Protein AF-0000000081780396 (afdb_homodimer)

pLDDT: mean 77.03, std 26.28, range [21.44, 98.62]

Structure (mmCIF, N/CA/C/O backbone):
data_AF-0000000081780396-model_v1
#
loop_
_entity.id
_entity.type
_entity.pdbx_description
1 polymer 'Uncharacterized protein K02A2.6-like'
#
loop_
_atom_site.group_PDB
_atom_site.id
_atom_site.type_symbol
_atom_site.label_atom_id
_atom_site.label_alt_id
_atom_site.label_comp_id
_atom_site.label_asym_id
_atom_site.label_entity_id
_atom_site.label_seq_id
_atom_site.pdbx_PDB_ins_code
_atom_site.Cartn_x
_atom_site.Cartn_y
_atom_site.Cartn_z
_atom_site.occupancy
_atom_site.B_iso_or_equiv
_atom_site.auth_seq_id
_atom_site.auth_comp_id
_atom_site.auth_asym_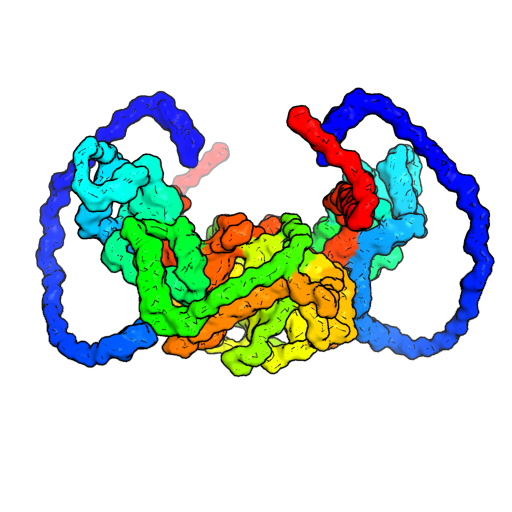id
_atom_site.auth_atom_id
_atom_site.pdbx_PDB_model_num
ATOM 1 N N . MET A 1 1 ? 5.121 1.825 30.047 1 28.95 1 MET A N 1
ATOM 2 C CA . MET A 1 1 ? 5.32 2.799 31.109 1 28.95 1 MET A CA 1
ATOM 3 C C . MET A 1 1 ? 4.785 2.27 32.438 1 28.95 1 MET A C 1
ATOM 5 O O . MET A 1 1 ? 5.32 2.59 33.5 1 28.95 1 MET A O 1
ATOM 9 N N . VAL A 1 2 ? 3.836 1.329 32.188 1 29.86 2 VAL A N 1
ATOM 10 C CA . VAL A 1 2 ? 3.057 0.922 33.344 1 29.86 2 VAL A CA 1
ATOM 11 C C . VAL A 1 2 ? 3.883 -0.021 34.219 1 29.86 2 VAL A C 1
ATOM 13 O O . VAL A 1 2 ? 3.799 0.026 35.438 1 29.86 2 VAL A O 1
ATOM 16 N N . ARG A 1 3 ? 4.734 -0.788 33.438 1 31.2 3 ARG A N 1
ATOM 17 C CA . ARG A 1 3 ? 5.414 -1.8 34.219 1 31.2 3 ARG A CA 1
ATOM 18 C C . ARG A 1 3 ? 6.426 -1.161 35.188 1 31.2 3 ARG A C 1
ATOM 20 O O . ARG A 1 3 ? 6.625 -1.636 36.312 1 31.2 3 ARG A O 1
ATOM 27 N N . TYR A 1 4 ? 7.035 -0.065 34.5 1 31.97 4 TYR A N 1
ATOM 28 C CA . TYR A 1 4 ? 8.109 0.55 35.281 1 31.97 4 TYR A CA 1
ATOM 29 C C . TYR A 1 4 ? 7.559 1.308 36.469 1 31.97 4 TYR A C 1
ATOM 31 O O . TYR A 1 4 ? 8.203 1.384 37.531 1 31.97 4 TYR A O 1
ATOM 39 N N . ALA A 1 5 ? 6.262 1.782 36.219 1 35.75 5 ALA A N 1
ATOM 40 C CA . ALA A 1 5 ? 5.652 2.533 37.312 1 35.75 5 ALA A CA 1
ATOM 41 C C . ALA A 1 5 ? 5.496 1.662 38.562 1 35.75 5 ALA A C 1
ATOM 43 O O . ALA A 1 5 ? 5.723 2.121 39.688 1 35.75 5 ALA A O 1
ATOM 44 N N . VAL A 1 6 ? 5.266 0.348 38.219 1 41.53 6 VAL A N 1
ATOM 45 C CA . VAL A 1 6 ? 5.012 -0.529 39.375 1 41.53 6 VAL A CA 1
ATOM 46 C C . VAL A 1 6 ? 6.285 -0.676 40.188 1 41.53 6 VAL A C 1
ATOM 48 O O . VAL A 1 6 ? 6.23 -0.675 41.438 1 41.53 6 VAL A O 1
ATOM 51 N N . PHE A 1 7 ? 7.367 -0.625 39.344 1 38.69 7 PHE A N 1
ATOM 52 C CA . PHE A 1 7 ? 8.609 -0.96 40 1 38.69 7 PHE A CA 1
ATOM 53 C C . PHE A 1 7 ? 9.047 0.173 40.938 1 38.69 7 PHE A C 1
ATOM 55 O O . PHE A 1 7 ? 9.406 -0.062 42.094 1 38.69 7 PHE A O 1
ATOM 62 N N . LEU A 1 8 ? 8.984 1.379 40.281 1 37.62 8 LEU A N 1
ATOM 63 C CA . LEU A 1 8 ? 9.477 2.533 41.031 1 37.62 8 LEU A CA 1
ATOM 64 C C . LEU A 1 8 ? 8.523 2.896 42.156 1 37.62 8 LEU A C 1
ATOM 66 O O . LEU A 1 8 ? 8.875 3.678 43.031 1 37.62 8 LEU A O 1
ATOM 70 N N . ALA A 1 9 ? 7.363 2.305 42.062 1 37.78 9 ALA A N 1
ATOM 71 C CA . ALA A 1 9 ? 6.371 2.572 43.094 1 37.78 9 ALA A CA 1
ATOM 72 C C . ALA A 1 9 ? 6.875 2.135 44.469 1 37.78 9 ALA A C 1
ATOM 74 O O . ALA A 1 9 ? 6.301 2.508 45.5 1 37.78 9 ALA A O 1
ATOM 75 N N . SER A 1 10 ? 7.789 1.151 44.25 1 35.81 10 SER A N 1
ATOM 76 C CA . SER A 1 10 ? 8.18 0.633 45.562 1 35.81 10 SER A CA 1
ATOM 77 C C . SER A 1 10 ? 9.125 1.593 46.281 1 35.81 10 SER A C 1
ATOM 79 O O . SER A 1 10 ? 9.461 1.383 47.438 1 35.81 10 SER A O 1
ATOM 81 N N . TYR A 1 11 ? 9.914 2.326 45.344 1 33.62 11 TYR A N 1
ATOM 82 C CA . TYR A 1 11 ? 10.961 3.059 46.031 1 33.62 11 TYR A CA 1
ATOM 83 C C . TYR A 1 11 ? 10.5 4.465 46.406 1 33.62 11 TYR A C 1
ATOM 85 O O . TYR A 1 11 ? 9.656 5.043 45.719 1 33.62 11 TYR A O 1
ATOM 93 N N . ASP A 1 12 ? 10.578 4.992 47.625 1 37.31 12 ASP A N 1
ATOM 94 C CA . ASP A 1 12 ? 10.188 6.25 48.25 1 37.31 12 ASP A CA 1
ATOM 95 C C . ASP A 1 12 ? 11.094 7.391 47.812 1 37.31 12 ASP A C 1
ATOM 97 O O . ASP A 1 12 ? 12.273 7.43 48.156 1 37.31 12 ASP A O 1
ATOM 101 N N . TYR A 1 13 ? 11.336 7.676 46.438 1 36.53 13 TYR A N 1
ATOM 102 C CA . TYR A 1 13 ? 12.391 8.641 46.156 1 36.53 13 TYR A CA 1
ATOM 103 C C . TYR A 1 13 ? 11.867 10.07 46.281 1 36.53 13 TYR A C 1
ATOM 105 O O . TYR A 1 13 ? 10.672 10.312 46.094 1 36.53 13 TYR A O 1
ATOM 113 N N . ASP A 1 14 ? 12.5 10.969 47.094 1 32.09 14 ASP A N 1
ATOM 114 C CA . ASP A 1 14 ? 12.188 12.383 47.312 1 32.09 14 ASP A CA 1
ATOM 115 C C . ASP A 1 14 ? 12.758 13.258 46.219 1 32.09 14 ASP A C 1
ATOM 117 O O . ASP A 1 14 ? 13.945 13.188 45.906 1 32.09 14 ASP A O 1
ATOM 121 N N . ILE A 1 15 ? 12.062 13.453 45.062 1 33.09 15 ILE A N 1
ATOM 122 C CA . ILE A 1 15 ? 12.594 14.258 43.969 1 33.09 15 ILE A CA 1
ATOM 123 C C . ILE A 1 15 ? 12.727 15.719 44.438 1 33.09 15 ILE A C 1
ATOM 125 O O . ILE A 1 15 ? 11.75 16.328 44.875 1 33.09 15 ILE A O 1
ATOM 129 N N . GLU A 1 16 ? 13.961 16.234 44.875 1 33 16 GLU A N 1
ATOM 130 C CA . GLU A 1 16 ? 14.203 17.609 45.312 1 33 16 GLU A CA 1
ATOM 131 C C . GLU A 1 16 ? 14.406 18.547 44.125 1 33 16 GLU A C 1
ATOM 133 O O . GLU A 1 16 ? 15.25 18.281 43.281 1 33 16 GLU A O 1
ATOM 138 N N . TYR A 1 17 ? 13.383 19.141 43.656 1 31.36 17 TYR A N 1
ATOM 139 C CA . TYR A 1 17 ? 13.375 20.094 42.562 1 31.36 17 TYR A CA 1
ATOM 140 C C . TYR A 1 17 ? 14.133 21.359 42.906 1 31.36 17 TYR A C 1
ATOM 142 O O . TYR A 1 17 ? 13.859 21.984 43.938 1 31.36 17 TYR A O 1
ATOM 150 N N . LYS A 1 18 ? 15.492 21.594 42.562 1 32.28 18 LYS A N 1
ATOM 151 C CA . LYS A 1 18 ? 16.203 22.828 42.812 1 32.28 18 LYS A CA 1
ATOM 152 C C . LYS A 1 18 ? 15.859 23.906 41.812 1 32.28 18 LYS A C 1
ATOM 154 O O . LYS A 1 18 ? 15.766 23.609 40.594 1 32.28 18 LYS A O 1
ATOM 159 N N . ASN A 1 19 ? 15.32 25.109 42.25 1 28.39 19 ASN A N 1
ATOM 160 C CA . ASN A 1 19 ? 14.758 26.312 41.625 1 28.39 19 ASN A CA 1
ATOM 161 C C . ASN A 1 19 ? 15.805 27.047 40.781 1 28.39 19 ASN A C 1
ATOM 163 O O . ASN A 1 19 ? 16.891 27.344 41.281 1 28.39 19 ASN A O 1
ATOM 167 N N . THR A 1 20 ? 15.875 26.844 39.469 1 29.19 20 THR A N 1
ATOM 168 C CA . THR A 1 20 ? 16.797 27.453 38.5 1 29.19 20 THR A CA 1
ATOM 169 C C . THR A 1 20 ? 16.656 28.969 38.5 1 29.19 20 THR A C 1
ATOM 171 O O . THR A 1 20 ? 17.281 29.672 37.719 1 29.19 20 THR A O 1
ATOM 174 N N . THR A 1 21 ? 15.914 29.703 39.375 1 30.88 21 THR A N 1
ATOM 175 C CA . THR A 1 21 ? 15.766 31.141 39.25 1 30.88 21 THR A CA 1
ATOM 176 C C . THR A 1 21 ? 17.125 31.812 39.094 1 30.88 21 THR A C 1
ATOM 178 O O . THR A 1 21 ? 17.203 33 38.812 1 30.88 21 THR A O 1
ATOM 181 N N . LYS A 1 22 ? 18.203 31.328 39.625 1 30.75 22 LYS A N 1
ATOM 182 C CA . LYS A 1 22 ? 19.281 32.281 39.906 1 30.75 22 LYS A CA 1
ATOM 183 C C . LYS A 1 22 ? 20.047 32.656 38.656 1 30.75 22 LYS A C 1
ATOM 185 O O . LYS A 1 22 ? 21.016 33.375 38.688 1 30.75 22 LYS A O 1
ATOM 190 N N . HIS A 1 23 ? 20.016 31.922 37.531 1 27 23 HIS A N 1
ATOM 191 C CA . HIS A 1 23 ? 21.094 32.344 36.656 1 27 23 HIS A CA 1
ATOM 192 C C . HIS A 1 23 ? 20.641 33.438 35.688 1 27 23 HIS A C 1
ATOM 194 O O . HIS A 1 23 ? 20.016 33.156 34.656 1 27 23 HIS A O 1
ATOM 200 N N . CYS A 1 24 ? 20.125 34.688 36.031 1 24.06 24 CYS A N 1
ATOM 201 C CA . CYS A 1 24 ? 19.5 35.812 35.406 1 24.06 24 CYS A CA 1
ATOM 202 C C . CYS A 1 24 ? 20.406 36.438 34.375 1 24.06 24 CYS A C 1
ATOM 204 O O . CYS A 1 24 ? 19.969 37.25 33.531 1 24.06 24 CYS A O 1
ATOM 206 N N . ILE A 1 25 ? 21.734 36.594 34.406 1 24.12 25 ILE A N 1
ATOM 207 C CA . ILE A 1 25 ? 22.375 37.844 34.125 1 24.12 25 ILE A CA 1
ATOM 208 C C . ILE A 1 25 ? 22.422 38.062 32.625 1 24.12 25 ILE A C 1
ATOM 210 O O . ILE A 1 25 ? 22.141 39.188 32.125 1 24.12 25 ILE A O 1
ATOM 214 N N . ALA A 1 26 ? 23.047 37.312 31.688 1 23.05 26 ALA A N 1
ATOM 215 C CA . ALA A 1 26 ? 24.094 37.906 30.859 1 23.05 26 ALA A CA 1
ATOM 216 C C . ALA A 1 26 ? 23.5 38.531 29.594 1 23.05 26 ALA A C 1
ATOM 218 O O . ALA A 1 26 ? 23.938 39.625 29.156 1 23.05 26 ALA A O 1
ATOM 219 N N . ASP A 1 27 ? 22.703 37.906 28.688 1 22.47 27 ASP A N 1
ATOM 220 C CA . ASP A 1 27 ? 22.953 38.156 27.266 1 22.47 27 ASP A CA 1
ATOM 221 C C . ASP A 1 27 ? 22.141 39.344 26.766 1 22.47 27 ASP A C 1
ATOM 223 O O . ASP A 1 27 ? 21.203 39.156 25.969 1 22.47 27 ASP A O 1
ATOM 227 N N . ARG A 1 28 ? 21.969 40.5 27.391 1 21.55 28 ARG A N 1
ATOM 228 C CA . ARG A 1 28 ? 21.109 41.625 27.031 1 21.55 28 ARG A CA 1
ATOM 229 C C . ARG A 1 28 ? 21.5 42.219 25.672 1 21.55 28 ARG A C 1
ATOM 231 O O . ARG A 1 28 ? 20.641 42.75 24.953 1 21.55 28 ARG A O 1
ATOM 238 N N . LEU A 1 29 ? 22.781 42.438 25.328 1 23.11 29 LEU A N 1
ATOM 239 C CA . LEU A 1 29 ? 23.203 43.656 24.688 1 23.11 29 LEU A CA 1
ATOM 240 C C . LEU A 1 29 ? 22.734 43.719 23.234 1 23.11 29 LEU A C 1
ATOM 242 O O . LEU A 1 29 ? 22.266 44.75 22.75 1 23.11 29 LEU A O 1
ATOM 246 N N . SER A 1 30 ? 23.375 42.969 22.266 1 22.08 30 SER A N 1
ATOM 247 C CA . SER A 1 30 ? 23.875 43.562 21.031 1 22.08 30 SER A CA 1
ATOM 248 C C . SER A 1 30 ? 22.781 43.688 19.969 1 22.08 30 SER A C 1
ATOM 250 O O . SER A 1 30 ? 22.969 44.375 18.953 1 22.08 30 SER A O 1
ATOM 252 N N . ARG A 1 31 ? 21.812 42.812 19.688 1 23.34 31 ARG A N 1
ATOM 253 C CA . ARG A 1 31 ? 21.344 42.656 18.312 1 23.34 31 ARG A CA 1
ATOM 254 C C . ARG A 1 31 ? 20.203 43.625 18 1 23.34 31 ARG A C 1
ATOM 256 O O . ARG A 1 31 ? 19.031 43.281 18.188 1 23.34 31 ARG A O 1
ATOM 263 N N . MET A 1 32 ? 20.422 44.906 18.156 1 22.14 32 MET A N 1
ATOM 264 C CA . MET A 1 32 ? 19.328 45.875 17.969 1 22.14 32 MET A CA 1
ATOM 265 C C . MET A 1 32 ? 18.969 46 16.484 1 22.14 32 MET A C 1
ATOM 267 O O . MET A 1 32 ? 18.172 46.844 16.109 1 22.14 32 MET A O 1
ATOM 271 N N . PRO A 1 33 ? 18.812 44.969 15.625 1 26.34 33 PRO A N 1
ATOM 272 C CA . PRO A 1 33 ? 18.703 45.469 14.25 1 26.34 33 PRO A CA 1
ATOM 273 C C . PRO A 1 33 ? 17.5 46.406 14.047 1 26.34 33 PRO A C 1
ATOM 275 O O . PRO A 1 33 ? 16.516 46.281 14.781 1 26.34 33 PRO A O 1
ATOM 278 N N . LEU A 1 34 ? 17.641 47.531 13.273 1 23.88 34 LEU A N 1
ATOM 279 C CA . LEU A 1 34 ? 16.859 48.688 12.883 1 23.88 34 LEU A CA 1
ATOM 280 C C . LEU A 1 34 ? 15.664 48.281 12.039 1 23.88 34 LEU A C 1
ATOM 282 O O . LEU A 1 34 ? 15.75 47.344 11.242 1 23.88 34 LEU A O 1
ATOM 286 N N . PRO A 1 35 ? 14.477 48.844 12.312 1 24.59 35 PRO A N 1
ATOM 287 C CA . PRO A 1 35 ? 13.109 48.562 11.859 1 24.59 35 PRO A CA 1
ATOM 288 C C . PRO A 1 35 ? 12.891 48.938 10.398 1 24.59 35 PRO A C 1
ATOM 290 O O . PRO A 1 35 ? 11.766 48.875 9.898 1 24.59 35 PRO A O 1
ATOM 293 N N . GLU A 1 36 ? 13.766 48.812 9.375 1 25.19 36 GLU A N 1
ATOM 294 C CA . GLU A 1 36 ? 13.352 49.594 8.219 1 25.19 36 GLU A CA 1
ATOM 295 C C . GLU A 1 36 ? 11.977 49.156 7.715 1 25.19 36 GLU A C 1
ATOM 297 O O . GLU A 1 36 ? 11.742 47.969 7.508 1 25.19 36 GLU A O 1
ATOM 302 N N . VAL A 1 37 ? 10.938 50.031 7.789 1 26.47 37 VAL A N 1
ATOM 303 C CA . VAL A 1 37 ? 9.5 50 7.535 1 26.47 37 VAL A CA 1
ATOM 304 C C . VAL A 1 37 ? 9.242 49.875 6.035 1 26.47 37 VAL A C 1
ATOM 306 O O . VAL A 1 37 ? 8.766 50.844 5.41 1 26.47 37 VAL A O 1
ATOM 309 N N . ARG A 1 38 ? 10.07 49.406 5.137 1 28.3 38 ARG A N 1
ATOM 310 C CA . ARG A 1 38 ? 9.602 49.688 3.783 1 28.3 38 ARG A CA 1
ATOM 311 C C . ARG A 1 38 ? 8.211 49.094 3.559 1 28.3 38 ARG A C 1
ATOM 313 O O . ARG A 1 38 ? 7.938 47.969 3.928 1 28.3 38 ARG A O 1
ATOM 320 N N . GLY A 1 39 ? 7.223 49.938 3.307 1 26.5 39 GLY A N 1
ATOM 321 C CA . GLY A 1 39 ? 5.789 49.906 3.061 1 26.5 39 GLY A CA 1
ATOM 322 C C . GLY A 1 39 ? 5.418 49.031 1.883 1 26.5 39 GLY A C 1
ATOM 323 O O . GLY A 1 39 ? 4.418 49.281 1.206 1 26.5 39 GLY A O 1
ATOM 324 N N . GLU A 1 40 ? 6.195 48.094 1.446 1 29.09 40 GLU A N 1
ATOM 325 C CA . GLU A 1 40 ? 5.711 47.531 0.183 1 29.09 40 GLU A CA 1
ATOM 326 C C . GLU A 1 40 ? 4.32 46.938 0.341 1 29.09 40 GLU A C 1
ATOM 328 O O . GLU A 1 40 ? 4.09 46.125 1.236 1 29.09 40 GLU A O 1
ATOM 333 N N . HIS A 1 41 ? 3.359 47.688 -0.087 1 27.72 41 HIS A N 1
ATOM 334 C CA . HIS A 1 41 ? 1.943 47.344 -0.229 1 27.72 41 HIS A CA 1
ATOM 335 C C . HIS A 1 41 ? 1.751 46.031 -0.938 1 27.72 41 HIS A C 1
ATOM 337 O O . HIS A 1 41 ? 1.766 45.969 -2.17 1 27.72 41 HIS A O 1
ATOM 343 N N . THR A 1 42 ? 2.402 44.969 -0.637 1 30.34 42 THR A N 1
ATOM 344 C CA . THR A 1 42 ? 2.031 43.75 -1.382 1 30.34 42 THR A CA 1
ATOM 345 C C . THR A 1 42 ? 0.558 43.438 -1.169 1 30.34 42 THR A C 1
ATOM 347 O O . THR A 1 42 ? 0.071 43.438 -0.036 1 30.34 42 THR A O 1
ATOM 350 N N . ASP A 1 43 ? -0.204 43.656 -2.195 1 29.75 43 ASP A N 1
ATOM 351 C CA . ASP A 1 43 ? -1.634 43.375 -2.24 1 29.75 43 ASP A CA 1
ATOM 352 C C . ASP A 1 43 ? -1.957 42.094 -1.5 1 29.75 43 ASP A C 1
ATOM 354 O O . ASP A 1 43 ? -1.249 41.094 -1.648 1 29.75 43 ASP A O 1
ATOM 358 N N . PRO A 1 44 ? -2.76 42.219 -0.427 1 32.25 44 PRO A N 1
ATOM 359 C CA . PRO A 1 44 ? -3.135 41.125 0.479 1 32.25 44 PRO A CA 1
ATOM 360 C C . PRO A 1 44 ? -3.648 39.875 -0.262 1 32.25 44 PRO A C 1
ATOM 362 O O . PRO A 1 44 ? -3.541 38.781 0.246 1 32.25 44 PRO A O 1
ATOM 365 N N . ASP A 1 45 ? -4.473 40.188 -1.282 1 33.25 45 ASP A N 1
ATOM 366 C CA . ASP A 1 45 ? -5.145 39.094 -1.976 1 33.25 45 ASP A CA 1
ATOM 367 C C . ASP A 1 45 ? -4.133 38.156 -2.617 1 33.25 45 ASP A C 1
ATOM 369 O O . ASP A 1 45 ? -4.395 36.969 -2.752 1 33.25 45 ASP A O 1
ATOM 373 N N . ASP A 1 46 ? -3.135 38.719 -3.396 1 33.41 46 ASP A N 1
ATOM 374 C CA . ASP A 1 46 ? -2.033 38 -4.027 1 33.41 46 ASP A CA 1
ATOM 375 C C . ASP A 1 46 ? -1.243 37.219 -2.998 1 33.41 46 ASP A C 1
ATOM 377 O O . ASP A 1 46 ? -0.519 36.281 -3.354 1 33.41 46 ASP A O 1
ATOM 381 N N . LEU A 1 47 ? -1.158 37.719 -1.797 1 32.19 47 LEU A N 1
ATOM 382 C CA . LEU A 1 47 ? -0.445 37.062 -0.696 1 32.19 47 LEU A CA 1
ATOM 383 C C . LEU A 1 47 ? -1.084 35.719 -0.337 1 32.19 47 LEU A C 1
ATOM 385 O O . LEU A 1 47 ? -0.383 34.781 0.002 1 32.19 47 LEU A O 1
ATOM 389 N N . LEU A 1 48 ? -2.496 35.719 -0.312 1 33.75 48 LEU A N 1
ATOM 390 C CA . LEU A 1 48 ? -3.174 34.5 0.141 1 33.75 48 LEU A CA 1
ATOM 391 C C . LEU A 1 48 ? -2.947 33.344 -0.837 1 33.75 48 LEU A C 1
ATOM 393 O O . LEU A 1 48 ? -2.787 32.188 -0.424 1 33.75 48 LEU A O 1
ATOM 397 N N . HIS A 1 49 ? -3.195 33.562 -2.217 1 35.44 49 HIS A N 1
ATOM 398 C CA . HIS A 1 49 ? -3.043 32.562 -3.264 1 35.44 49 HIS A CA 1
ATOM 399 C C . HIS A 1 49 ? -1.616 32 -3.307 1 35.44 49 HIS A C 1
ATOM 401 O O . HIS A 1 49 ? -1.398 30.844 -3.65 1 35.44 49 HIS A O 1
ATOM 407 N N . LEU A 1 50 ? -0.649 32.938 -3.516 1 34.41 50 LEU A N 1
ATOM 408 C CA . LEU A 1 50 ? 0.761 32.562 -3.639 1 34.41 50 LEU A CA 1
ATOM 409 C C . LEU A 1 50 ? 1.21 31.719 -2.459 1 34.41 50 LEU A C 1
ATOM 411 O O . LEU A 1 50 ? 2.277 31.094 -2.506 1 34.41 50 LEU A O 1
ATOM 415 N N . SER A 1 51 ? 0.669 31.984 -1.227 1 35.03 51 SER A N 1
ATOM 416 C CA . SER A 1 51 ? 1.259 31.312 -0.067 1 35.03 51 SER A CA 1
ATOM 417 C C . SER A 1 51 ? 1.065 29.812 -0.135 1 35.03 51 SER A C 1
ATOM 419 O O . SER A 1 51 ? 0.129 29.266 0.458 1 35.03 51 SER A O 1
ATOM 421 N N . GLN A 1 52 ? 0.503 29.328 -1.157 1 41.22 52 GLN A N 1
ATOM 422 C CA . GLN A 1 52 ? 0.786 27.906 -1.141 1 41.22 52 GLN A CA 1
ATOM 423 C C . GLN A 1 52 ? 2.049 27.594 -0.338 1 41.22 52 GLN A C 1
ATOM 425 O O . GLN A 1 52 ? 3.162 27.797 -0.825 1 41.22 52 GLN A O 1
ATOM 430 N N . PHE A 1 53 ? 2.068 28.109 0.793 1 40.81 53 PHE A N 1
ATOM 431 C CA . PHE A 1 53 ? 2.984 28.219 1.921 1 40.81 53 PHE A CA 1
ATOM 432 C C . PHE A 1 53 ? 3.848 26.969 2.057 1 40.81 53 PHE A C 1
ATOM 434 O O . PHE A 1 53 ? 3.344 25.906 2.383 1 40.81 53 PHE A O 1
ATOM 441 N N . ASP A 1 54 ? 4.664 26.844 1.088 1 54.34 54 ASP A N 1
ATOM 442 C CA . ASP A 1 54 ? 5.945 26.156 1.153 1 54.34 54 ASP A CA 1
ATOM 443 C C . ASP A 1 54 ? 6.527 26.203 2.562 1 54.34 54 ASP A C 1
ATOM 445 O O . ASP A 1 54 ? 7.684 26.594 2.748 1 54.34 54 ASP A O 1
ATOM 449 N N . THR A 1 55 ? 5.617 26.281 3.479 1 72 55 THR A N 1
ATOM 450 C CA . THR A 1 55 ? 6.156 26.438 4.824 1 72 55 THR A CA 1
ATOM 451 C C . THR A 1 55 ? 6.633 25.094 5.371 1 72 55 THR A C 1
ATOM 453 O O . THR A 1 55 ? 6.164 24.031 4.938 1 72 55 THR A O 1
ATOM 456 N N . LEU A 1 56 ? 7.625 25.25 5.957 1 84.81 56 LEU A N 1
ATOM 457 C CA . LEU A 1 56 ? 8.141 24.125 6.727 1 84.81 56 LEU A CA 1
ATOM 458 C C . LEU A 1 56 ? 7.105 23.625 7.723 1 84.81 56 LEU A C 1
ATOM 460 O O . LEU A 1 56 ? 6.289 24.406 8.219 1 84.81 56 LEU A O 1
ATOM 464 N N . PRO A 1 57 ? 6.992 22.406 7.828 1 90.38 57 PRO A N 1
ATOM 465 C CA . PRO A 1 57 ? 6.039 21.875 8.805 1 90.38 57 PRO A CA 1
ATOM 466 C C . PRO A 1 57 ? 6.312 22.359 10.227 1 90.38 57 PRO A C 1
ATOM 468 O O . PRO A 1 57 ? 7.441 22.75 10.539 1 90.38 57 PRO A O 1
ATOM 471 N N . VAL A 1 58 ? 5.262 22.406 10.992 1 94.06 58 VAL A N 1
ATOM 472 C CA . VAL A 1 58 ? 5.441 22.688 12.414 1 94.06 58 VAL A CA 1
ATOM 473 C C . VAL A 1 58 ? 6.094 21.484 13.094 1 94.06 58 VAL A C 1
ATOM 475 O O . VAL A 1 58 ? 5.605 20.359 12.984 1 94.06 58 VAL A O 1
ATOM 478 N N . THR A 1 59 ? 7.184 21.719 13.734 1 94.19 59 THR A N 1
ATOM 479 C CA . THR A 1 59 ? 7.918 20.641 14.383 1 94.19 59 THR A CA 1
ATOM 480 C C . THR A 1 59 ? 7.605 20.594 15.875 1 94.19 59 THR A C 1
ATOM 482 O O . THR A 1 59 ? 7.109 21.578 16.438 1 94.19 59 THR A O 1
ATOM 485 N N . SER A 1 60 ? 7.934 19.516 16.484 1 95.12 60 SER A N 1
ATOM 486 C CA . SER A 1 60 ? 7.77 19.375 17.922 1 95.12 60 SER A CA 1
ATOM 487 C C . SER A 1 60 ? 8.633 20.375 18.688 1 95.12 60 SER A C 1
ATOM 489 O O . SER A 1 60 ? 8.242 20.859 19.75 1 95.12 60 SER A O 1
ATOM 491 N N . ASP A 1 61 ? 9.742 20.672 18.094 1 94.5 61 ASP A N 1
ATOM 492 C CA . ASP A 1 61 ? 10.625 21.656 18.703 1 94.5 61 ASP A CA 1
ATOM 493 C C . ASP A 1 61 ? 9.984 23.047 18.703 1 94.5 61 ASP A C 1
ATOM 495 O O . ASP A 1 61 ? 10.086 23.781 19.688 1 94.5 61 ASP A O 1
ATOM 499 N N . GLN A 1 62 ? 9.383 23.328 17.641 1 95.44 62 GLN A N 1
ATOM 500 C CA . GLN A 1 62 ? 8.672 24.594 17.562 1 95.44 62 GLN A CA 1
ATOM 501 C C . GLN A 1 62 ? 7.512 24.641 18.562 1 95.44 62 GLN A C 1
ATOM 503 O O . GLN A 1 62 ? 7.27 25.656 19.188 1 95.44 62 GLN A O 1
ATOM 508 N N . THR A 1 63 ? 6.832 23.547 18.672 1 96.25 63 THR A N 1
ATOM 509 C CA . THR A 1 63 ? 5.723 23.453 19.609 1 96.25 63 THR A CA 1
ATOM 510 C C . THR A 1 63 ? 6.207 23.641 21.047 1 96.25 63 THR A C 1
ATOM 512 O O . THR A 1 63 ? 5.598 24.391 21.812 1 96.25 63 THR A O 1
ATOM 515 N N . ARG A 1 64 ? 7.281 23 21.328 1 96.06 64 ARG A N 1
ATOM 516 C CA . ARG A 1 64 ? 7.883 23.125 22.656 1 96.06 64 ARG A CA 1
ATOM 517 C C . ARG A 1 64 ? 8.242 24.578 22.969 1 96.06 64 ARG A C 1
ATOM 519 O O . ARG A 1 64 ? 7.887 25.094 24.016 1 96.06 64 ARG A O 1
ATOM 526 N N . LYS A 1 65 ? 8.93 25.219 22.047 1 97 65 LYS A N 1
ATOM 527 C CA . LYS A 1 65 ? 9.391 26.594 22.234 1 97 65 LYS A CA 1
ATOM 528 C C . LYS A 1 65 ? 8.219 27.562 22.406 1 97 65 LYS A C 1
ATOM 530 O O . LYS A 1 65 ? 8.211 28.391 23.312 1 97 65 LYS A O 1
ATOM 535 N N . GLU A 1 66 ? 7.25 27.359 21.578 1 97.19 66 GLU A N 1
ATOM 536 C CA . GLU A 1 66 ? 6.113 28.266 21.609 1 97.19 66 GLU A CA 1
ATOM 537 C C . GLU A 1 66 ? 5.203 27.984 22.797 1 97.19 66 GLU A C 1
ATOM 539 O O . GLU A 1 66 ? 4.512 28.891 23.281 1 97.19 66 GLU A O 1
ATOM 544 N N . THR A 1 67 ? 5.176 26.781 23.281 1 96.69 67 THR A N 1
ATOM 545 C CA . THR A 1 67 ? 4.453 26.453 24.5 1 96.69 67 THR A CA 1
ATOM 546 C C . THR A 1 67 ? 5.039 27.203 25.688 1 96.69 67 THR A C 1
ATOM 548 O O . THR A 1 67 ? 4.301 27.766 26.5 1 96.69 67 THR A O 1
ATOM 551 N N . ALA A 1 68 ? 6.34 27.281 25.766 1 96.12 68 ALA A N 1
ATOM 552 C CA . ALA A 1 68 ? 7.027 27.969 26.859 1 96.12 68 ALA A CA 1
ATOM 553 C C . ALA A 1 68 ? 6.758 29.469 26.812 1 96.12 68 ALA A C 1
ATOM 555 O O . ALA A 1 68 ? 6.742 30.125 27.844 1 96.12 68 ALA A O 1
ATOM 556 N N . ARG A 1 69 ? 6.484 29.938 25.656 1 97 69 ARG A N 1
ATOM 557 C CA . ARG A 1 69 ? 6.297 31.375 25.469 1 97 69 ARG A CA 1
ATOM 558 C C . ARG A 1 69 ? 4.824 31.75 25.578 1 97 69 ARG A C 1
ATOM 560 O O . ARG A 1 69 ? 4.492 32.938 25.719 1 97 69 ARG A O 1
ATOM 567 N N . ASP A 1 70 ? 3.938 30.734 25.5 1 97.25 70 ASP A N 1
ATOM 568 C CA . ASP A 1 70 ? 2.498 30.953 25.641 1 97.25 70 ASP A CA 1
ATOM 569 C C . ASP A 1 70 ? 2.094 31.094 27.094 1 97.25 70 ASP A C 1
ATOM 571 O O . ASP A 1 70 ? 2.26 30.156 27.891 1 97.25 70 ASP A O 1
ATOM 575 N N . VAL A 1 71 ? 1.517 32.219 27.406 1 95.88 71 VAL A N 1
ATOM 576 C CA . VAL A 1 71 ? 1.228 32.562 28.781 1 95.88 71 VAL A CA 1
ATOM 577 C C . VAL A 1 71 ? 0.291 31.516 29.391 1 95.88 71 VAL A C 1
ATOM 579 O O . VAL A 1 71 ? 0.5 31.062 30.516 1 95.88 71 VAL A O 1
ATOM 582 N N . THR A 1 72 ? -0.67 31.172 28.703 1 97 72 THR A N 1
ATOM 583 C CA . THR A 1 72 ? -1.66 30.219 29.188 1 97 72 THR A CA 1
ATOM 584 C C . THR A 1 72 ? -1.062 28.812 29.266 1 97 72 THR A C 1
ATOM 586 O O . THR A 1 72 ? -1.18 28.141 30.297 1 97 72 THR A O 1
ATOM 589 N N . LEU A 1 73 ? -0.385 28.375 28.234 1 97.75 73 LEU A N 1
ATOM 590 C CA . LEU A 1 73 ? 0.111 27.016 28.172 1 97.75 73 LEU A CA 1
ATOM 591 C C . LEU A 1 73 ? 1.303 26.828 29.109 1 97.75 73 LEU A C 1
ATOM 593 O O . LEU A 1 73 ? 1.544 25.719 29.594 1 97.75 73 LEU A O 1
ATOM 597 N N . ALA A 1 74 ? 2.021 27.906 29.344 1 97.06 74 ALA A N 1
ATOM 598 C CA . ALA A 1 74 ? 3.092 27.828 30.328 1 97.06 74 ALA A CA 1
ATOM 599 C C . ALA A 1 74 ? 2.541 27.453 31.703 1 97.06 74 ALA A C 1
ATOM 601 O O . ALA A 1 74 ? 3.145 26.656 32.438 1 97.06 74 ALA A O 1
ATOM 602 N N . LYS A 1 75 ? 1.397 28.031 32.031 1 96.69 75 LYS A N 1
ATOM 603 C CA . LYS A 1 75 ? 0.739 27.688 33.281 1 96.69 75 LYS A CA 1
ATOM 604 C C . LYS A 1 75 ? 0.249 26.25 33.25 1 96.69 75 LYS A C 1
ATOM 606 O O . LYS A 1 75 ? 0.423 25.516 34.25 1 96.69 75 LYS A O 1
ATOM 611 N N . VAL A 1 76 ? -0.356 25.875 32.156 1 97.62 76 VAL A N 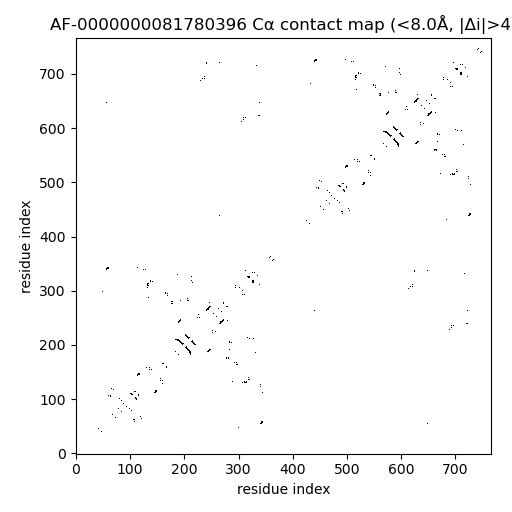1
ATOM 612 C CA . VAL A 1 76 ? -0.86 24.5 32.031 1 97.62 76 VAL A CA 1
ATOM 613 C C . VAL A 1 76 ? 0.289 23.516 32.188 1 97.62 76 VAL A C 1
ATOM 615 O O . VAL A 1 76 ? 0.138 22.484 32.844 1 97.62 76 VAL A O 1
ATOM 618 N N . TYR A 1 77 ? 1.379 23.859 31.516 1 97.19 77 TYR A N 1
ATOM 619 C CA . TYR A 1 77 ? 2.586 23.047 31.625 1 97.19 77 TYR A CA 1
ATOM 620 C C . TYR A 1 77 ? 3 22.875 33.094 1 97.19 77 TYR A C 1
ATOM 622 O O . TYR A 1 77 ? 3.217 21.75 33.531 1 97.19 77 TYR A O 1
ATOM 630 N N . GLU A 1 78 ? 3.062 23.922 33.812 1 96.25 78 GLU A N 1
ATOM 631 C CA . GLU A 1 78 ? 3.48 23.906 35.219 1 96.25 78 GLU A CA 1
ATOM 632 C C . GLU A 1 78 ? 2.508 23.109 36.062 1 96.25 78 GLU A C 1
ATOM 634 O O . GLU A 1 78 ? 2.926 22.281 36.875 1 96.25 78 GLU A O 1
ATOM 639 N N . TYR A 1 79 ? 1.237 23.344 35.844 1 96.56 79 TYR A N 1
ATOM 640 C CA . TYR A 1 79 ? 0.218 22.688 36.656 1 96.56 79 TYR A CA 1
ATOM 641 C C . TYR A 1 79 ? 0.168 21.188 36.344 1 96.56 79 TYR A C 1
ATOM 643 O O . TYR A 1 79 ? -0.118 20.391 37.25 1 96.56 79 TYR A O 1
ATOM 651 N N . THR A 1 80 ? 0.444 20.844 35.125 1 96.25 80 THR A N 1
ATOM 652 C CA . THR A 1 80 ? 0.47 19.438 34.75 1 96.25 80 THR A CA 1
ATOM 653 C C . THR A 1 80 ? 1.646 18.734 35.438 1 96.25 80 THR A C 1
ATOM 655 O O . THR A 1 80 ? 1.532 17.578 35.812 1 96.25 80 THR A O 1
ATOM 658 N N . MET A 1 81 ? 2.701 19.453 35.594 1 95.19 81 MET A N 1
ATOM 659 C CA . MET A 1 81 ? 3.924 18.875 36.125 1 95.19 81 MET A CA 1
ATOM 660 C C . MET A 1 81 ? 3.885 18.891 37.656 1 95.19 81 MET A C 1
ATOM 662 O O . MET A 1 81 ? 4.363 17.953 38.312 1 95.19 81 MET A O 1
ATOM 666 N N . LYS A 1 82 ? 3.236 19.891 38.281 1 94.31 82 LYS A N 1
ATOM 667 C CA . LYS A 1 82 ? 3.361 20.109 39.75 1 94.31 82 LYS A CA 1
ATOM 668 C C . LYS A 1 82 ? 2.021 19.906 40.438 1 94.31 82 LYS A C 1
ATOM 670 O O . LYS A 1 82 ? 1.962 19.859 41.656 1 94.31 82 LYS A O 1
ATOM 675 N N . GLY A 1 83 ? 0.95 19.781 39.656 1 94.38 83 GLY A N 1
ATOM 676 C CA . GLY A 1 83 ? -0.379 19.656 40.25 1 94.38 83 GLY A CA 1
ATOM 677 C C . GLY A 1 83 ? -1.247 20.875 40 1 94.38 83 GLY A C 1
ATOM 678 O O . GLY A 1 83 ? -0.756 22 40.031 1 94.38 83 GLY A O 1
ATOM 679 N N . TRP A 1 84 ? -2.473 20.703 39.844 1 94.56 84 TRP A N 1
ATOM 680 C CA . TRP A 1 84 ? -3.412 21.781 39.562 1 94.56 84 TRP A CA 1
ATOM 681 C C . TRP A 1 84 ? -3.926 22.422 40.844 1 94.56 84 TRP A C 1
ATOM 683 O O . TRP A 1 84 ? -4.266 21.734 41.781 1 94.56 84 TRP A O 1
ATOM 693 N N . PRO A 1 85 ? -3.971 23.703 40.906 1 92.06 85 PRO A N 1
ATOM 694 C CA . PRO A 1 85 ? -4.512 24.406 42.062 1 92.06 85 PRO A CA 1
ATOM 695 C C . PRO A 1 85 ? -6.031 24.312 42.156 1 92.06 85 PRO A C 1
ATOM 697 O O . PRO A 1 85 ? -6.695 23.969 41.188 1 92.06 85 PRO A O 1
ATOM 700 N N . HIS A 1 86 ? -6.488 24.625 43.312 1 89.25 86 HIS A N 1
ATOM 701 C CA . HIS A 1 86 ? -7.93 24.594 43.531 1 89.25 86 HIS A CA 1
ATOM 702 C C . HIS A 1 86 ? -8.633 25.719 42.781 1 89.25 86 HIS A C 1
ATOM 704 O O . HIS A 1 86 ? -9.734 25.531 42.281 1 89.25 86 HIS A O 1
ATOM 710 N N . SER A 1 87 ? -7.988 26.938 42.781 1 89.75 87 SER A N 1
ATOM 711 C CA . SER A 1 87 ? -8.531 28.078 42.062 1 89.75 87 SER A CA 1
ATOM 712 C C . SER A 1 87 ? -7.609 28.469 40.906 1 89.75 87 SER A C 1
ATOM 714 O O . SER A 1 87 ? -6.387 28.422 41.031 1 89.75 87 SER A O 1
ATOM 716 N N . HIS A 1 88 ? -8.203 28.688 39.75 1 88.69 88 HIS A N 1
ATOM 717 C CA . HIS A 1 88 ? -7.434 29.078 38.562 1 88.69 88 HIS A CA 1
ATOM 718 C C . HIS A 1 88 ? -8.227 30.031 37.688 1 88.69 88 HIS A C 1
ATOM 720 O O . HIS A 1 88 ? -9.43 30.203 37.875 1 88.69 88 HIS A O 1
ATOM 726 N N . ASP A 1 89 ? -7.547 30.75 36.781 1 91.62 89 ASP A N 1
ATOM 727 C CA . ASP A 1 89 ? -8.164 31.672 35.812 1 91.62 89 ASP A CA 1
ATOM 728 C C . ASP A 1 89 ? -9.125 30.938 34.906 1 91.62 89 ASP A C 1
ATOM 730 O O . ASP A 1 89 ? -8.906 29.766 34.562 1 91.62 89 ASP A O 1
ATOM 734 N N . SER A 1 90 ? -10.117 31.609 34.438 1 93.06 90 SER A N 1
ATOM 735 C CA . SER A 1 90 ? -11.164 31.031 33.625 1 93.06 90 SER A CA 1
ATOM 736 C C . SER A 1 90 ? -10.609 30.516 32.281 1 93.06 90 SER A C 1
ATOM 738 O O . SER A 1 90 ? -11.141 29.562 31.719 1 93.06 90 SER A O 1
ATOM 740 N N . GLU A 1 91 ? -9.539 31.094 31.891 1 93.56 91 GLU A N 1
ATOM 741 C CA . GLU A 1 91 ? -8.93 30.703 30.625 1 93.56 91 GLU A CA 1
ATOM 742 C C . GLU A 1 91 ? -8.359 29.297 30.688 1 93.56 91 GLU A C 1
ATOM 744 O O . GLU A 1 91 ? -8.148 28.656 29.656 1 93.56 91 GLU A O 1
ATOM 749 N N . LEU A 1 92 ? -8.148 28.828 31.875 1 96.75 92 LEU A N 1
ATOM 750 C CA . LEU A 1 92 ? -7.543 27.5 32.062 1 96.75 92 LEU A CA 1
ATOM 751 C C . LEU A 1 92 ? -8.617 26.438 32.219 1 96.75 92 LEU A C 1
ATOM 753 O O . LEU A 1 92 ? -8.305 25.234 32.281 1 96.75 92 LEU A O 1
ATOM 757 N N . ASN A 1 93 ? -9.875 26.828 32.188 1 96.12 93 ASN A N 1
ATOM 758 C CA . ASN A 1 93 ? -10.992 25.906 32.406 1 96.12 93 ASN A CA 1
ATOM 759 C C . ASN A 1 93 ? -10.961 24.719 31.453 1 96.12 93 ASN A C 1
ATOM 761 O O . ASN A 1 93 ? -11.102 23.578 31.875 1 96.12 93 ASN A O 1
ATOM 765 N N . PRO A 1 94 ? -10.742 25.031 30.156 1 96.94 94 PRO A N 1
ATOM 766 C CA . PRO A 1 94 ? -10.758 23.906 29.219 1 96.94 94 PRO A CA 1
ATOM 767 C C . PRO A 1 94 ? -9.656 22.891 29.5 1 96.94 94 PRO A C 1
ATOM 769 O O . PRO A 1 94 ? -9.828 21.703 29.234 1 96.94 94 PRO A O 1
ATOM 772 N N . PHE A 1 95 ? -8.578 23.281 30 1 97.56 95 PHE A N 1
ATOM 773 C CA . PHE A 1 95 ? -7.449 22.406 30.312 1 97.56 95 PHE A CA 1
ATOM 774 C C . PHE A 1 95 ? -7.676 21.703 31.641 1 97.56 95 PHE A C 1
ATOM 776 O O . PHE A 1 95 ? -7.375 20.516 31.781 1 97.56 95 PHE A O 1
ATOM 783 N N . HIS A 1 96 ? -8.242 22.438 32.562 1 96.38 96 HIS A N 1
ATOM 784 C CA . HIS A 1 96 ? -8.539 21.844 33.875 1 96.38 96 HIS A CA 1
ATOM 785 C C . HIS A 1 96 ? -9.516 20.688 33.75 1 96.38 96 HIS A C 1
ATOM 787 O O . HIS A 1 96 ? -9.383 19.688 34.438 1 96.38 96 HIS A O 1
ATOM 793 N N . ALA A 1 97 ? -10.453 20.891 32.875 1 95.62 97 ALA A N 1
ATOM 794 C CA . ALA A 1 97 ? -11.461 19.859 32.656 1 95.62 97 ALA A CA 1
ATOM 795 C C . ALA A 1 97 ? -10.82 18.578 32.156 1 95.62 97 ALA A C 1
ATOM 797 O O . ALA A 1 97 ? -11.391 17.484 32.312 1 95.62 97 ALA A O 1
ATOM 798 N N . ARG A 1 98 ? -9.617 18.688 31.547 1 95.94 98 ARG A N 1
ATOM 799 C CA . ARG A 1 98 ? -8.914 17.547 30.953 1 95.94 98 ARG A CA 1
ATOM 800 C C . ARG A 1 98 ? -7.629 17.234 31.719 1 95.94 98 ARG A C 1
ATOM 802 O O . ARG A 1 98 ? -6.758 16.516 31.219 1 95.94 98 ARG A O 1
ATOM 809 N N . ARG A 1 99 ? -7.508 17.703 32.844 1 94.94 99 ARG A N 1
ATOM 810 C CA . ARG A 1 99 ? -6.25 17.75 33.594 1 94.94 99 ARG A CA 1
ATOM 811 C C . ARG A 1 99 ? -5.723 16.344 33.875 1 94.94 99 ARG A C 1
ATOM 813 O O . ARG A 1 99 ? -4.508 16.125 33.875 1 94.94 99 ARG A O 1
ATOM 820 N N . HIS A 1 100 ? -6.578 15.344 33.969 1 94.5 100 HIS A N 1
ATOM 821 C CA . HIS A 1 100 ? -6.133 14 34.312 1 94.5 100 HIS A CA 1
ATOM 822 C C . HIS A 1 100 ? -5.602 13.266 33.094 1 94.5 100 HIS A C 1
ATOM 824 O O . HIS A 1 100 ? -4.93 12.242 33.219 1 94.5 100 HIS A O 1
ATOM 830 N N . ALA A 1 101 ? -5.922 13.836 31.906 1 96.38 101 ALA A N 1
ATOM 831 C CA . ALA A 1 101 ? -5.484 13.203 30.672 1 96.38 101 ALA A CA 1
ATOM 832 C C . ALA A 1 101 ? -4.348 13.992 30.016 1 96.38 101 ALA A C 1
ATOM 834 O O . ALA A 1 101 ? -3.891 13.648 28.938 1 96.38 101 ALA A O 1
ATOM 835 N N . LEU A 1 102 ? -3.906 15.047 30.719 1 96.88 102 LEU A N 1
ATOM 836 C CA . LEU A 1 102 ? -2.805 15.852 30.188 1 96.88 102 LEU A CA 1
ATOM 837 C C . LEU A 1 102 ? -1.461 15.289 30.656 1 96.88 102 LEU A C 1
ATOM 839 O O . LEU A 1 102 ? -1.334 14.812 31.781 1 96.88 102 LEU A O 1
ATOM 843 N N . SER A 1 103 ? -0.512 15.281 29.766 1 95.88 103 SER A N 1
ATOM 844 C CA . SER A 1 103 ? 0.858 14.883 30.062 1 95.88 103 SER A CA 1
ATOM 845 C C . SER A 1 103 ? 1.865 15.75 29.328 1 95.88 103 SER A C 1
ATOM 847 O O . SER A 1 103 ? 1.486 16.562 28.469 1 95.88 103 SER A O 1
ATOM 849 N N . VAL A 1 104 ? 3.078 15.688 29.797 1 95.25 104 VAL A N 1
ATOM 850 C CA . VAL A 1 104 ? 4.141 16.453 29.156 1 95.25 104 VAL A CA 1
ATOM 851 C C . VAL A 1 104 ? 5.215 15.523 28.625 1 95.25 104 VAL A C 1
ATOM 853 O O . VAL A 1 104 ? 5.684 14.633 29.344 1 95.25 104 VAL A O 1
ATOM 856 N N . HIS A 1 105 ? 5.527 15.711 27.312 1 93.75 105 HIS A N 1
ATOM 857 C CA . HIS A 1 105 ? 6.59 14.945 26.672 1 93.75 105 HIS A CA 1
ATOM 858 C C . HIS A 1 105 ? 7.551 15.859 25.922 1 93.75 105 HIS A C 1
ATOM 860 O O . HIS A 1 105 ? 7.16 16.516 24.953 1 93.75 105 HIS A O 1
ATOM 866 N N . ASN A 1 106 ? 8.797 15.891 26.266 1 92.62 106 ASN A N 1
ATOM 867 C CA . ASN A 1 106 ? 9.82 16.703 25.641 1 92.62 106 ASN A CA 1
ATOM 868 C C . ASN A 1 106 ? 9.383 18.156 25.5 1 92.62 106 ASN A C 1
ATOM 870 O O . ASN A 1 106 ? 9.484 18.75 24.438 1 92.62 106 ASN A O 1
ATOM 874 N N . GLY A 1 107 ? 8.734 18.594 26.531 1 93.69 107 GLY A N 1
ATOM 875 C CA . GLY A 1 107 ? 8.375 20 26.609 1 93.69 107 GLY A CA 1
ATOM 876 C C . GLY A 1 107 ? 7.059 20.312 25.906 1 93.69 107 GLY A C 1
ATOM 877 O O . GLY A 1 107 ? 6.594 21.453 25.938 1 93.69 107 GLY A O 1
ATOM 878 N N . CYS A 1 108 ? 6.422 19.297 25.359 1 96.69 108 CYS A N 1
ATOM 879 C CA . CYS A 1 108 ? 5.125 19.469 24.719 1 96.69 108 CYS A CA 1
ATOM 880 C C . CYS A 1 108 ? 4 18.938 25.594 1 96.69 108 CYS A C 1
ATOM 882 O O . CYS A 1 108 ? 4.137 17.891 26.234 1 96.69 108 CYS A O 1
ATOM 884 N N . ILE A 1 109 ? 2.934 19.672 25.656 1 97.5 109 ILE A N 1
ATOM 885 C CA . ILE A 1 109 ? 1.757 19.234 26.406 1 97.5 109 ILE A CA 1
ATOM 886 C C . ILE A 1 109 ? 0.914 18.312 25.516 1 97.5 109 ILE A C 1
ATOM 888 O O . ILE A 1 109 ? 0.63 18.641 24.359 1 97.5 109 ILE A O 1
ATOM 892 N N . MET A 1 110 ? 0.563 17.172 26.062 1 96.94 110 MET A N 1
ATOM 893 C CA . MET A 1 110 ? -0.224 16.203 25.312 1 96.94 110 MET A CA 1
ATOM 894 C C . MET A 1 110 ? -1.584 15.984 25.969 1 96.94 110 MET A C 1
ATOM 896 O O . MET A 1 110 ? -1.687 15.938 27.203 1 96.94 110 MET A O 1
ATOM 900 N N . TRP A 1 111 ? -2.557 15.906 25.219 1 96.94 111 TRP A N 1
ATOM 901 C CA . TRP A 1 111 ? -3.836 15.328 25.625 1 96.94 111 TRP A CA 1
ATOM 902 C C . TRP A 1 111 ? -4.035 13.953 25 1 96.94 111 TRP A C 1
ATOM 904 O O . TRP A 1 111 ? -4.461 13.844 23.844 1 96.94 111 TRP A O 1
ATOM 914 N N . GLY A 1 112 ? -3.719 12.945 25.75 1 92.5 112 GLY A N 1
ATOM 915 C CA . GLY A 1 112 ? -3.6 11.648 25.094 1 92.5 112 GLY A CA 1
ATOM 916 C C . GLY A 1 112 ? -2.492 11.594 24.062 1 92.5 112 GLY A C 1
ATOM 917 O O . GLY A 1 112 ? -1.328 11.852 24.375 1 92.5 112 GLY A O 1
ATOM 918 N N . LEU A 1 113 ? -2.932 11.398 22.812 1 89.56 113 LEU A N 1
ATOM 919 C CA . LEU A 1 113 ? -1.947 11.328 21.734 1 89.56 113 LEU A CA 1
ATOM 920 C C . LEU A 1 113 ? -1.92 12.633 20.938 1 89.56 113 LEU A C 1
ATOM 922 O O . LEU A 1 113 ? -1.118 12.781 20.016 1 89.56 113 LEU A O 1
ATOM 926 N N . ARG A 1 114 ? -2.678 13.578 21.391 1 95.38 114 ARG A N 1
ATOM 927 C CA . ARG A 1 114 ? -2.779 14.859 20.703 1 95.38 114 ARG A CA 1
ATOM 928 C C . ARG A 1 114 ? -1.814 15.883 21.297 1 95.38 114 ARG A C 1
ATOM 930 O O . ARG A 1 114 ? -1.676 15.977 22.516 1 95.38 114 ARG A O 1
ATOM 937 N N . VAL A 1 115 ? -1.234 16.594 20.453 1 97.12 115 VAL A N 1
ATOM 938 C CA . VAL A 1 115 ? -0.38 17.672 20.906 1 97.12 115 VAL A CA 1
ATOM 939 C C . VAL A 1 115 ? -1.224 18.922 21.156 1 97.12 115 VAL A C 1
ATOM 941 O O . VAL A 1 115 ? -2.057 19.297 20.328 1 97.12 115 VAL A O 1
ATOM 944 N N . VAL A 1 116 ? -1.05 19.453 22.328 1 98.31 116 VAL A N 1
ATOM 945 C CA . VAL A 1 116 ? -1.693 20.734 22.594 1 98.31 116 VAL A CA 1
ATOM 946 C C . VAL A 1 116 ? -0.897 21.859 21.938 1 98.31 116 VAL A C 1
ATOM 948 O O . VAL A 1 116 ? 0.24 22.141 22.328 1 98.31 116 VAL A O 1
ATOM 951 N N . VAL A 1 117 ? -1.533 22.547 21.016 1 98.25 117 VAL A N 1
ATOM 952 C CA . VAL A 1 117 ? -0.821 23.469 20.141 1 98.25 117 VAL A CA 1
ATOM 953 C C . VAL A 1 117 ? -0.944 24.891 20.672 1 98.25 117 VAL A C 1
ATOM 955 O O . VAL A 1 117 ? -2.047 25.359 20.984 1 98.25 117 VAL A O 1
ATOM 958 N N . PRO A 1 118 ? 0.194 25.562 20.859 1 98.06 118 PRO A N 1
ATOM 959 C CA . PRO A 1 118 ? 0.14 26.969 21.312 1 98.06 118 PRO A CA 1
ATOM 960 C C . PRO A 1 118 ? -0.503 27.891 20.281 1 98.06 118 PRO A C 1
ATOM 962 O O . PRO A 1 118 ? -0.449 27.609 19.078 1 98.06 118 PRO A O 1
ATOM 965 N N . ALA A 1 119 ? -1.023 28.953 20.734 1 97.62 119 ALA A N 1
ATOM 966 C CA . ALA A 1 119 ? -1.84 29.875 19.938 1 97.62 119 ALA A CA 1
ATOM 967 C C . ALA A 1 119 ? -1.071 30.359 18.703 1 97.62 119 ALA A C 1
ATOM 969 O O . ALA A 1 119 ? -1.629 30.453 17.609 1 97.62 119 ALA A O 1
ATOM 970 N N . LYS A 1 120 ? 0.198 30.609 18.859 1 97.31 120 LYS A N 1
ATOM 971 C CA . LYS A 1 120 ? 1.022 31.172 17.797 1 97.31 120 LYS A CA 1
ATOM 972 C C . LYS A 1 120 ? 1.092 30.219 16.594 1 97.31 120 LYS A C 1
ATOM 974 O O . LYS A 1 120 ? 1.359 30.641 15.469 1 97.31 120 LYS A O 1
ATOM 979 N N . LEU A 1 121 ? 0.835 28.906 16.828 1 97.38 121 LEU A N 1
ATOM 980 C CA . LEU A 1 121 ? 1.01 27.906 15.781 1 97.38 121 LEU A CA 1
ATOM 981 C C . LEU A 1 121 ? -0.339 27.453 15.234 1 97.38 121 LEU A C 1
ATOM 983 O O . LEU A 1 121 ? -0.396 26.625 14.32 1 97.38 121 LEU A O 1
ATOM 987 N N . HIS A 1 122 ? -1.461 27.969 15.727 1 97.56 122 HIS A N 1
ATOM 988 C CA . HIS A 1 122 ? -2.795 27.516 15.344 1 97.56 122 HIS A CA 1
ATOM 989 C C . HIS A 1 122 ? -3.012 27.656 13.844 1 97.56 122 HIS A C 1
ATOM 991 O O . HIS A 1 122 ? -3.432 26.703 13.188 1 97.56 122 HIS A O 1
ATOM 997 N N . ASP A 1 123 ? -2.656 28.766 13.328 1 95.12 123 ASP A N 1
ATOM 998 C CA . ASP A 1 123 ? -2.912 29.031 11.914 1 95.12 123 ASP A CA 1
ATOM 999 C C . ASP A 1 123 ? -2.137 28.062 11.023 1 95.12 123 ASP A C 1
ATOM 1001 O O . ASP A 1 123 ? -2.674 27.562 10.039 1 95.12 123 ASP A O 1
ATOM 1005 N N . LYS A 1 124 ? -0.909 27.844 11.344 1 94.94 124 LYS A N 1
ATOM 1006 C CA . LYS A 1 124 ? -0.077 26.938 10.562 1 94.94 124 LYS A CA 1
ATOM 1007 C C . LYS A 1 124 ? -0.632 25.516 10.586 1 94.94 124 LYS A C 1
ATOM 1009 O O . LYS A 1 124 ? -0.689 24.844 9.555 1 94.94 124 LYS A O 1
ATOM 1014 N N . VAL A 1 125 ? -1.039 25.062 11.719 1 96.5 125 VAL A N 1
ATOM 1015 C CA . VAL A 1 125 ? -1.564 23.719 11.867 1 96.5 125 VAL A CA 1
ATOM 1016 C C . VAL A 1 125 ? -2.889 23.578 11.117 1 96.5 125 VAL A C 1
ATOM 1018 O O . VAL A 1 125 ? -3.146 22.562 10.477 1 96.5 125 VAL A O 1
ATOM 1021 N N . LEU A 1 126 ? -3.707 24.625 11.188 1 95.38 126 LEU A N 1
ATOM 1022 C CA . LEU A 1 126 ? -4.984 24.609 10.477 1 95.38 126 LEU A CA 1
ATOM 1023 C C . LEU A 1 126 ? -4.773 24.5 8.977 1 95.38 126 LEU A C 1
ATOM 1025 O O . LEU A 1 126 ? -5.504 23.766 8.297 1 95.38 126 LEU A O 1
ATOM 1029 N N . HIS A 1 127 ? -3.814 25.141 8.531 1 91.12 127 HIS A N 1
ATOM 1030 C CA . HIS A 1 127 ? -3.514 25.078 7.102 1 91.12 127 HIS A CA 1
ATOM 1031 C C . HIS A 1 127 ? -3.043 23.688 6.707 1 91.12 127 HIS A C 1
ATOM 1033 O O . HIS A 1 127 ? -3.406 23.188 5.641 1 91.12 127 HIS A O 1
ATOM 1039 N N . GLU A 1 128 ? -2.258 23.094 7.559 1 93 128 GLU A N 1
ATOM 1040 C CA . GLU A 1 128 ? -1.823 21.719 7.305 1 93 128 GLU A CA 1
ATOM 1041 C C . GLU A 1 128 ? -3.012 20.766 7.25 1 93 128 GLU A C 1
ATOM 1043 O O . GLU A 1 128 ? -3.076 19.891 6.379 1 93 128 GLU A O 1
ATOM 1048 N N . LEU A 1 129 ? -3.896 20.969 8.102 1 93.81 129 LEU A N 1
ATOM 1049 C CA . LEU A 1 129 ? -5.09 20.141 8.164 1 93.81 129 LEU A CA 1
ATOM 1050 C C . LEU A 1 129 ? -5.949 20.312 6.918 1 93.81 129 LEU A C 1
ATOM 1052 O O . LEU A 1 129 ? -6.629 19.375 6.492 1 93.81 129 LEU A O 1
ATOM 1056 N N . HIS A 1 130 ? -5.883 21.422 6.316 1 91.69 130 HIS A N 1
ATOM 1057 C CA . HIS A 1 130 ? -6.75 21.781 5.199 1 91.69 130 HIS A CA 1
ATOM 1058 C C . HIS A 1 130 ? -6.145 21.344 3.871 1 91.69 130 HIS A C 1
ATOM 1060 O O . HIS A 1 130 ? -6.812 21.391 2.836 1 91.69 130 HIS A O 1
ATOM 1066 N N . GLU A 1 131 ? -4.953 20.891 3.84 1 88.81 131 GLU A N 1
ATOM 1067 C CA . GLU A 1 131 ? -4.203 20.609 2.621 1 88.81 131 GLU A CA 1
ATOM 1068 C C . GLU A 1 131 ? -4.926 19.578 1.759 1 88.81 131 GLU A C 1
ATOM 1070 O O . GLU A 1 131 ? -4.867 19.625 0.528 1 88.81 131 GLU A O 1
ATOM 1075 N N . GLY A 1 132 ? -5.645 18.688 2.287 1 89.75 132 GLY A N 1
ATOM 1076 C CA . GLY A 1 132 ? -6.344 17.656 1.529 1 89.75 132 GLY A CA 1
ATOM 1077 C C . GLY A 1 132 ? -7.758 18.062 1.154 1 89.75 132 GLY A C 1
ATOM 1078 O O . GLY A 1 132 ? -8.43 17.344 0.399 1 89.75 132 GLY A O 1
ATOM 1079 N N . HIS A 1 133 ? -8.203 19.156 1.687 1 90.19 133 HIS A N 1
ATOM 1080 C CA . HIS A 1 133 ? -9.531 19.688 1.404 1 90.19 133 HIS A CA 1
ATOM 1081 C C . HIS A 1 133 ? -10.602 18.609 1.574 1 90.19 133 HIS A C 1
ATOM 1083 O O . HIS A 1 133 ? -11.445 18.422 0.7 1 90.19 133 HIS A O 1
ATOM 1089 N N . LEU A 1 134 ? -10.547 17.953 2.654 1 90.44 134 LEU A N 1
ATOM 1090 C CA . LEU A 1 134 ? -11.383 16.781 2.924 1 90.44 134 LEU A CA 1
ATOM 1091 C C . LEU A 1 134 ? -12.805 17.203 3.287 1 90.44 134 LEU A C 1
ATOM 1093 O O . LEU A 1 134 ? -13.719 16.375 3.281 1 90.44 134 LEU A O 1
ATOM 1097 N N . GLY A 1 135 ? -13.094 18.453 3.621 1 87.38 135 GLY A N 1
ATOM 1098 C CA . GLY A 1 135 ? -14.336 18.922 4.223 1 87.38 135 GLY A CA 1
ATOM 1099 C C . GLY A 1 135 ? -14.25 19.047 5.734 1 87.38 135 GLY A C 1
ATOM 1100 O O . GLY A 1 135 ? -13.344 18.484 6.359 1 87.38 135 GLY A O 1
ATOM 1101 N N . VAL A 1 136 ? -15.148 19.719 6.289 1 89.88 136 VAL A N 1
ATOM 1102 C CA . VAL A 1 136 ? -15.109 20.125 7.688 1 89.88 136 VAL A CA 1
ATOM 1103 C C . VAL A 1 136 ? -15.109 18.906 8.594 1 89.88 136 VAL A C 1
ATOM 1105 O O . VAL A 1 136 ? -14.289 18.797 9.508 1 89.88 136 VAL A O 1
ATOM 1108 N N . VAL A 1 137 ? -15.953 18 8.352 1 89.81 137 VAL A N 1
ATOM 1109 C CA . VAL A 1 137 ? -16.141 16.844 9.227 1 89.81 137 VAL A CA 1
ATOM 1110 C C . VAL A 1 137 ? -14.867 16 9.258 1 89.81 137 VAL A C 1
ATOM 1112 O O . VAL A 1 137 ? -14.344 15.695 10.336 1 89.81 137 VAL A O 1
ATOM 1115 N N . LYS A 1 138 ? -14.312 15.695 8.141 1 91.19 138 LYS A N 1
ATOM 1116 C CA . LYS A 1 138 ? -13.117 14.852 8.07 1 91.19 138 LYS A CA 1
ATOM 1117 C C . LYS A 1 138 ? -11.891 15.609 8.57 1 91.19 138 LYS A C 1
ATOM 1119 O O . LYS A 1 138 ? -10.984 15.008 9.156 1 91.19 138 LYS A O 1
ATOM 1124 N N . MET A 1 139 ? -11.859 16.891 8.336 1 93.06 139 MET A N 1
ATOM 1125 C CA . MET A 1 139 ? -10.758 17.688 8.875 1 93.06 139 MET A CA 1
ATOM 1126 C C . MET A 1 139 ? -10.742 17.641 10.398 1 93.06 139 MET A C 1
ATOM 1128 O O . MET A 1 139 ? -9.68 17.531 11.008 1 93.06 139 MET A O 1
ATOM 1132 N N . LYS A 1 140 ? -11.945 17.703 10.969 1 94.81 140 LYS A N 1
ATOM 1133 C CA . LYS A 1 140 ? -12.047 17.609 12.422 1 94.81 140 LYS A CA 1
ATOM 1134 C C . LYS A 1 140 ? -11.547 16.266 12.922 1 94.81 140 LYS A C 1
ATOM 1136 O O . LYS A 1 140 ? -10.766 16.188 13.875 1 94.81 140 LYS A O 1
ATOM 1141 N N . THR A 1 141 ? -11.992 15.25 12.219 1 93.69 141 THR A N 1
ATOM 1142 C CA . THR A 1 141 ? -11.586 13.914 12.633 1 93.69 141 THR A CA 1
ATOM 1143 C C . THR A 1 141 ? -10.078 13.734 12.477 1 93.69 141 THR A C 1
ATOM 1145 O O . THR A 1 141 ? -9.438 13.086 13.305 1 93.69 141 THR A O 1
ATOM 1148 N N . LEU A 1 142 ? -9.57 14.234 11.453 1 94.75 142 LEU A N 1
ATOM 1149 C CA . LEU A 1 142 ? -8.133 14.188 11.242 1 94.75 142 LEU A CA 1
ATOM 1150 C C . LEU A 1 142 ? -7.398 14.93 12.359 1 94.75 142 LEU A C 1
ATOM 1152 O O . LEU A 1 142 ? -6.441 14.414 12.938 1 94.75 142 LEU A O 1
ATOM 1156 N N . ALA A 1 143 ? -7.844 16.078 12.711 1 96.19 143 ALA A N 1
ATOM 1157 C CA . ALA A 1 143 ? -7.234 16.891 13.75 1 96.19 143 ALA A CA 1
ATOM 1158 C C . ALA A 1 143 ? -7.219 16.156 15.086 1 96.19 143 ALA A C 1
ATOM 1160 O O . ALA A 1 143 ? -6.234 16.219 15.828 1 96.19 143 ALA A O 1
ATOM 1161 N N . HIS A 1 144 ? -8.273 15.43 15.328 1 94.5 144 HIS A N 1
ATOM 1162 C CA . HIS A 1 144 ? -8.438 14.734 16.594 1 94.5 144 HIS A CA 1
ATOM 1163 C C . HIS A 1 144 ? -7.418 13.609 16.75 1 94.5 144 HIS A C 1
ATOM 1165 O O . HIS A 1 144 ? -7.176 13.133 17.859 1 94.5 144 HIS A O 1
ATOM 1171 N N . GLY A 1 145 ? -6.785 13.32 15.703 1 92.62 145 GLY A N 1
ATOM 1172 C CA . GLY A 1 145 ? -5.75 12.297 15.789 1 92.62 145 GLY A CA 1
ATOM 1173 C C . GLY A 1 145 ? -4.367 12.867 16.031 1 92.62 145 GLY A C 1
ATOM 1174 O O . GLY A 1 145 ? -3.436 12.133 16.359 1 92.62 145 GLY A O 1
ATOM 1175 N N . TYR A 1 146 ? -4.281 14.234 15.992 1 95.19 146 TYR A N 1
ATOM 1176 C CA . TYR A 1 146 ? -2.926 14.773 15.984 1 95.19 146 TYR A CA 1
ATOM 1177 C C . TYR A 1 146 ? -2.791 15.922 16.984 1 95.19 146 TYR A C 1
ATOM 1179 O O . TYR A 1 146 ? -1.764 16.062 17.656 1 95.19 146 TYR A O 1
ATOM 1187 N N . THR A 1 147 ? -3.832 16.75 17.109 1 97.31 147 THR A N 1
ATOM 1188 C CA . THR A 1 147 ? -3.637 18.016 17.812 1 97.31 147 THR A CA 1
ATOM 1189 C C . THR A 1 147 ? -4.906 18.422 18.562 1 97.31 147 THR A C 1
ATOM 1191 O O . THR A 1 147 ? -5.98 17.859 18.312 1 97.31 147 THR A O 1
ATOM 1194 N N . TRP A 1 148 ? -4.691 19.359 19.453 1 97.88 148 TRP A N 1
ATOM 1195 C CA . TRP A 1 148 ? -5.848 19.922 20.156 1 97.88 148 TRP A CA 1
ATOM 1196 C C . TRP A 1 148 ? -5.543 21.312 20.688 1 97.88 148 TRP A C 1
ATOM 1198 O O . TRP A 1 148 ? -4.402 21.609 21.062 1 97.88 148 TRP A O 1
ATOM 1208 N N . TRP A 1 149 ? -6.484 22.156 20.734 1 98.25 149 TRP A N 1
ATOM 1209 C CA . TRP A 1 149 ? -6.59 23.391 21.516 1 98.25 149 TRP A CA 1
ATOM 1210 C C . TRP A 1 149 ? -8.055 23.797 21.703 1 98.25 149 TRP A C 1
ATOM 1212 O O . TRP A 1 149 ? -8.93 23.328 20.969 1 98.25 149 TRP A O 1
ATOM 1222 N N . PRO A 1 150 ? -8.281 24.531 22.797 1 97.38 150 PRO A N 1
ATOM 1223 C CA . PRO A 1 150 ? -9.664 24.953 22.984 1 97.38 150 PRO A CA 1
ATOM 1224 C C . PRO A 1 150 ? -10.227 25.703 21.766 1 97.38 150 PRO A C 1
ATOM 1226 O O . PRO A 1 150 ? -9.648 26.703 21.328 1 97.38 150 PRO A O 1
ATOM 1229 N N . GLY A 1 151 ? -11.312 25.156 21.203 1 97.06 151 GLY A N 1
ATOM 1230 C CA . GLY A 1 151 ? -11.977 25.844 20.109 1 97.06 151 GLY A CA 1
ATOM 1231 C C . GLY A 1 151 ? -11.508 25.375 18.734 1 97.06 151 GLY A C 1
ATOM 1232 O O . GLY A 1 151 ? -11.805 26 17.719 1 97.06 151 GLY A O 1
ATOM 1233 N N . ILE A 1 152 ? -10.758 24.266 18.641 1 97.62 152 ILE A N 1
ATOM 1234 C CA . ILE A 1 152 ? -10.18 23.828 17.375 1 97.62 152 ILE A CA 1
ATOM 1235 C C . ILE A 1 152 ? -11.297 23.5 16.391 1 97.62 152 ILE A C 1
ATOM 1237 O O . ILE A 1 152 ? -11.172 23.781 15.188 1 97.62 152 ILE A O 1
ATOM 1241 N N . ASP A 1 153 ? -12.375 22.922 16.812 1 96.44 153 ASP A N 1
ATOM 1242 C CA . ASP A 1 153 ? -13.469 22.562 15.914 1 96.44 153 ASP A CA 1
ATOM 1243 C C . ASP A 1 153 ? -14.062 23.812 15.258 1 96.44 153 ASP A C 1
ATOM 1245 O O . ASP A 1 153 ? -14.289 23.828 14.047 1 96.44 153 ASP A O 1
ATOM 1249 N N . SER A 1 154 ? -14.297 24.812 16.062 1 96.25 154 SER A N 1
ATOM 1250 C CA . SER A 1 154 ? -14.82 26.078 15.547 1 96.25 154 SER A CA 1
ATOM 1251 C C . SER A 1 154 ? -13.828 26.719 14.578 1 96.25 154 SER A C 1
ATOM 1253 O O . SER A 1 154 ? -14.234 27.312 13.578 1 96.25 154 SER A O 1
ATOM 1255 N N . ASN A 1 155 ? -12.578 26.688 14.906 1 96.56 155 ASN A N 1
ATOM 1256 C CA . ASN A 1 155 ? -11.555 27.234 14.023 1 96.56 155 ASN A CA 1
ATOM 1257 C C . ASN A 1 155 ? -11.539 26.531 12.672 1 96.56 155 ASN A C 1
ATOM 1259 O O . ASN A 1 155 ? -11.391 27.172 11.633 1 96.56 155 ASN A O 1
ATOM 1263 N N . ILE A 1 156 ? -11.695 25.188 12.672 1 95.12 156 ILE A N 1
ATOM 1264 C CA . ILE A 1 156 ? -11.734 24.406 11.445 1 95.12 156 ILE A CA 1
ATOM 1265 C C . ILE A 1 156 ? -12.945 24.812 10.609 1 95.12 156 ILE A C 1
ATOM 1267 O O . ILE A 1 156 ? -12.836 24.984 9.391 1 95.12 156 ILE A O 1
ATOM 1271 N N . GLU A 1 157 ? -14.062 24.969 11.219 1 93.06 157 GLU A N 1
ATOM 1272 C CA . GLU A 1 157 ? -15.281 25.391 10.531 1 93.06 157 GLU A CA 1
ATOM 1273 C C . GLU A 1 157 ? -15.102 26.75 9.867 1 93.06 157 GLU A C 1
ATOM 1275 O O . GLU A 1 157 ? -15.484 26.953 8.711 1 93.06 157 GLU A O 1
ATOM 1280 N N . ARG A 1 158 ? -14.523 27.656 10.594 1 91.44 158 ARG A N 1
ATOM 1281 C CA . ARG A 1 158 ? -14.305 29 10.086 1 91.44 158 ARG A CA 1
ATOM 1282 C C . ARG A 1 158 ? -13.352 28.984 8.891 1 91.44 158 ARG A C 1
ATOM 1284 O O . ARG A 1 158 ? -13.594 29.656 7.891 1 91.44 158 ARG A O 1
ATOM 1291 N N . LEU A 1 159 ? -12.328 28.188 9.023 1 89.5 159 LEU A N 1
ATOM 1292 C CA . LEU A 1 159 ? -11.359 28.094 7.938 1 89.5 159 LEU A CA 1
ATOM 1293 C C . LEU A 1 159 ? -12.008 27.516 6.684 1 89.5 159 LEU A C 1
ATOM 1295 O O . LEU A 1 159 ? -11.859 28.062 5.59 1 89.5 159 LEU A O 1
ATOM 1299 N N . ALA A 1 160 ? -12.703 26.438 6.84 1 83.62 160 ALA A N 1
ATOM 1300 C CA . ALA A 1 160 ? -13.305 25.734 5.703 1 83.62 160 ALA A CA 1
ATOM 1301 C C . ALA A 1 160 ? -14.375 26.594 5.043 1 83.62 160 ALA A C 1
ATOM 1303 O O . ALA A 1 160 ? -14.523 26.594 3.818 1 83.62 160 ALA A O 1
ATOM 1304 N N . ASN A 1 161 ? -15.102 27.375 5.816 1 80.38 161 ASN A N 1
ATOM 1305 C CA . ASN A 1 161 ? -16.156 28.234 5.305 1 80.38 161 ASN A CA 1
ATOM 1306 C C . ASN A 1 161 ? -15.578 29.484 4.633 1 80.38 161 ASN A C 1
ATOM 1308 O O . ASN A 1 161 ? -16.234 30.109 3.797 1 80.38 161 ASN A O 1
ATOM 1312 N N . GLY A 1 162 ? -14.438 29.812 5 1 76.06 162 GLY A N 1
ATOM 1313 C CA . GLY A 1 162 ? -13.812 31 4.449 1 76.06 162 GLY A CA 1
ATOM 1314 C C . GLY A 1 162 ? -13.094 30.75 3.137 1 76.06 162 GLY A C 1
ATOM 1315 O O . GLY A 1 162 ? -12.742 31.688 2.422 1 76.06 162 GLY A O 1
ATOM 1316 N N . TYR A 1 163 ? -12.789 29.594 2.959 1 68.38 163 TYR A N 1
ATOM 1317 C CA . TYR A 1 163 ? -12.039 29.281 1.747 1 68.38 163 TYR A CA 1
ATOM 1318 C C . TYR A 1 163 ? -12.969 29.188 0.545 1 68.38 163 TYR A C 1
ATOM 1320 O O . TYR A 1 163 ? -13.953 28.438 0.58 1 68.38 163 TYR A O 1
ATOM 1328 N N . SER A 1 164 ? -12.828 30 -0.395 1 59.62 164 SER A N 1
ATOM 1329 C CA . SER A 1 164 ? -13.664 30.156 -1.577 1 59.62 164 SER A CA 1
ATOM 1330 C C . SER A 1 164 ? -13.812 28.828 -2.332 1 59.62 164 SER A C 1
ATOM 1332 O O . SER A 1 164 ? -14.898 28.484 -2.791 1 59.62 164 SER A O 1
ATOM 1334 N N . GLY A 1 165 ? -12.711 28.094 -2.488 1 60.22 165 GLY A N 1
ATOM 1335 C CA . GLY A 1 165 ? -12.789 26.859 -3.24 1 60.22 165 GLY A CA 1
ATOM 1336 C C . GLY A 1 165 ? -13.688 25.812 -2.592 1 60.22 165 GLY A C 1
ATOM 1337 O O . GLY A 1 165 ? -14.445 25.125 -3.277 1 60.22 165 GLY A O 1
ATOM 1338 N N . CYS A 1 166 ? -13.656 25.781 -1.34 1 60.75 166 CYS A N 1
ATOM 1339 C CA . CYS A 1 166 ? -14.445 24.797 -0.614 1 60.75 166 CYS A CA 1
ATOM 1340 C C . CYS A 1 166 ? -15.898 25.234 -0.5 1 60.75 166 CYS A C 1
ATOM 1342 O O . CYS A 1 166 ? -16.812 24.406 -0.457 1 60.75 166 CYS A O 1
ATOM 1344 N N . GLN A 1 167 ? -16.125 26.516 -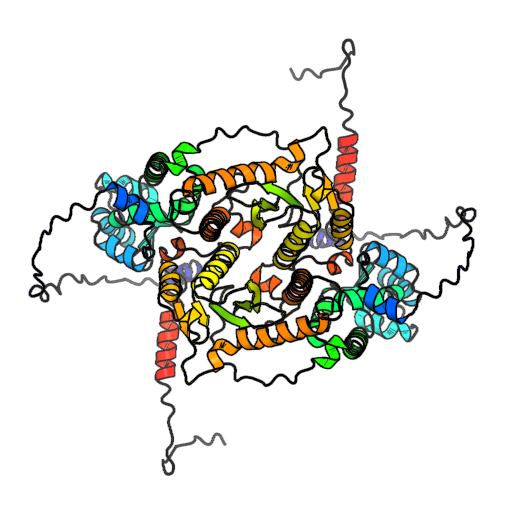0.367 1 57.28 167 GLN A N 1
ATOM 1345 C CA . GLN A 1 167 ? -17.469 27.062 -0.259 1 57.28 167 GLN A CA 1
ATOM 1346 C C . GLN A 1 167 ? -18.281 26.781 -1.521 1 57.28 167 GLN A C 1
ATOM 1348 O O . GLN A 1 167 ? -19.484 26.547 -1.449 1 57.28 167 GLN A O 1
ATOM 1353 N N . LEU A 1 168 ? -17.562 26.75 -2.506 1 52.88 168 LEU A N 1
ATOM 1354 C CA . LEU A 1 168 ? -18.234 26.641 -3.791 1 52.88 168 LEU A CA 1
ATOM 1355 C C . LEU A 1 168 ? -18.75 25.219 -4.012 1 52.88 168 LEU A C 1
ATOM 1357 O O . LEU A 1 168 ? -19.672 25 -4.805 1 52.88 168 LEU A O 1
ATOM 1361 N N . VAL A 1 169 ? -18.188 24.281 -3.254 1 55.16 169 VAL A N 1
ATOM 1362 C CA . VAL A 1 169 ? -18.484 22.906 -3.619 1 55.16 169 VAL A CA 1
ATOM 1363 C C . VAL A 1 169 ? -19.359 22.266 -2.535 1 55.16 169 VAL A C 1
ATOM 1365 O O . VAL A 1 169 ? -19.688 21.078 -2.619 1 55.16 169 VAL A O 1
ATOM 1368 N N . GLN A 1 170 ? -19.844 22.859 -1.625 1 49.31 170 GLN A N 1
ATOM 1369 C CA . GLN A 1 170 ? -20.578 22.25 -0.525 1 49.31 170 GLN A CA 1
ATOM 1370 C C . GLN A 1 170 ? -21.875 21.625 -1.02 1 49.31 170 GLN A C 1
ATOM 1372 O O . GLN A 1 170 ? -22.719 22.312 -1.618 1 49.31 170 GLN A O 1
ATOM 1377 N N . HIS A 1 171 ? -21.781 20.328 -1.513 1 51.22 171 HIS A N 1
ATOM 1378 C CA . HIS A 1 171 ? -23 19.641 -1.934 1 51.22 171 HIS A CA 1
ATOM 1379 C C . HIS A 1 171 ? -23.688 18.953 -0.753 1 51.22 171 HIS A C 1
ATOM 1381 O O . HIS A 1 171 ? -23.016 18.516 0.189 1 51.22 171 HIS A O 1
ATOM 1387 N N . ASN A 1 172 ? -25.062 18.938 -0.724 1 42.62 172 ASN A N 1
ATOM 1388 C CA . ASN A 1 172 ? -25.969 18.203 0.141 1 42.62 172 ASN A CA 1
ATOM 1389 C C . ASN A 1 172 ? -25.922 16.703 -0.165 1 42.62 172 ASN A C 1
ATOM 1391 O O . ASN A 1 172 ? -26.312 16.281 -1.257 1 42.62 172 ASN A O 1
ATOM 1395 N N . PRO A 1 173 ? -25.25 15.906 0.533 1 42.84 173 PRO A N 1
ATOM 1396 C CA . PRO A 1 173 ? -25.094 14.484 0.224 1 42.84 173 PRO A CA 1
ATOM 1397 C C . PRO A 1 173 ? -26.422 13.742 0.128 1 42.84 173 PRO A C 1
ATOM 1399 O O . PRO A 1 173 ? -27.297 13.922 0.982 1 42.84 173 PRO A O 1
ATOM 1402 N N . LYS A 1 174 ? -26.969 13.539 -1.013 1 42.81 174 LYS A N 1
ATOM 1403 C CA . LYS A 1 174 ? -28.125 12.648 -1.084 1 42.81 174 LYS A CA 1
ATOM 1404 C C . LYS A 1 174 ? -27.797 11.266 -0.522 1 42.81 174 LYS A C 1
ATOM 1406 O O . LYS A 1 174 ? -26.734 10.711 -0.821 1 42.81 174 LYS A O 1
ATOM 1411 N N . SER A 1 175 ? -28.5 10.75 0.457 1 41.59 175 SER A N 1
ATOM 1412 C CA . SER A 1 175 ? -28.344 9.453 1.104 1 41.59 175 SER A CA 1
ATOM 1413 C C . SER A 1 175 ? -28.625 8.312 0.132 1 41.59 175 SER A C 1
ATOM 1415 O O . SER A 1 175 ? -29.688 8.273 -0.498 1 41.59 175 SER A O 1
ATOM 1417 N N . ALA A 1 176 ? -27.781 7.891 -0.686 1 43.53 176 ALA A N 1
ATOM 1418 C CA . ALA A 1 176 ? -28.109 6.707 -1.475 1 43.53 176 ALA A CA 1
ATOM 1419 C C . ALA A 1 176 ? -28.422 5.52 -0.573 1 43.53 176 ALA A C 1
ATOM 1421 O O . ALA A 1 176 ? -27.844 5.379 0.506 1 43.53 176 ALA A O 1
ATOM 1422 N N . PRO A 1 177 ? -29.5 4.812 -1.022 1 42.97 177 PRO A N 1
ATOM 1423 C CA . PRO A 1 177 ? -29.844 3.623 -0.241 1 42.97 177 PRO A CA 1
ATOM 1424 C C . PRO A 1 177 ? -28.703 2.611 -0.172 1 42.97 177 PRO A C 1
ATOM 1426 O O . PRO A 1 177 ? -27.984 2.408 -1.16 1 42.97 177 PRO A O 1
ATOM 1429 N N . LEU A 1 178 ? -28.094 2.369 0.924 1 45.75 178 LEU A N 1
ATOM 1430 C CA . LEU A 1 178 ? -27 1.438 1.181 1 45.75 178 LEU A CA 1
ATOM 1431 C C . LEU A 1 178 ? -27.438 0 0.92 1 45.75 178 LEU A C 1
ATOM 1433 O O . LEU A 1 178 ? -28.438 -0.463 1.49 1 45.75 178 LEU A O 1
ATOM 1437 N N . HIS A 1 179 ? -27.344 -0.467 -0.254 1 50.47 179 HIS A N 1
ATOM 1438 C CA . HIS A 1 179 ? -27.453 -1.919 -0.343 1 50.47 179 HIS A CA 1
ATOM 1439 C C . HIS A 1 179 ? -26.641 -2.6 0.756 1 50.47 179 HIS A C 1
ATOM 1441 O O . HIS A 1 179 ? -25.609 -2.084 1.178 1 50.47 179 HIS A O 1
ATOM 1447 N N . THR A 1 180 ? -27.328 -3.48 1.495 1 54.28 180 THR A N 1
ATOM 1448 C CA . THR A 1 180 ? -26.75 -4.152 2.652 1 54.28 180 THR A CA 1
ATOM 1449 C C . THR A 1 180 ? -25.656 -5.125 2.223 1 54.28 180 THR A C 1
ATOM 1451 O O . THR A 1 180 ? -25.938 -6.238 1.78 1 54.28 180 THR A O 1
ATOM 1454 N N . TRP A 1 181 ? -24.625 -4.652 1.633 1 61.97 181 TRP A N 1
ATOM 1455 C CA . TRP A 1 181 ? -23.484 -5.539 1.484 1 61.97 181 TRP A CA 1
ATOM 1456 C C . TRP A 1 181 ? -23.031 -6.078 2.838 1 61.97 181 TRP A C 1
ATOM 1458 O O . TRP A 1 181 ? -23.109 -5.379 3.85 1 61.97 181 TRP A O 1
ATOM 1468 N N . GLU A 1 182 ? -22.922 -7.406 2.844 1 67 182 GLU A N 1
ATOM 1469 C CA . GLU A 1 182 ? -22.188 -7.875 4.02 1 67 182 GLU A CA 1
ATOM 1470 C C . GLU A 1 182 ? -20.797 -7.254 4.09 1 67 182 GLU A C 1
ATOM 1472 O O . GLU A 1 182 ? -20.109 -7.133 3.074 1 67 182 GLU A O 1
ATOM 1477 N N . TRP A 1 183 ? -20.531 -6.633 5.109 1 71 183 TRP A N 1
ATOM 1478 C CA . TRP A 1 183 ? -19.203 -6.07 5.336 1 71 183 TRP A CA 1
ATOM 1479 C C . TRP A 1 183 ? -18.125 -7.137 5.168 1 71 183 TRP A C 1
ATOM 1481 O O . TRP A 1 183 ? -18.188 -8.18 5.816 1 71 183 TRP A O 1
ATOM 1491 N N . PRO A 1 184 ? -17.234 -6.836 4.211 1 76.88 184 PRO A N 1
ATOM 1492 C CA . PRO A 1 184 ? -16.188 -7.844 4.012 1 76.88 184 PRO A CA 1
ATOM 1493 C C . PRO A 1 184 ? -15.273 -7.98 5.223 1 76.88 184 PRO A C 1
ATOM 1495 O O . PRO A 1 184 ? -14.945 -6.984 5.871 1 76.88 184 PRO A O 1
ATOM 1498 N N . MET A 1 185 ? -14.859 -9.109 5.422 1 78.38 185 MET A N 1
ATOM 1499 C CA . MET A 1 185 ? -14.133 -9.461 6.641 1 78.38 185 MET A CA 1
ATOM 1500 C C . MET A 1 185 ? -12.68 -9.023 6.559 1 78.38 185 MET A C 1
ATOM 1502 O O . MET A 1 185 ? -12.039 -8.781 7.586 1 78.38 185 MET A O 1
ATOM 1506 N N . SER A 1 186 ? -12.156 -8.898 5.363 1 91.19 186 SER A N 1
ATOM 1507 C CA . SER A 1 186 ? -10.734 -8.594 5.289 1 91.19 186 SER A CA 1
ATOM 1508 C C . SER A 1 186 ? -10.453 -7.5 4.262 1 91.19 186 SER A C 1
ATOM 1510 O O . SER A 1 186 ? -11.242 -7.301 3.332 1 91.19 186 SER A O 1
ATOM 1512 N N . PRO A 1 187 ? -9.383 -6.797 4.48 1 95.06 187 PRO A N 1
ATOM 1513 C CA . PRO A 1 187 ? -9.023 -5.75 3.52 1 95.06 187 PRO A CA 1
ATOM 1514 C C . PRO A 1 187 ? -8.844 -6.293 2.104 1 95.06 187 PRO A C 1
ATOM 1516 O O . PRO A 1 187 ? -8.281 -7.379 1.921 1 95.06 187 PRO A O 1
ATOM 1519 N N . TRP A 1 188 ? -9.422 -5.586 1.182 1 96.94 188 TRP A N 1
ATOM 1520 C CA . TRP A 1 188 ? -9.211 -5.789 -0.248 1 96.94 188 TRP A CA 1
ATOM 1521 C C . TRP A 1 188 ? -9.867 -7.086 -0.715 1 96.94 188 TRP A C 1
ATOM 1523 O O . TRP A 1 188 ? -9.453 -7.664 -1.727 1 96.94 188 TRP A O 1
ATOM 1533 N N . HIS A 1 189 ? -10.828 -7.633 0.031 1 95.88 189 HIS A N 1
ATOM 1534 C CA . HIS A 1 189 ? -11.633 -8.781 -0.368 1 95.88 189 HIS A CA 1
ATOM 1535 C C . HIS A 1 189 ? -12.594 -8.414 -1.489 1 95.88 189 HIS A C 1
ATOM 1537 O O . HIS A 1 189 ? -12.688 -9.125 -2.492 1 95.88 189 HIS A O 1
ATOM 1543 N N . ARG A 1 190 ? -13.234 -7.34 -1.287 1 95.75 190 ARG A N 1
ATOM 1544 C CA . ARG A 1 190 ? -14.148 -6.785 -2.273 1 95.75 190 ARG A CA 1
ATOM 1545 C C . ARG A 1 190 ? -13.82 -5.324 -2.57 1 95.75 190 ARG A C 1
ATOM 1547 O O . ARG A 1 190 ? -13.68 -4.516 -1.652 1 95.75 190 ARG A O 1
ATOM 1554 N N . ILE A 1 191 ? -13.695 -5.066 -3.852 1 97.44 191 ILE A N 1
ATOM 1555 C CA . ILE A 1 191 ? -13.398 -3.693 -4.238 1 97.44 191 ILE A CA 1
ATOM 1556 C C . ILE A 1 191 ? -14.484 -3.174 -5.176 1 97.44 191 ILE A C 1
ATOM 1558 O O . ILE A 1 191 ? -15.125 -3.953 -5.887 1 97.44 191 ILE A O 1
ATOM 1562 N N . HIS A 1 192 ? -14.727 -1.886 -5.105 1 96.75 192 HIS A N 1
ATOM 1563 C CA . HIS A 1 192 ? -15.641 -1.174 -5.992 1 96.75 192 HIS A CA 1
ATOM 1564 C C . HIS A 1 192 ? -14.891 -0.234 -6.922 1 96.75 192 HIS A C 1
ATOM 1566 O O . HIS A 1 192 ? -13.969 0.471 -6.492 1 96.75 192 HIS A O 1
ATOM 1572 N N . THR A 1 193 ? -15.242 -0.271 -8.219 1 97.5 193 THR A N 1
ATOM 1573 C CA . THR A 1 193 ? -14.508 0.557 -9.172 1 97.5 193 THR A CA 1
ATOM 1574 C C . THR A 1 193 ? -15.477 1.358 -10.039 1 97.5 193 THR A C 1
ATOM 1576 O O . THR A 1 193 ? -16.609 0.946 -10.25 1 97.5 193 THR A O 1
ATOM 1579 N N . ASP A 1 194 ? -15.039 2.531 -10.406 1 95.5 194 ASP A N 1
ATOM 1580 C CA . ASP A 1 194 ? -15.766 3.445 -11.281 1 95.5 194 ASP A CA 1
ATOM 1581 C C . ASP A 1 194 ? -14.82 4.453 -11.93 1 95.5 194 ASP A C 1
ATOM 1583 O O . ASP A 1 194 ? -13.695 4.652 -11.453 1 95.5 194 ASP A O 1
ATOM 1587 N N . TYR A 1 195 ? -15.242 4.984 -13.055 1 96.62 195 TYR A N 1
ATOM 1588 C CA . TYR A 1 195 ? -14.477 6.066 -13.672 1 96.62 195 TYR A CA 1
ATOM 1589 C C . TYR A 1 195 ? -15.055 7.426 -13.297 1 96.62 195 TYR A C 1
ATOM 1591 O O . TYR A 1 195 ? -16.281 7.594 -13.25 1 96.62 195 TYR A O 1
ATOM 1599 N N . ALA A 1 196 ? -14.195 8.328 -13.008 1 95.44 196 ALA A N 1
ATOM 1600 C CA . ALA A 1 196 ? -14.539 9.742 -12.875 1 95.44 196 ALA A CA 1
ATOM 1601 C C . ALA A 1 196 ? -13.992 10.555 -14.047 1 95.44 196 ALA A C 1
ATOM 1603 O O . ALA A 1 196 ? -12.773 10.688 -14.211 1 95.44 196 ALA A O 1
ATOM 1604 N N . GLY A 1 197 ? -14.891 11.164 -14.812 1 88.12 197 GLY A N 1
ATOM 1605 C CA . GLY A 1 197 ? -14.406 12.023 -15.883 1 88.12 197 GLY A CA 1
ATOM 1606 C C . GLY A 1 197 ? -15.273 11.977 -17.125 1 88.12 197 GLY A C 1
ATOM 1607 O O . GLY A 1 197 ? -16.234 11.203 -17.188 1 88.12 197 GLY A O 1
ATOM 1608 N N . PRO A 1 198 ? -14.898 12.828 -17.984 1 92.5 198 PRO A N 1
ATOM 1609 C CA . PRO A 1 198 ? -13.688 13.656 -18.016 1 92.5 198 PRO A CA 1
ATOM 1610 C C . PRO A 1 198 ? -13.695 14.75 -16.953 1 92.5 198 PRO A C 1
ATOM 1612 O O . PRO A 1 198 ? -14.734 15.367 -16.703 1 92.5 198 PRO A O 1
ATOM 1615 N N . PHE A 1 199 ? -12.578 14.867 -16.344 1 91.06 199 PHE A N 1
ATOM 1616 C CA . PHE A 1 199 ? -12.375 15.797 -15.234 1 91.06 199 PHE A CA 1
ATOM 1617 C C . PHE A 1 199 ? -10.922 16.25 -15.164 1 91.06 199 PHE A C 1
ATOM 1619 O O . PHE A 1 199 ? -10.008 15.414 -15.188 1 91.06 199 PHE A O 1
ATOM 1626 N N . LEU A 1 200 ? -10.711 17.625 -15.273 1 92.62 200 LEU A N 1
ATOM 1627 C CA . LEU A 1 200 ? -9.375 18.203 -15.242 1 92.62 200 LEU A CA 1
ATOM 1628 C C . LEU A 1 200 ? -8.531 17.688 -16.406 1 92.62 200 LEU A C 1
ATOM 1630 O O . LEU A 1 200 ? -7.359 17.344 -16.219 1 92.62 200 LEU A O 1
ATOM 1634 N N . GLY A 1 201 ? -9.164 17.438 -17.484 1 91.31 201 GLY A N 1
ATOM 1635 C CA . GLY A 1 201 ? -8.484 17.109 -18.734 1 91.31 201 GLY A CA 1
ATOM 1636 C C . GLY A 1 201 ? -8.133 15.641 -18.875 1 91.31 201 GLY A C 1
ATOM 1637 O O . GLY A 1 201 ? -7.395 15.258 -19.781 1 91.31 201 GLY A O 1
ATOM 1638 N N . GLN A 1 202 ? -8.609 14.82 -17.953 1 94.81 202 GLN A N 1
ATOM 1639 C CA . GLN A 1 202 ? -8.305 13.398 -18.047 1 94.81 202 GLN A CA 1
ATOM 1640 C C . GLN A 1 202 ? -9.383 12.555 -17.359 1 94.81 202 GLN A C 1
ATOM 1642 O O . GLN A 1 202 ? -10.344 13.102 -16.812 1 94.81 202 GLN A O 1
ATOM 1647 N N . MET A 1 203 ? -9.32 11.227 -17.578 1 96.31 203 MET A N 1
ATOM 1648 C CA . MET A 1 203 ? -10.141 10.273 -16.844 1 96.31 203 MET A CA 1
ATOM 1649 C C . MET A 1 203 ? -9.43 9.789 -15.586 1 96.31 203 MET A C 1
ATOM 1651 O O . MET A 1 203 ? -8.195 9.781 -15.531 1 96.31 203 MET A O 1
ATOM 1655 N N . PHE A 1 204 ? -10.219 9.508 -14.578 1 97.94 204 PHE A N 1
ATOM 1656 C CA . PHE A 1 204 ? -9.664 8.914 -13.367 1 97.94 204 PHE A CA 1
ATOM 1657 C C . PHE A 1 204 ? -10.336 7.586 -13.062 1 97.94 204 PHE A C 1
ATOM 1659 O O . PHE A 1 204 ? -11.562 7.516 -12.945 1 97.94 204 PHE A O 1
ATOM 1666 N N . LEU A 1 205 ? -9.555 6.512 -12.992 1 98.06 205 LEU A N 1
ATOM 1667 C CA . LEU A 1 205 ? -10.086 5.262 -12.461 1 98.06 205 LEU A CA 1
ATOM 1668 C C . LEU A 1 205 ? -10.055 5.262 -10.938 1 98.06 205 LEU A C 1
ATOM 1670 O O . LEU A 1 205 ? -9 5.484 -10.336 1 98.06 205 LEU A O 1
ATOM 1674 N N . ILE A 1 206 ? -11.203 4.992 -10.359 1 98.31 206 ILE A N 1
ATOM 1675 C CA . ILE A 1 206 ? -11.359 4.965 -8.906 1 98.31 206 ILE A CA 1
ATOM 1676 C C . ILE A 1 206 ? -11.602 3.531 -8.438 1 98.31 206 ILE A C 1
ATOM 1678 O O . ILE A 1 206 ? -12.438 2.824 -9.008 1 98.31 206 ILE A O 1
ATOM 1682 N N . VAL A 1 207 ? -10.82 3.074 -7.473 1 98.44 207 VAL A N 1
ATOM 1683 C CA . VAL A 1 207 ? -11.016 1.784 -6.82 1 98.44 207 VAL A CA 1
ATOM 1684 C C . VAL A 1 207 ? -11.062 1.974 -5.305 1 98.44 207 VAL A C 1
ATOM 1686 O O . VAL A 1 207 ? -10.172 2.596 -4.723 1 98.44 207 VAL A O 1
ATOM 1689 N N . VAL A 1 208 ? -12.133 1.442 -4.676 1 98 208 VAL A N 1
ATOM 1690 C CA . VAL A 1 208 ? -12.281 1.624 -3.238 1 98 208 VAL A CA 1
ATOM 1691 C C . VAL A 1 208 ? -12.477 0.268 -2.562 1 98 208 VAL A C 1
ATOM 1693 O O . VAL A 1 208 ? -13.305 -0.537 -2.992 1 98 208 VAL A O 1
ATOM 1696 N N . ASP A 1 209 ? -11.688 -0.004 -1.569 1 97.75 209 ASP A N 1
ATOM 1697 C CA . ASP A 1 209 ? -11.828 -1.211 -0.761 1 97.75 209 ASP A CA 1
ATOM 1698 C C . ASP A 1 209 ? -13.07 -1.138 0.123 1 97.75 209 ASP A C 1
ATOM 1700 O O . ASP A 1 209 ? -13.258 -0.169 0.863 1 97.75 209 ASP A O 1
ATOM 1704 N N . ALA A 1 210 ? -13.836 -2.139 0.125 1 94.69 210 ALA A N 1
ATOM 1705 C CA . ALA A 1 210 ? -15.102 -2.135 0.853 1 94.69 210 ALA A CA 1
ATOM 1706 C C . ALA A 1 210 ? -14.867 -2.24 2.357 1 94.69 210 ALA A C 1
ATOM 1708 O O . ALA A 1 210 ? -15.664 -1.726 3.15 1 94.69 210 ALA A O 1
ATOM 1709 N N . HIS A 1 211 ? -13.797 -2.855 2.738 1 94.94 211 HIS A N 1
ATOM 1710 C CA . HIS A 1 211 ? -13.531 -3.094 4.152 1 94.94 211 HIS A CA 1
ATOM 1711 C C . HIS A 1 211 ? -12.93 -1.856 4.812 1 94.94 211 HIS A C 1
ATOM 1713 O O . HIS A 1 211 ? -13.5 -1.315 5.762 1 94.94 211 HIS A O 1
ATOM 1719 N N . SER A 1 212 ? -11.922 -1.381 4.273 1 96.62 212 SER A N 1
ATOM 1720 C CA . SER A 1 212 ? -11.133 -0.33 4.91 1 96.62 212 SER A CA 1
ATOM 1721 C C . SER A 1 212 ? -11.5 1.045 4.363 1 96.62 212 SER A C 1
ATOM 1723 O O . SER A 1 212 ? -11.117 2.068 4.934 1 96.62 212 SER A O 1
ATOM 1725 N N . LYS A 1 213 ? -12.148 1.105 3.225 1 96.69 213 LYS A N 1
ATOM 1726 C CA . LYS A 1 213 ? -12.477 2.34 2.518 1 96.69 213 LYS A CA 1
ATOM 1727 C C . LYS A 1 213 ? -11.227 2.971 1.905 1 96.69 213 LYS A C 1
ATOM 1729 O O . LYS A 1 213 ? -11.234 4.148 1.545 1 96.69 213 LYS A O 1
ATOM 1734 N N . TRP A 1 214 ? -10.164 2.178 1.791 1 98.19 214 TRP A N 1
ATOM 1735 C CA . TRP A 1 214 ? -8.938 2.596 1.115 1 98.19 214 TRP A CA 1
ATOM 1736 C C . TRP A 1 214 ? -9.211 2.91 -0.353 1 98.19 214 TRP A C 1
ATOM 1738 O O . TRP A 1 214 ? -9.75 2.078 -1.082 1 98.19 214 TRP A O 1
ATOM 1748 N N . PRO A 1 215 ? -8.781 4.094 -0.783 1 98.5 215 PRO A N 1
ATOM 1749 C CA . PRO A 1 215 ? -9.016 4.453 -2.184 1 98.5 215 PRO A CA 1
ATOM 1750 C C . PRO A 1 215 ? -7.746 4.363 -3.033 1 98.5 215 PRO A C 1
ATOM 1752 O O . PRO A 1 215 ? -6.652 4.648 -2.545 1 98.5 215 PRO A O 1
ATOM 1755 N N . GLU A 1 216 ? -7.875 3.916 -4.262 1 98.62 216 GLU A N 1
ATOM 1756 C CA . GLU A 1 216 ? -6.914 4.094 -5.348 1 98.62 216 GLU A CA 1
ATOM 1757 C C . GLU A 1 216 ? -7.484 4.984 -6.449 1 98.62 216 GLU A C 1
ATOM 1759 O O . GLU A 1 216 ? -8.609 4.773 -6.902 1 98.62 216 GLU A O 1
ATOM 1764 N N . VAL A 1 217 ? -6.75 6.008 -6.793 1 98.44 217 VAL A N 1
ATOM 1765 C CA . VAL A 1 217 ? -7.141 6.91 -7.871 1 98.44 217 VAL A CA 1
ATOM 1766 C C . VAL A 1 217 ? -5.996 7.035 -8.875 1 98.44 217 VAL A C 1
ATOM 1768 O O . VAL A 1 217 ? -4.887 7.43 -8.516 1 98.44 217 VAL A O 1
ATOM 1771 N N . VAL A 1 218 ? -6.281 6.695 -10.102 1 97.62 218 VAL A N 1
ATOM 1772 C CA . VAL A 1 218 ? -5.246 6.742 -11.133 1 97.62 218 VAL A CA 1
ATOM 1773 C C . VAL A 1 218 ? -5.75 7.527 -12.336 1 97.62 218 VAL A C 1
ATOM 1775 O O . VAL A 1 218 ? -6.805 7.211 -12.898 1 97.62 218 VAL A O 1
ATOM 1778 N N . GLY A 1 219 ? -5.012 8.578 -12.75 1 96.12 219 GLY A N 1
ATOM 1779 C CA . GLY A 1 219 ? -5.328 9.32 -13.953 1 96.12 219 GLY A CA 1
ATOM 1780 C C . GLY A 1 219 ? -4.945 8.594 -15.227 1 96.12 219 GLY A C 1
ATOM 1781 O O . GLY A 1 219 ? -3.92 7.906 -15.266 1 96.12 219 GLY A O 1
ATOM 1782 N N . THR A 1 220 ? -5.777 8.68 -16.25 1 95 220 THR A N 1
ATOM 1783 C CA . THR A 1 220 ? -5.496 8.039 -17.531 1 95 220 THR A CA 1
ATOM 1784 C C . THR A 1 220 ? -6.125 8.82 -18.672 1 95 220 THR A C 1
ATOM 1786 O O . THR A 1 220 ? -7.117 9.531 -18.484 1 95 220 THR A O 1
ATOM 1789 N N . LYS A 1 221 ? -5.547 8.641 -19.828 1 91.94 221 LYS A N 1
ATOM 1790 C CA . LYS A 1 221 ? -6.051 9.336 -21 1 91.94 221 LYS A CA 1
ATOM 1791 C C . LYS A 1 221 ? -7.184 8.555 -21.672 1 91.94 221 LYS A C 1
ATOM 1793 O O . LYS A 1 221 ? -7.957 9.109 -22.438 1 91.94 221 LYS A O 1
ATOM 1798 N N . SER A 1 222 ? -7.238 7.262 -21.359 1 91.69 222 SER A N 1
ATOM 1799 C CA . SER A 1 222 ? -8.25 6.414 -21.984 1 91.69 222 SER A CA 1
ATOM 1800 C C . SER A 1 222 ? -8.945 5.535 -20.953 1 91.69 222 SER A C 1
ATOM 1802 O O . SER A 1 222 ? -8.336 5.137 -19.953 1 91.69 222 SER A O 1
ATOM 1804 N N . SER A 1 223 ? -10.172 5.25 -21.219 1 91.38 223 SER A N 1
ATOM 1805 C CA . SER A 1 223 ? -10.953 4.41 -20.297 1 91.38 223 SER A CA 1
ATOM 1806 C C . SER A 1 223 ? -11.289 3.068 -20.938 1 91.38 223 SER A C 1
ATOM 1808 O O . SER A 1 223 ? -12.195 2.369 -20.484 1 91.38 223 SER A O 1
ATOM 1810 N N . ASP A 1 224 ? -10.594 2.773 -21.969 1 94.75 224 ASP A N 1
ATOM 1811 C CA . ASP A 1 224 ? -10.914 1.503 -22.609 1 94.75 224 ASP A CA 1
ATOM 1812 C C . ASP A 1 224 ? -10.461 0.323 -21.75 1 94.75 224 ASP A C 1
ATOM 1814 O O . ASP A 1 224 ? -9.789 0.508 -20.734 1 94.75 224 ASP A O 1
ATOM 1818 N N . SER A 1 225 ? -10.852 -0.819 -22.125 1 96 225 SER A N 1
ATOM 1819 C CA . SER A 1 225 ? -10.641 -2.025 -21.344 1 96 225 SER A CA 1
ATOM 1820 C C . SER A 1 225 ? -9.156 -2.307 -21.141 1 96 225 SER A C 1
ATOM 1822 O O . SER A 1 225 ? -8.719 -2.648 -20.047 1 96 225 SER A O 1
ATOM 1824 N N . SER A 1 226 ? -8.375 -2.195 -22.188 1 94.94 226 SER A N 1
ATOM 1825 C CA . SER A 1 226 ? -6.957 -2.518 -22.125 1 94.94 226 SER A CA 1
ATOM 1826 C C . SER A 1 226 ? -6.23 -1.627 -21.125 1 94.94 226 SER A C 1
ATOM 1828 O O . SER A 1 226 ? -5.445 -2.115 -20.297 1 94.94 226 SER A O 1
ATOM 1830 N N . HIS A 1 227 ? -6.492 -0.322 -21.219 1 95.19 227 HIS A N 1
ATOM 1831 C CA . HIS A 1 227 ? -5.891 0.614 -20.266 1 95.19 227 HIS A CA 1
ATOM 1832 C C . HIS A 1 227 ? -6.375 0.355 -18.844 1 95.19 227 HIS A C 1
ATOM 1834 O O . HIS A 1 227 ? -5.594 0.412 -17.891 1 95.19 227 HIS A O 1
ATOM 1840 N N . THR A 1 228 ? -7.645 0.08 -18.75 1 97.44 228 THR A N 1
ATOM 1841 C CA . THR A 1 228 ? -8.227 -0.228 -17.438 1 97.44 228 THR A CA 1
ATOM 1842 C C . THR A 1 228 ? -7.535 -1.437 -16.812 1 97.44 228 THR A C 1
ATOM 1844 O O . THR A 1 228 ? -7.172 -1.408 -15.633 1 97.44 228 THR A O 1
ATOM 1847 N N . ILE A 1 229 ? -7.312 -2.434 -17.562 1 97.31 229 ILE A N 1
ATOM 1848 C CA . ILE A 1 229 ? -6.676 -3.664 -17.109 1 97.31 229 ILE A CA 1
ATOM 1849 C C . ILE A 1 229 ? -5.246 -3.373 -16.672 1 97.31 229 ILE A C 1
ATOM 1851 O O . ILE A 1 229 ? -4.805 -3.85 -15.617 1 97.31 229 ILE A O 1
ATOM 1855 N N . ASP A 1 230 ? -4.566 -2.59 -17.422 1 96.06 230 ASP A N 1
ATOM 1856 C CA . ASP A 1 230 ? -3.191 -2.246 -17.078 1 96.06 230 ASP A CA 1
ATOM 1857 C C . ASP A 1 230 ? -3.127 -1.529 -15.727 1 96.06 230 ASP A C 1
ATOM 1859 O O . ASP A 1 230 ? -2.25 -1.812 -14.906 1 96.06 230 ASP A O 1
ATOM 1863 N N . ILE A 1 231 ? -4.031 -0.636 -15.531 1 97.44 231 ILE A N 1
ATOM 1864 C CA . ILE A 1 231 ? -4.086 0.099 -14.273 1 97.44 231 ILE A CA 1
ATOM 1865 C C . ILE A 1 231 ? -4.402 -0.861 -13.133 1 97.44 231 ILE A C 1
ATOM 1867 O O . ILE A 1 231 ? -3.754 -0.821 -12.078 1 97.44 231 ILE A O 1
ATOM 1871 N N . LEU A 1 232 ? -5.32 -1.714 -13.344 1 98.31 232 LEU A N 1
ATOM 1872 C CA . LEU A 1 232 ? -5.719 -2.654 -12.297 1 98.31 232 LEU A CA 1
ATOM 1873 C C . LEU A 1 232 ? -4.586 -3.625 -11.984 1 98.31 232 LEU A C 1
ATOM 1875 O O . LEU A 1 232 ? -4.383 -3.996 -10.82 1 98.31 232 LEU A O 1
ATOM 1879 N N . ARG A 1 233 ? -3.861 -4.059 -12.977 1 97.38 233 ARG A N 1
ATOM 1880 C CA . ARG A 1 233 ? -2.715 -4.93 -12.742 1 97.38 233 ARG A CA 1
ATOM 1881 C C . ARG A 1 233 ? -1.71 -4.277 -11.805 1 97.38 233 ARG A C 1
ATOM 1883 O O . ARG A 1 233 ? -1.201 -4.922 -10.883 1 97.38 233 ARG A O 1
ATOM 1890 N N . ALA A 1 234 ? -1.459 -3.049 -12.039 1 97.56 234 ALA A N 1
ATOM 1891 C CA . ALA A 1 234 ? -0.523 -2.314 -11.195 1 97.56 234 ALA A CA 1
ATOM 1892 C C . ALA A 1 234 ? -1.048 -2.201 -9.766 1 97.56 234 ALA A C 1
ATOM 1894 O O . ALA A 1 234 ? -0.29 -2.359 -8.805 1 97.56 234 ALA A O 1
ATOM 1895 N N . ILE A 1 235 ? -2.328 -1.938 -9.656 1 98.5 235 ILE A N 1
ATOM 1896 C CA . ILE A 1 235 ? -2.953 -1.825 -8.344 1 98.5 235 ILE A CA 1
ATOM 1897 C C . ILE A 1 235 ? -2.906 -3.176 -7.633 1 98.5 235 ILE A C 1
ATOM 1899 O O . ILE A 1 235 ? -2.605 -3.248 -6.438 1 98.5 235 ILE A O 1
ATOM 1903 N N . PHE A 1 236 ? -3.176 -4.289 -8.375 1 98.38 236 PHE A N 1
ATOM 1904 C CA . PHE A 1 236 ? -3.162 -5.629 -7.801 1 98.38 236 PHE A CA 1
ATOM 1905 C C . PHE A 1 236 ? -1.755 -6.012 -7.359 1 98.38 236 PHE A C 1
ATOM 1907 O O . PHE A 1 236 ? -1.585 -6.734 -6.375 1 98.38 236 PHE A O 1
ATOM 1914 N N . ALA A 1 237 ? -0.77 -5.531 -8.023 1 97.94 237 ALA A N 1
ATOM 1915 C CA . ALA A 1 237 ? 0.614 -5.812 -7.645 1 97.94 237 ALA A CA 1
ATOM 1916 C C . ALA A 1 237 ? 0.958 -5.16 -6.309 1 97.94 237 ALA A C 1
ATOM 1918 O O . ALA A 1 237 ? 1.909 -5.57 -5.637 1 97.94 237 ALA A O 1
ATOM 1919 N N . ARG A 1 238 ? 0.188 -4.152 -5.898 1 97.38 238 ARG A N 1
ATOM 1920 C CA . ARG A 1 238 ? 0.449 -3.434 -4.656 1 97.38 238 ARG A CA 1
ATOM 1921 C C . ARG A 1 238 ? -0.435 -3.951 -3.527 1 97.38 238 ARG A C 1
ATOM 1923 O O . ARG A 1 238 ? -0.01 -3.994 -2.371 1 97.38 238 ARG A O 1
ATOM 1930 N N . ASN A 1 239 ? -1.648 -4.289 -3.906 1 98.12 239 ASN A N 1
ATOM 1931 C CA . ASN A 1 239 ? -2.635 -4.535 -2.859 1 98.12 239 ASN A CA 1
ATOM 1932 C C . ASN A 1 239 ? -3.076 -5.996 -2.84 1 98.12 239 ASN A C 1
ATOM 1934 O O . ASN A 1 239 ? -3.768 -6.43 -1.916 1 98.12 239 ASN A O 1
ATOM 1938 N N . GLY A 1 240 ? -2.635 -6.793 -3.865 1 97.88 240 GLY A N 1
ATOM 1939 C CA . GLY A 1 240 ? -3.137 -8.148 -4.055 1 97.88 240 GLY A CA 1
ATOM 1940 C C . GLY A 1 240 ? -4.324 -8.211 -4.996 1 97.88 240 GLY A C 1
ATOM 1941 O O . GLY A 1 240 ? -4.938 -7.191 -5.309 1 97.88 240 GLY A O 1
ATOM 1942 N N . VAL A 1 241 ? -4.559 -9.391 -5.441 1 97.81 241 VAL A N 1
ATOM 1943 C CA . VAL A 1 241 ? -5.742 -9.633 -6.262 1 97.81 241 VAL A CA 1
ATOM 1944 C C . VAL A 1 241 ? -6.969 -9.773 -5.367 1 97.81 241 VAL A C 1
ATOM 1946 O O . VAL A 1 241 ? -6.969 -10.57 -4.426 1 97.81 241 VAL A O 1
ATOM 1949 N N . PRO A 1 242 ? -7.996 -8.992 -5.625 1 97.62 242 PRO A N 1
ATOM 1950 C CA . PRO A 1 242 ? -9.203 -9.141 -4.801 1 97.62 242 PRO A CA 1
ATOM 1951 C C . PRO A 1 242 ? -9.984 -10.414 -5.129 1 97.62 242 PRO A C 1
ATOM 1953 O O . PRO A 1 242 ? -9.75 -11.039 -6.168 1 97.62 242 PRO A O 1
ATOM 1956 N N . GLU A 1 243 ? -10.922 -10.719 -4.242 1 95.06 243 GLU A N 1
ATOM 1957 C CA . GLU A 1 243 ? -11.812 -11.836 -4.516 1 95.06 243 GLU A CA 1
ATOM 1958 C C . GLU A 1 243 ? -13.016 -11.398 -5.348 1 95.06 243 GLU A C 1
ATOM 1960 O O . GLU A 1 243 ? -13.5 -12.156 -6.188 1 95.06 243 GLU A O 1
ATOM 1965 N N . GLN A 1 244 ? -13.406 -10.148 -5.07 1 95.31 244 GLN A N 1
ATOM 1966 C CA . GLN A 1 244 ? -14.586 -9.625 -5.75 1 95.31 244 GLN A CA 1
ATOM 1967 C C . GLN A 1 244 ? -14.352 -8.203 -6.25 1 95.31 244 GLN A C 1
ATOM 1969 O O . GLN A 1 244 ? -13.742 -7.391 -5.559 1 95.31 244 GLN A O 1
ATOM 1974 N N . LEU A 1 245 ? -14.844 -7.926 -7.422 1 97 245 LEU A N 1
ATOM 1975 C CA . LEU A 1 245 ? -14.82 -6.59 -8.008 1 97 245 LEU A CA 1
ATOM 1976 C C . LEU A 1 245 ? -16.219 -6.164 -8.422 1 97 245 LEU A C 1
ATOM 1978 O O . LEU A 1 245 ? -16.906 -6.887 -9.156 1 97 245 LEU A O 1
ATOM 1982 N N . VAL A 1 246 ? -16.688 -5.047 -7.902 1 94.81 246 VAL A N 1
ATOM 1983 C CA . VAL A 1 246 ? -18 -4.5 -8.203 1 94.81 246 VAL A CA 1
ATOM 1984 C C . VAL A 1 246 ? -17.859 -3.279 -9.109 1 94.81 246 VAL A C 1
ATOM 1986 O O . VAL A 1 246 ? -17.062 -2.385 -8.836 1 94.81 246 VAL A O 1
ATOM 1989 N N . SER A 1 247 ? -18.531 -3.236 -10.188 1 94.56 247 SER A N 1
ATOM 1990 C CA . SER A 1 247 ? -18.547 -2.092 -11.094 1 94.56 247 SER A CA 1
ATOM 1991 C C . SER A 1 247 ? -19.922 -1.87 -11.688 1 94.56 247 SER A C 1
ATOM 1993 O O . SER A 1 247 ? -20.828 -2.68 -11.477 1 94.56 247 SER A O 1
ATOM 1995 N N . ASP A 1 248 ? -20.141 -0.776 -12.305 1 89.88 248 ASP A N 1
ATOM 1996 C CA . ASP A 1 248 ? -21.344 -0.604 -13.109 1 89.88 248 ASP A CA 1
ATOM 1997 C C . ASP A 1 248 ? -21.266 -1.405 -14.406 1 89.88 248 ASP A C 1
ATOM 1999 O O . ASP A 1 248 ? -20.359 -2.234 -14.57 1 89.88 248 ASP A O 1
ATOM 2003 N N . ASN A 1 249 ? -22.188 -1.239 -15.312 1 90.06 249 ASN A N 1
ATOM 2004 C CA . ASN A 1 249 ? -22.25 -2.025 -16.547 1 90.06 249 ASN A CA 1
ATOM 2005 C C . ASN A 1 249 ? -21.656 -1.273 -17.719 1 90.06 249 ASN A C 1
ATOM 2007 O O . ASN A 1 249 ? -22.062 -1.473 -18.875 1 90.06 249 ASN A O 1
ATOM 2011 N N . ALA A 1 250 ? -20.719 -0.396 -17.422 1 91 250 ALA A N 1
ATOM 2012 C CA . ALA A 1 250 ? -20.062 0.316 -18.516 1 91 250 ALA A CA 1
ATOM 2013 C C . ALA A 1 250 ? -19.281 -0.647 -19.422 1 91 250 ALA A C 1
ATOM 2015 O O . ALA A 1 250 ? -18.75 -1.652 -18.953 1 91 250 ALA A O 1
ATOM 2016 N N . PRO A 1 251 ? -19.156 -0.377 -20.656 1 92.31 251 PRO A N 1
ATOM 2017 C CA . PRO A 1 251 ? -18.578 -1.295 -21.641 1 92.31 251 PRO A CA 1
ATOM 2018 C C . PRO A 1 251 ? -17.141 -1.705 -21.297 1 92.31 251 PRO A C 1
ATOM 2020 O O . PRO A 1 251 ? -16.734 -2.828 -21.594 1 92.31 251 PRO A O 1
ATOM 2023 N N . GLN A 1 252 ? -16.391 -0.776 -20.734 1 93.31 252 GLN A N 1
ATOM 2024 C CA . GLN A 1 252 ? -15.008 -1.11 -20.422 1 93.31 252 GLN A CA 1
ATOM 2025 C C . GLN A 1 252 ? -14.938 -2.205 -19.359 1 93.31 252 GLN A C 1
ATOM 2027 O O . GLN A 1 252 ? -13.953 -2.936 -19.281 1 93.31 252 GLN A O 1
ATOM 2032 N N . PHE A 1 253 ? -15.969 -2.4 -18.547 1 95 253 PHE A N 1
ATOM 2033 C CA . PHE A 1 253 ? -15.977 -3.389 -17.469 1 95 253 PHE A CA 1
ATOM 2034 C C . PHE A 1 253 ? -16.703 -4.656 -17.906 1 95 253 PHE A C 1
ATOM 2036 O O . PHE A 1 253 ? -16.641 -5.684 -17.234 1 95 253 PHE A O 1
ATOM 2043 N N . THR A 1 254 ? -17.391 -4.621 -19 1 92.81 254 THR A N 1
ATOM 2044 C CA . THR A 1 254 ? -18.188 -5.781 -19.406 1 92.81 254 THR A CA 1
ATOM 2045 C C . THR A 1 254 ? -17.609 -6.402 -20.672 1 92.81 254 THR A C 1
ATOM 2047 O O . THR A 1 254 ? -18.125 -7.406 -21.172 1 92.81 254 THR A O 1
ATOM 2050 N N . SER A 1 255 ? -16.594 -5.793 -21.234 1 95.75 255 SER A N 1
ATOM 2051 C CA . SER A 1 255 ? -15.938 -6.344 -22.406 1 95.75 255 SER A CA 1
ATOM 2052 C C . SER A 1 255 ? -15.422 -7.754 -22.156 1 95.75 255 SER A C 1
ATOM 2054 O O . SER A 1 255 ? -15.18 -8.133 -21.016 1 95.75 255 SER A O 1
ATOM 2056 N N . ASP A 1 256 ? -15.258 -8.508 -23.172 1 95.81 256 ASP A N 1
ATOM 2057 C CA . ASP A 1 256 ? -14.727 -9.867 -23.078 1 95.81 256 ASP A CA 1
ATOM 2058 C C . ASP A 1 256 ? -13.312 -9.859 -22.516 1 95.81 256 ASP A C 1
ATOM 2060 O O . ASP A 1 256 ? -12.945 -10.719 -21.703 1 95.81 256 ASP A O 1
ATOM 2064 N N . GLU A 1 257 ? -12.594 -8.922 -22.984 1 95.56 257 GLU A N 1
ATOM 2065 C CA . GLU A 1 257 ? -11.211 -8.805 -22.531 1 95.56 257 GLU A CA 1
ATOM 2066 C C . GLU A 1 257 ? -11.141 -8.586 -21.016 1 95.56 257 GLU A C 1
ATOM 2068 O O . GLU A 1 257 ? -10.328 -9.211 -20.344 1 95.56 257 GLU A O 1
ATOM 2073 N N . PHE A 1 258 ? -11.969 -7.77 -20.547 1 96.81 258 PHE A N 1
ATOM 2074 C CA . PHE A 1 258 ? -12 -7.473 -19.125 1 96.81 258 PHE A CA 1
ATOM 2075 C C . PHE A 1 258 ? -12.5 -8.68 -18.328 1 96.81 258 PHE A C 1
ATOM 2077 O O . PHE A 1 258 ? -11.93 -9.016 -17.297 1 96.81 258 PHE A O 1
ATOM 2084 N N . GLN A 1 259 ? -13.469 -9.305 -18.797 1 95.88 259 GLN A N 1
ATOM 2085 C CA . GLN A 1 259 ? -14 -10.492 -18.141 1 95.88 259 GLN A CA 1
ATOM 2086 C C . GLN A 1 259 ? -12.953 -11.602 -18.078 1 95.88 259 GLN A C 1
ATOM 2088 O O . GLN A 1 259 ? -12.828 -12.289 -17.062 1 95.88 259 GLN A O 1
ATOM 2093 N N . MET A 1 260 ? -12.297 -11.812 -19.094 1 95.94 260 MET A N 1
ATOM 2094 C CA . MET A 1 260 ? -11.242 -12.82 -19.125 1 95.94 260 MET A CA 1
ATOM 2095 C C . MET A 1 260 ? -10.133 -12.484 -18.141 1 95.94 260 MET A C 1
ATOM 2097 O O . MET A 1 260 ? -9.602 -13.367 -17.469 1 95.94 260 MET A O 1
ATOM 2101 N N . PHE A 1 261 ? -9.797 -11.188 -18.109 1 96.44 261 PHE A N 1
ATOM 2102 C CA . PHE A 1 261 ? -8.797 -10.719 -17.156 1 96.44 261 PHE A CA 1
ATOM 2103 C C . PHE A 1 261 ? -9.188 -11.086 -15.734 1 96.44 261 PHE A C 1
ATOM 2105 O O . PHE A 1 261 ? -8.367 -11.594 -14.969 1 96.44 261 PHE A O 1
ATOM 2112 N N . LEU A 1 262 ? -10.406 -10.82 -15.367 1 97.25 262 LEU A N 1
ATOM 2113 C CA . LEU A 1 262 ? -10.883 -11.141 -14.023 1 97.25 262 LEU A CA 1
ATOM 2114 C C . LEU A 1 262 ? -10.883 -12.648 -13.797 1 97.25 262 LEU A C 1
ATOM 2116 O O . LEU A 1 262 ? -10.43 -13.125 -12.75 1 97.25 262 LEU A O 1
ATOM 2120 N N . LYS A 1 263 ? -11.367 -13.375 -14.773 1 94.94 263 LYS A N 1
ATOM 2121 C CA . LYS A 1 263 ? -11.414 -14.828 -14.672 1 94.94 263 LYS A CA 1
ATOM 2122 C C . LYS A 1 263 ? -10.023 -15.422 -14.508 1 94.94 263 LYS A C 1
ATOM 2124 O O . LYS A 1 263 ? -9.812 -16.312 -13.672 1 94.94 263 LYS A O 1
ATOM 2129 N N . ARG A 1 264 ? -9.094 -14.922 -15.188 1 94.5 264 ARG A N 1
ATOM 2130 C CA . ARG A 1 264 ? -7.715 -15.398 -15.156 1 94.5 264 ARG A CA 1
ATOM 2131 C C . ARG A 1 264 ? -7.074 -15.133 -13.797 1 94.5 264 ARG A C 1
ATOM 2133 O O . ARG A 1 264 ? -6.082 -15.766 -13.438 1 94.5 264 ARG A O 1
ATOM 2140 N N . ASN A 1 265 ? -7.59 -14.211 -13.109 1 96.06 265 ASN A N 1
ATOM 2141 C CA . ASN A 1 265 ? -7.043 -13.875 -11.805 1 96.06 265 ASN A CA 1
ATOM 2142 C C . ASN A 1 265 ? -7.938 -14.375 -10.672 1 96.06 265 ASN A C 1
ATOM 2144 O O . ASN A 1 265 ? -7.703 -14.062 -9.508 1 96.06 265 ASN A O 1
ATOM 2148 N N . GLY A 1 266 ? -8.969 -15.125 -11.023 1 94.25 266 GLY A N 1
ATOM 2149 C CA . GLY A 1 266 ? -9.859 -15.695 -10.023 1 94.25 266 GLY A CA 1
ATOM 2150 C C . GLY A 1 266 ? -10.688 -14.648 -9.305 1 94.25 266 GLY A C 1
ATOM 2151 O O . GLY A 1 266 ? -10.953 -14.773 -8.102 1 94.25 266 GLY A O 1
ATOM 2152 N N . VAL A 1 267 ? -11.039 -13.594 -9.945 1 96.69 267 VAL A N 1
ATOM 2153 C CA . VAL A 1 267 ? -11.828 -12.516 -9.367 1 96.69 267 VAL A CA 1
ATOM 2154 C C . VAL A 1 267 ? -13.289 -12.656 -9.789 1 96.69 267 VAL A C 1
ATOM 2156 O O . VAL A 1 267 ? -13.586 -12.773 -10.977 1 96.69 267 VAL A O 1
ATOM 2159 N N . LYS A 1 268 ? -14.188 -12.672 -8.883 1 94.75 268 LYS A N 1
ATOM 2160 C CA . LYS A 1 268 ? -15.609 -12.664 -9.188 1 94.75 268 LYS A CA 1
ATOM 2161 C C . LYS A 1 268 ? -16.094 -11.258 -9.516 1 94.75 268 LYS A C 1
ATOM 2163 O O . LYS A 1 268 ? -15.961 -10.344 -8.703 1 94.75 268 LYS A O 1
ATOM 2168 N N . HIS A 1 269 ? -16.656 -11.094 -10.641 1 95.25 269 HIS A N 1
ATOM 2169 C CA . HIS A 1 269 ? -17.172 -9.797 -11.07 1 95.25 269 HIS A CA 1
ATOM 2170 C C . HIS A 1 269 ? -18.641 -9.641 -10.719 1 95.25 269 HIS A C 1
ATOM 2172 O O . HIS A 1 269 ? -19.469 -10.492 -11.062 1 95.25 269 HIS A O 1
ATOM 2178 N N . ILE A 1 270 ? -18.969 -8.625 -10.008 1 91.56 270 ILE A N 1
ATOM 2179 C CA . ILE A 1 270 ? -20.344 -8.312 -9.656 1 91.56 270 ILE A CA 1
ATOM 2180 C C . ILE A 1 270 ? -20.766 -6.992 -10.312 1 91.56 270 ILE A C 1
ATOM 2182 O O . ILE A 1 270 ? -20.141 -5.957 -10.086 1 91.56 270 ILE A O 1
ATOM 2186 N N . THR A 1 271 ? -21.734 -7.066 -11.125 1 87.44 271 THR A N 1
ATOM 2187 C CA . THR A 1 271 ? -22.188 -5.855 -11.805 1 87.44 271 THR A CA 1
ATOM 2188 C C . THR A 1 271 ? -23.547 -5.418 -11.266 1 87.44 271 THR A C 1
ATOM 2190 O O . THR A 1 271 ? -24.25 -6.203 -10.625 1 87.44 271 THR A O 1
ATOM 2193 N N . SER A 1 272 ? -23.797 -4.121 -11.266 1 71.31 272 SER A N 1
ATOM 2194 C CA . SER A 1 272 ? -25.062 -3.564 -10.789 1 71.31 272 SER A CA 1
ATOM 2195 C C . SER A 1 272 ? -26.234 -4.008 -11.672 1 71.31 272 SER A C 1
ATOM 2197 O O . SER A 1 272 ? -26.109 -4.031 -12.898 1 71.31 272 SER A O 1
ATOM 2199 N N . ALA A 1 273 ? -27.062 -4.918 -11.125 1 58.22 273 ALA A N 1
ATOM 2200 C CA . ALA A 1 273 ? -28.25 -5.293 -11.883 1 58.22 273 ALA A CA 1
ATOM 2201 C C . ALA A 1 273 ? -29.031 -4.059 -12.312 1 58.22 273 ALA A C 1
ATOM 2203 O O . ALA A 1 273 ? -29.047 -3.045 -11.609 1 58.22 273 ALA A O 1
ATOM 2204 N N . SER A 1 274 ? -29.438 -3.92 -13.625 1 53.22 274 SER A N 1
ATOM 2205 C CA . SER A 1 274 ? -30.203 -2.836 -14.227 1 53.22 274 SER A CA 1
ATOM 2206 C C . SER A 1 274 ? -31.203 -2.248 -13.234 1 53.22 274 SER A C 1
ATOM 2208 O O . SER A 1 274 ? -31.484 -1.051 -13.266 1 53.22 274 SER A O 1
ATOM 2210 N N . TYR A 1 275 ? -31.625 -3.111 -12.266 1 48.31 275 TYR A N 1
ATOM 2211 C CA . TYR A 1 275 ? -32.719 -2.633 -11.422 1 48.31 275 TYR A CA 1
ATOM 2212 C C . TYR A 1 275 ? -32.219 -2.281 -10.023 1 48.31 275 TYR A C 1
ATOM 2214 O O . TYR A 1 275 ? -33 -1.842 -9.18 1 48.31 275 TYR A O 1
ATOM 2222 N N . HIS A 1 276 ? -30.906 -2.453 -9.734 1 54.75 276 HIS A N 1
ATOM 2223 C CA . HIS A 1 276 ? -30.438 -2.129 -8.398 1 54.75 276 HIS A CA 1
ATOM 2224 C C . HIS A 1 276 ? -29.156 -1.299 -8.453 1 54.75 276 HIS A C 1
ATOM 2226 O O . HIS A 1 276 ? -28.062 -1.812 -8.195 1 54.75 276 HIS A O 1
ATOM 2232 N N . PRO A 1 277 ? -29.359 -0.076 -8.914 1 53.34 277 PRO A N 1
ATOM 2233 C CA . PRO A 1 277 ? -28.281 0.898 -9.086 1 53.34 277 PRO A CA 1
ATOM 2234 C C . PRO A 1 277 ? -27.438 1.065 -7.832 1 53.34 277 PRO A C 1
ATOM 2236 O O . PRO A 1 277 ? -26.281 1.508 -7.914 1 53.34 277 PRO A O 1
ATOM 2239 N N . ALA A 1 278 ? -27.984 0.623 -6.668 1 58.19 278 ALA A N 1
ATOM 2240 C CA . ALA A 1 278 ? -27.359 0.912 -5.379 1 58.19 278 ALA A CA 1
ATOM 2241 C C . ALA A 1 278 ? -26.156 0.013 -5.137 1 58.19 278 ALA A C 1
ATOM 2243 O O . ALA A 1 278 ? -25.391 0.222 -4.188 1 58.19 278 ALA A O 1
ATOM 2244 N N . THR A 1 279 ? -25.766 -0.736 -6.148 1 67.81 279 THR A N 1
ATOM 2245 C CA . THR A 1 279 ? -24.766 -1.77 -5.875 1 67.81 279 THR A CA 1
ATOM 2246 C C . THR A 1 279 ? -23.359 -1.183 -5.883 1 67.81 279 THR A C 1
ATOM 2248 O O . THR A 1 279 ? -22.5 -1.634 -5.137 1 67.81 279 THR A O 1
ATOM 2251 N N . ASN A 1 280 ? -23.172 -0.015 -6.551 1 87.19 280 ASN A N 1
ATOM 2252 C CA . ASN A 1 280 ? -21.828 0.542 -6.625 1 87.19 280 ASN A CA 1
ATOM 2253 C C . ASN A 1 280 ? -21.734 1.889 -5.914 1 87.19 280 ASN A C 1
ATOM 2255 O O . ASN A 1 280 ? -20.953 2.756 -6.309 1 87.19 280 ASN A O 1
ATOM 2259 N N . GLY A 1 281 ? -22.578 2.082 -4.871 1 87.25 281 GLY A N 1
ATOM 2260 C CA . GLY A 1 281 ? -22.703 3.32 -4.121 1 87.25 281 GLY A CA 1
ATOM 2261 C C . GLY A 1 281 ? -21.406 3.764 -3.479 1 87.25 281 GLY A C 1
ATOM 2262 O O . GLY A 1 281 ? -21.141 4.961 -3.381 1 87.25 281 GLY A O 1
ATOM 2263 N N . LEU A 1 282 ? -20.578 2.785 -3.135 1 91.56 282 LEU A N 1
ATOM 2264 C CA . LEU A 1 282 ? -19.312 3.104 -2.477 1 91.56 282 LEU A CA 1
ATOM 2265 C C . LEU A 1 282 ? -18.391 3.887 -3.408 1 91.56 282 LEU A C 1
ATOM 2267 O O . LEU A 1 282 ? -17.875 4.945 -3.033 1 91.56 282 LEU A O 1
ATOM 2271 N N . ALA A 1 283 ? -18.172 3.398 -4.648 1 94.31 283 ALA A N 1
ATOM 2272 C CA . ALA A 1 283 ? -17.328 4.078 -5.621 1 94.31 283 ALA A CA 1
ATOM 2273 C C . ALA A 1 283 ? -17.938 5.414 -6.043 1 94.31 283 ALA A C 1
ATOM 2275 O O . ALA A 1 283 ? -17.219 6.41 -6.188 1 94.31 283 ALA A O 1
ATOM 2276 N N . GLU A 1 284 ? -19.25 5.469 -6.188 1 90.75 284 GLU A N 1
ATOM 2277 C CA . GLU A 1 284 ? -19.938 6.684 -6.609 1 90.75 284 GLU A CA 1
ATOM 2278 C C . GLU A 1 284 ? -19.797 7.793 -5.57 1 90.75 284 GLU A C 1
ATOM 2280 O O . GLU A 1 284 ? -19.516 8.945 -5.922 1 90.75 284 GLU A O 1
ATOM 2285 N N . ARG A 1 285 ? -20 7.488 -4.359 1 90.94 285 ARG A N 1
ATOM 2286 C CA . ARG A 1 285 ? -19.844 8.461 -3.279 1 90.94 285 ARG A CA 1
ATOM 2287 C C . ARG A 1 285 ? -18.406 8.977 -3.209 1 90.94 285 ARG A C 1
ATOM 2289 O O . ARG A 1 285 ? -18.188 10.172 -3.012 1 90.94 285 ARG A O 1
ATOM 2296 N N . PHE A 1 286 ? -17.453 8.094 -3.371 1 95.88 286 PHE A N 1
ATOM 2297 C CA . PHE A 1 286 ? -16.062 8.531 -3.334 1 95.88 286 PHE A CA 1
ATOM 2298 C C . PHE A 1 286 ? -15.75 9.445 -4.508 1 95.88 286 PHE A C 1
ATOM 2300 O O . PHE A 1 286 ? -14.992 10.406 -4.367 1 95.88 286 PHE A O 1
ATOM 2307 N N . VAL A 1 287 ? -16.344 9.148 -5.66 1 95.25 287 VAL A N 1
ATOM 2308 C CA . VAL A 1 287 ? -16.141 10 -6.828 1 95.25 287 VAL A CA 1
ATOM 2309 C C . VAL A 1 287 ? -16.578 11.43 -6.512 1 95.25 287 VAL A C 1
ATOM 2311 O O . VAL A 1 287 ? -15.891 12.391 -6.859 1 95.25 287 VAL A O 1
ATOM 2314 N N . GLN A 1 288 ? -17.641 11.531 -5.879 1 92.75 288 GLN A N 1
ATOM 2315 C CA . GLN A 1 288 ? -18.141 12.852 -5.496 1 92.75 288 GLN A CA 1
ATOM 2316 C C . GLN A 1 288 ? -17.172 13.555 -4.551 1 92.75 288 GLN A C 1
ATOM 2318 O O . GLN A 1 288 ? -16.844 14.727 -4.746 1 92.75 288 GLN A O 1
ATOM 2323 N N . THR A 1 289 ? -16.75 12.852 -3.535 1 93.25 289 THR A N 1
ATOM 2324 C CA . THR A 1 289 ? -15.805 13.383 -2.564 1 93.25 289 THR A CA 1
ATOM 2325 C C . THR A 1 289 ? -14.508 13.812 -3.252 1 93.25 289 THR A C 1
ATOM 2327 O O . THR A 1 289 ? -14 14.906 -2.996 1 93.25 289 THR A O 1
ATOM 2330 N N . PHE A 1 290 ? -14.055 12.977 -4.152 1 96.19 290 PHE A N 1
ATOM 2331 C CA . PHE A 1 290 ? -12.836 13.227 -4.918 1 96.19 290 PHE A CA 1
ATOM 2332 C C . PHE A 1 290 ? -12.977 14.484 -5.762 1 96.19 290 PHE A C 1
ATOM 2334 O O . PHE A 1 290 ? -12.125 15.375 -5.707 1 96.19 290 PHE A O 1
ATOM 2341 N N . LYS A 1 291 ? -14 14.555 -6.492 1 94.5 291 LYS A N 1
ATOM 2342 C CA . LYS A 1 291 ? -14.203 15.695 -7.391 1 94.5 291 LYS A CA 1
ATOM 2343 C C . LYS A 1 291 ? -14.32 17 -6.605 1 94.5 291 LYS A C 1
ATOM 2345 O O . LYS A 1 291 ? -13.773 18.031 -7.016 1 94.5 291 LYS A O 1
ATOM 2350 N N . GLN A 1 292 ? -15.055 16.938 -5.527 1 91.25 292 GLN A N 1
ATOM 2351 C CA . GLN A 1 292 ? -15.219 18.141 -4.703 1 91.25 292 GLN A CA 1
ATOM 2352 C C . GLN A 1 292 ? -13.875 18.625 -4.16 1 91.25 292 GLN A C 1
ATOM 2354 O O . GLN A 1 292 ? -13.578 19.812 -4.203 1 91.25 292 GLN A O 1
ATOM 2359 N N . ALA A 1 293 ? -13.078 17.719 -3.68 1 92.75 293 ALA A N 1
ATOM 2360 C CA . ALA A 1 293 ? -11.766 18.078 -3.141 1 92.75 293 ALA A CA 1
ATOM 2361 C C . ALA A 1 293 ? -10.867 18.672 -4.223 1 92.75 293 ALA A C 1
ATOM 2363 O O . ALA A 1 293 ? -10.242 19.703 -4.02 1 92.75 293 ALA A O 1
ATOM 2364 N N . MET A 1 294 ? -10.875 18.047 -5.383 1 93.81 294 MET A N 1
ATOM 2365 C CA . MET A 1 294 ? -10.016 18.5 -6.477 1 93.81 294 MET A CA 1
ATOM 2366 C C . MET A 1 294 ? -10.461 19.859 -6.984 1 93.81 294 MET A C 1
ATOM 2368 O O . MET A 1 294 ? -9.625 20.719 -7.297 1 93.81 294 MET A O 1
ATOM 2372 N N . LYS A 1 295 ? -11.719 20.078 -7.027 1 90.25 295 LYS A N 1
ATOM 2373 C CA . LYS A 1 295 ? -12.258 21.359 -7.465 1 90.25 295 LYS A CA 1
ATOM 2374 C C . LYS A 1 295 ? -11.867 22.469 -6.5 1 90.25 295 LYS A C 1
ATOM 2376 O O . LYS A 1 295 ? -11.578 23.594 -6.926 1 90.25 295 LYS A O 1
ATOM 2381 N N . SER A 1 296 ? -11.898 22.156 -5.277 1 87.88 296 SER A N 1
ATOM 2382 C CA . SER A 1 296 ? -11.57 23.156 -4.254 1 87.88 296 SER A CA 1
ATOM 2383 C C . SER A 1 296 ? -10.117 23.594 -4.359 1 87.88 296 SER A C 1
ATOM 2385 O O . SER A 1 296 ? -9.742 24.656 -3.852 1 87.88 296 SER A O 1
ATOM 2387 N N . MET A 1 297 ? -9.312 22.781 -5.078 1 87.69 297 MET A N 1
ATOM 2388 C CA . MET A 1 297 ? -7.883 23.078 -5.188 1 87.69 297 MET A CA 1
ATOM 2389 C C . MET A 1 297 ? -7.562 23.734 -6.523 1 87.69 297 MET A C 1
ATOM 2391 O O . MET A 1 297 ? -6.402 24.016 -6.816 1 87.69 297 MET A O 1
ATOM 2395 N N . THR A 1 298 ? -8.445 23.953 -7.453 1 83.81 298 THR A N 1
ATOM 2396 C CA . THR A 1 298 ? -8.227 24.484 -8.797 1 83.81 298 THR A CA 1
ATOM 2397 C C . THR A 1 298 ? -7.496 25.812 -8.75 1 83.81 298 THR A C 1
ATOM 2399 O O . THR A 1 298 ? -6.68 26.125 -9.617 1 83.81 298 THR A O 1
ATOM 2402 N N . GLY A 1 299 ? -7.59 26.641 -7.727 1 79.06 299 GLY A N 1
ATOM 2403 C CA . GLY A 1 299 ? -6.926 27.922 -7.625 1 79.06 299 GLY A CA 1
ATOM 2404 C C . GLY A 1 299 ? -5.504 27.828 -7.109 1 79.06 299 GLY A C 1
ATOM 2405 O O . GLY A 1 299 ? -4.742 28.797 -7.176 1 79.06 299 GLY A O 1
ATOM 2406 N N . GLU A 1 300 ? -5.141 26.609 -6.785 1 82.69 300 GLU A N 1
ATOM 2407 C CA . GLU A 1 300 ? -3.809 26.391 -6.23 1 82.69 300 GLU A CA 1
ATOM 2408 C C . GLU A 1 300 ? -2.801 26.078 -7.332 1 82.69 300 GLU A C 1
ATOM 2410 O O . GLU A 1 300 ? -3.164 25.531 -8.383 1 82.69 300 GLU A O 1
ATOM 2415 N N . LYS A 1 301 ? -1.529 26.344 -7.168 1 83.38 301 LYS A N 1
ATOM 2416 C CA . LYS A 1 301 ? -0.486 26.312 -8.188 1 83.38 301 LYS A CA 1
ATOM 2417 C C . LYS A 1 301 ? 0.051 24.891 -8.375 1 83.38 301 LYS A C 1
ATOM 2419 O O . LYS A 1 301 ? 0.693 24.594 -9.383 1 83.38 301 LYS A O 1
ATOM 2424 N N . GLU A 1 302 ? -0.222 24.047 -7.555 1 88 302 GLU A N 1
ATOM 2425 C CA . GLU A 1 302 ? 0.334 22.703 -7.617 1 88 302 GLU A CA 1
ATOM 2426 C C . GLU A 1 302 ? -0.23 21.922 -8.805 1 88 302 GLU A C 1
ATOM 2428 O O . GLU A 1 302 ? -1.298 22.266 -9.32 1 88 302 GLU A O 1
ATOM 2433 N N . SER A 1 303 ? 0.546 20.969 -9.266 1 91 303 SER A N 1
ATOM 2434 C CA . SER A 1 303 ? 0.095 20.094 -10.344 1 91 303 SER A CA 1
ATOM 2435 C C . SER A 1 303 ? -1.084 19.234 -9.898 1 91 303 SER A C 1
ATOM 2437 O O . SER A 1 303 ? -1.315 19.062 -8.703 1 91 303 SER A O 1
ATOM 2439 N N . THR A 1 304 ? -1.839 18.719 -10.852 1 93.31 304 THR A N 1
ATOM 2440 C CA . THR A 1 304 ? -2.963 17.844 -10.562 1 93.31 304 THR A CA 1
ATOM 2441 C C . THR A 1 304 ? -2.5 16.609 -9.773 1 93.31 304 THR A C 1
ATOM 2443 O O . THR A 1 304 ? -3.174 16.172 -8.844 1 93.31 304 THR A O 1
ATOM 2446 N N . SER A 1 305 ? -1.35 16.094 -10.141 1 93.31 305 SER A N 1
ATOM 2447 C CA . SER A 1 305 ? -0.804 14.93 -9.453 1 93.31 305 SER A CA 1
ATOM 2448 C C . SER A 1 305 ? -0.466 15.258 -8 1 93.31 305 SER A C 1
ATOM 2450 O O . SER A 1 305 ? -0.686 14.43 -7.105 1 93.31 305 SER A O 1
ATOM 2452 N N . ALA A 1 306 ? 0.085 16.406 -7.797 1 93.81 306 ALA A N 1
ATOM 2453 C CA . ALA A 1 306 ? 0.421 16.828 -6.438 1 93.81 306 ALA A CA 1
ATOM 2454 C C . ALA A 1 306 ? -0.837 17.016 -5.594 1 93.81 306 ALA A C 1
ATOM 2456 O O . ALA A 1 306 ? -0.894 16.578 -4.445 1 93.81 306 ALA A O 1
ATOM 2457 N N . LYS A 1 307 ? -1.819 17.688 -6.164 1 94.62 307 LYS A N 1
ATOM 2458 C CA . LYS A 1 307 ? -3.094 17.891 -5.484 1 94.62 307 LYS A CA 1
ATOM 2459 C C . LYS A 1 307 ? -3.746 16.562 -5.121 1 94.62 307 LYS A C 1
ATOM 2461 O O . LYS A 1 307 ? -4.238 16.391 -4.008 1 94.62 307 LYS A O 1
ATOM 2466 N N . LEU A 1 308 ? -3.697 15.664 -6.051 1 97.06 308 LEU A N 1
ATOM 2467 C CA . LEU A 1 308 ? -4.266 14.336 -5.824 1 97.06 308 LEU A CA 1
ATOM 2468 C C . LEU A 1 308 ? -3.543 13.625 -4.688 1 97.06 308 LEU A C 1
ATOM 2470 O O . LEU A 1 308 ? -4.184 13.023 -3.818 1 97.06 308 LEU A O 1
ATOM 2474 N N . ALA A 1 309 ? -2.248 13.688 -4.699 1 97.19 309 ALA A N 1
ATOM 2475 C CA . ALA A 1 309 ? -1.451 13.047 -3.654 1 97.19 309 ALA A CA 1
ATOM 2476 C C . ALA A 1 309 ? -1.793 13.609 -2.277 1 97.19 309 ALA A C 1
ATOM 2478 O O . ALA A 1 309 ? -1.944 12.859 -1.312 1 97.19 309 ALA A O 1
ATOM 2479 N N . ASN A 1 310 ? -1.908 14.898 -2.193 1 94.88 310 ASN A N 1
ATOM 2480 C CA . ASN A 1 310 ? -2.264 15.539 -0.934 1 94.88 310 ASN A CA 1
ATOM 2481 C C . ASN A 1 310 ? -3.635 15.094 -0.441 1 94.88 310 ASN A C 1
ATOM 2483 O O . ASN A 1 310 ? -3.803 14.781 0.739 1 94.88 310 ASN A O 1
ATOM 2487 N N . PHE A 1 311 ? -4.562 15.117 -1.34 1 96.88 311 PHE A N 1
ATOM 2488 C CA . PHE A 1 311 ? -5.914 14.68 -1.011 1 96.88 311 PHE A CA 1
ATOM 2489 C C . PHE A 1 311 ? -5.91 13.25 -0.491 1 96.88 311 PHE A C 1
ATOM 2491 O O . PHE A 1 311 ? -6.48 12.961 0.563 1 96.88 311 PHE A O 1
ATOM 2498 N N . LEU A 1 312 ? -5.234 12.359 -1.195 1 98.38 312 LEU A N 1
ATOM 2499 C CA . LEU A 1 312 ? -5.258 10.945 -0.855 1 98.38 312 LEU A CA 1
ATOM 2500 C C . LEU A 1 312 ? -4.559 10.695 0.476 1 98.38 312 LEU A C 1
ATOM 2502 O O . LEU A 1 312 ? -5.02 9.883 1.282 1 98.38 312 LEU A O 1
ATOM 2506 N N . LEU A 1 313 ? -3.406 11.297 0.705 1 97.69 313 LEU A N 1
ATOM 2507 C CA . LEU A 1 313 ? -2.697 11.125 1.968 1 97.69 313 LEU A CA 1
ATOM 2508 C C . LEU A 1 313 ? -3.578 11.523 3.145 1 97.69 313 LEU A C 1
ATOM 2510 O O . LEU A 1 313 ? -3.664 10.797 4.137 1 97.69 313 LEU A O 1
ATOM 2514 N N . ALA A 1 314 ? -4.234 12.664 3.004 1 96.38 314 ALA A N 1
ATOM 2515 C CA . ALA A 1 314 ? -5.117 13.148 4.062 1 96.38 314 ALA A CA 1
ATOM 2516 C C . ALA A 1 314 ? -6.312 12.219 4.25 1 96.38 314 ALA A C 1
ATOM 2518 O O . ALA A 1 314 ? -6.66 11.859 5.379 1 96.38 314 ALA A O 1
ATOM 2519 N N . TYR A 1 315 ? -6.922 11.852 3.18 1 97.12 315 TYR A N 1
ATOM 2520 C CA . TYR A 1 315 ? -8.102 10.984 3.23 1 97.12 315 TYR A CA 1
ATOM 2521 C C . TYR A 1 315 ? -7.77 9.656 3.893 1 97.12 315 TYR A C 1
ATOM 2523 O O . TYR A 1 315 ? -8.531 9.164 4.73 1 97.12 315 TYR A O 1
ATOM 2531 N N . ARG A 1 316 ? -6.668 9.047 3.525 1 97.88 316 ARG A N 1
ATOM 2532 C CA . ARG A 1 316 ? -6.266 7.734 4.012 1 97.88 316 ARG A CA 1
ATOM 2533 C C . ARG A 1 316 ? -5.965 7.773 5.508 1 97.88 316 ARG A C 1
ATOM 2535 O O . ARG A 1 316 ? -6.055 6.75 6.191 1 97.88 316 ARG A O 1
ATOM 2542 N N . ASN A 1 317 ? -5.656 8.977 6.031 1 97.06 317 ASN A N 1
ATOM 2543 C CA . ASN A 1 317 ? -5.293 9.109 7.438 1 97.06 317 ASN A CA 1
ATOM 2544 C C . ASN A 1 317 ? -6.469 9.602 8.273 1 97.06 317 ASN A C 1
ATOM 2546 O O . ASN A 1 317 ? -6.402 9.594 9.508 1 97.06 317 ASN A O 1
ATOM 2550 N N . ALA A 1 318 ? -7.543 10.055 7.621 1 96.12 318 ALA A N 1
ATOM 2551 C CA . ALA A 1 318 ? -8.703 10.555 8.352 1 96.12 318 ALA A CA 1
ATOM 2552 C C . ALA A 1 318 ? -9.648 9.414 8.727 1 96.12 318 ALA A C 1
ATOM 2554 O O . ALA A 1 318 ? -10.07 8.641 7.863 1 96.12 318 ALA A O 1
ATOM 2555 N N . PRO A 1 319 ? -9.969 9.328 9.953 1 94 319 PRO A N 1
ATOM 2556 C CA . PRO A 1 319 ? -10.945 8.305 10.328 1 94 319 PRO A CA 1
ATOM 2557 C C . PRO A 1 319 ? -12.25 8.406 9.547 1 94 319 PRO A C 1
ATOM 2559 O O . PRO A 1 319 ? -12.727 9.516 9.281 1 94 319 PRO A O 1
ATOM 2562 N N . HIS A 1 320 ? -12.68 7.309 9.156 1 91.31 320 HIS A N 1
ATOM 2563 C CA . HIS A 1 320 ? -13.906 7.23 8.375 1 91.31 320 HIS A CA 1
ATOM 2564 C C . HIS A 1 320 ? -15.125 7.117 9.281 1 91.31 320 HIS A C 1
ATOM 2566 O O . HIS A 1 320 ? -15.094 6.41 10.297 1 91.31 320 HIS A O 1
ATOM 2572 N N . SER A 1 321 ? -16.203 7.762 8.875 1 86.44 321 SER A N 1
ATOM 2573 C CA . SER A 1 321 ? -17.406 7.832 9.711 1 86.44 321 SER A CA 1
ATOM 2574 C C . SER A 1 321 ? -18.031 6.453 9.898 1 86.44 321 SER A C 1
ATOM 2576 O O . SER A 1 321 ? -18.547 6.137 10.977 1 86.44 321 SER A O 1
ATOM 2578 N N . THR A 1 322 ? -17.938 5.613 8.891 1 82.31 322 THR A N 1
ATOM 2579 C CA . THR A 1 322 ? -18.578 4.297 8.93 1 82.31 322 THR A CA 1
ATOM 2580 C C . THR A 1 322 ? -17.766 3.336 9.797 1 82.31 322 THR A C 1
ATOM 2582 O O . THR A 1 322 ? -18.312 2.602 10.609 1 82.31 322 THR A O 1
ATOM 2585 N N . THR A 1 323 ? -16.422 3.371 9.789 1 86.56 323 THR A N 1
ATOM 2586 C CA . THR A 1 323 ? -15.586 2.381 10.445 1 86.56 323 THR A CA 1
ATOM 2587 C C . THR A 1 323 ? -15.047 2.922 11.766 1 86.56 323 THR A C 1
ATOM 2589 O O . THR A 1 323 ? -14.594 2.154 12.617 1 86.56 323 THR A O 1
ATOM 2592 N N . GLY A 1 324 ? -14.977 4.25 11.867 1 90.44 324 GLY A N 1
ATOM 2593 C CA . GLY A 1 324 ? -14.406 4.883 13.047 1 90.44 324 GLY A CA 1
ATOM 2594 C C . GLY A 1 324 ? -12.891 4.895 13.047 1 90.44 324 GLY A C 1
ATOM 2595 O O . GLY A 1 324 ? -12.266 5.434 13.969 1 90.44 324 GLY A O 1
ATOM 2596 N N . GLN A 1 325 ? -12.312 4.266 12.062 1 94.19 325 GLN A N 1
ATOM 2597 C CA . GLN A 1 325 ? -10.867 4.223 11.891 1 94.19 325 GLN A CA 1
ATOM 2598 C C . GLN A 1 325 ? -10.453 4.754 10.523 1 94.19 325 GLN A C 1
ATOM 2600 O O . GLN A 1 325 ? -11.281 4.844 9.609 1 94.19 325 GLN A O 1
ATOM 2605 N N . SER A 1 326 ? -9.25 5.137 10.461 1 96.25 326 SER A N 1
ATOM 2606 C CA . SER A 1 326 ? -8.781 5.613 9.164 1 96.25 326 SER A CA 1
ATOM 2607 C C . SER A 1 326 ? -8.594 4.461 8.188 1 96.25 326 SER A C 1
ATOM 2609 O O . SER A 1 326 ? -8.297 3.338 8.594 1 96.25 326 SER A O 1
ATOM 2611 N N . PRO A 1 327 ? -8.773 4.703 6.906 1 97.62 327 PRO A N 1
ATOM 2612 C CA . PRO A 1 327 ? -8.461 3.688 5.898 1 97.62 327 PRO A CA 1
ATOM 2613 C C . PRO A 1 327 ? -7.051 3.123 6.047 1 97.62 327 PRO A C 1
ATOM 2615 O O . PRO A 1 327 ? -6.848 1.915 5.906 1 97.62 327 PRO A O 1
ATOM 2618 N N . ALA A 1 328 ? -6.074 3.945 6.387 1 97.31 328 ALA A N 1
ATOM 2619 C CA . ALA A 1 328 ? -4.688 3.516 6.531 1 97.31 328 ALA A CA 1
ATOM 2620 C C . ALA A 1 328 ? -4.543 2.484 7.648 1 97.31 328 ALA A C 1
ATOM 2622 O O . ALA A 1 328 ? -3.893 1.453 7.469 1 97.31 328 ALA A O 1
ATOM 2623 N N . THR A 1 329 ? -5.141 2.73 8.742 1 95.56 329 THR A N 1
ATOM 2624 C CA . THR A 1 329 ? -5.051 1.821 9.883 1 95.56 329 THR A CA 1
ATOM 2625 C C . THR A 1 329 ? -5.688 0.474 9.555 1 95.56 329 THR A C 1
ATOM 2627 O O . THR A 1 329 ? -5.121 -0.578 9.859 1 95.56 329 THR A O 1
ATOM 2630 N N . LEU A 1 330 ? -6.777 0.547 8.945 1 95.56 330 LEU A N 1
ATOM 2631 C CA . LEU A 1 330 ? -7.5 -0.684 8.648 1 95.56 330 LEU A CA 1
ATOM 2632 C C . LEU A 1 330 ? -6.828 -1.444 7.512 1 95.56 330 LEU A C 1
ATOM 2634 O O . LEU A 1 330 ? -6.836 -2.678 7.492 1 95.56 330 LEU A O 1
ATOM 2638 N N . PHE A 1 331 ? -6.25 -0.78 6.59 1 97.44 331 PHE A N 1
ATOM 2639 C CA . PHE A 1 331 ? -5.723 -1.383 5.371 1 97.44 331 PHE A CA 1
ATOM 2640 C C . PHE A 1 331 ? -4.27 -1.801 5.559 1 97.44 331 PHE A C 1
ATOM 2642 O O . PHE A 1 331 ? -3.871 -2.889 5.141 1 97.44 331 PHE A O 1
ATOM 2649 N N . MET A 1 332 ? -3.455 -0.912 6.184 1 95.19 332 MET A N 1
ATOM 2650 C CA . MET A 1 332 ? -2.012 -1.105 6.289 1 95.19 332 MET A CA 1
ATOM 2651 C C . MET A 1 332 ? -1.622 -1.547 7.695 1 95.19 332 MET A C 1
ATOM 2653 O O . MET A 1 332 ? -0.482 -1.951 7.93 1 95.19 332 MET A O 1
ATOM 2657 N N . GLY A 1 333 ? -2.467 -1.422 8.641 1 93.06 333 GLY A N 1
ATOM 2658 C CA . GLY A 1 333 ? -2.15 -1.741 10.023 1 93.06 333 GLY A CA 1
ATOM 2659 C C . GLY A 1 333 ? -1.401 -0.631 10.742 1 93.06 333 GLY A C 1
ATOM 2660 O O . GLY A 1 333 ? -0.832 -0.848 11.812 1 93.06 333 GLY A O 1
ATOM 2661 N N . ARG A 1 334 ? -1.328 0.518 10.039 1 91.81 334 ARG A N 1
ATOM 2662 C CA . ARG A 1 334 ? -0.626 1.661 10.617 1 91.81 334 ARG A CA 1
ATOM 2663 C C . ARG A 1 334 ? -1.078 2.965 9.969 1 91.81 334 ARG A C 1
ATOM 2665 O O . ARG A 1 334 ? -1.61 2.957 8.859 1 91.81 334 ARG A O 1
ATOM 2672 N N . ASN A 1 335 ? -0.859 4.07 10.664 1 92.56 335 ASN A N 1
ATOM 2673 C CA . ASN A 1 335 ? -1.053 5.379 10.047 1 92.56 335 ASN A CA 1
ATOM 2674 C C . ASN A 1 335 ? 0.057 5.699 9.055 1 92.56 335 ASN A C 1
ATOM 2676 O O . ASN A 1 335 ? 1.164 5.168 9.156 1 92.56 335 ASN A O 1
ATOM 2680 N N . LEU A 1 336 ? -0.267 6.5 8.125 1 96.81 336 LEU A N 1
ATOM 2681 C CA . LEU A 1 336 ? 0.73 7.012 7.191 1 96.81 336 LEU A CA 1
ATOM 2682 C C . LEU A 1 336 ? 1.37 8.289 7.727 1 96.81 336 LEU A C 1
ATOM 2684 O O . LEU A 1 336 ? 0.677 9.281 7.969 1 96.81 336 LEU A O 1
ATOM 2688 N N . ARG A 1 337 ? 2.65 8.219 7.863 1 96.44 337 ARG A N 1
ATOM 2689 C CA . ARG A 1 337 ? 3.342 9.406 8.367 1 96.44 337 ARG A CA 1
ATOM 2690 C C . ARG A 1 337 ? 3.119 10.602 7.445 1 96.44 337 ARG A C 1
ATOM 2692 O O . ARG A 1 337 ? 3.182 10.469 6.223 1 96.44 337 ARG A O 1
ATOM 2699 N N . SER A 1 338 ? 2.826 11.711 8.016 1 95.69 338 SER A N 1
ATOM 2700 C CA . SER A 1 338 ? 2.617 12.969 7.309 1 95.69 338 SER A CA 1
ATOM 2701 C C . SER A 1 338 ? 3.271 14.133 8.047 1 95.69 338 SER A C 1
ATOM 2703 O O . SER A 1 338 ? 3.934 13.938 9.062 1 95.69 338 SER A O 1
ATOM 2705 N N . ARG A 1 339 ? 3.113 15.312 7.484 1 94.19 339 ARG A N 1
ATOM 2706 C CA . ARG A 1 339 ? 3.662 16.516 8.102 1 94.19 339 ARG A CA 1
ATOM 2707 C C . ARG A 1 339 ? 3.102 16.719 9.5 1 94.19 339 ARG A C 1
ATOM 2709 O O . ARG A 1 339 ? 3.789 17.25 10.383 1 94.19 339 ARG A O 1
ATOM 2716 N N . LEU A 1 340 ? 1.909 16.234 9.703 1 94.12 340 LEU A N 1
ATOM 2717 C CA . LEU A 1 340 ? 1.251 16.406 10.992 1 94.12 340 LEU A CA 1
ATOM 2718 C C . LEU A 1 340 ? 1.948 15.594 12.07 1 94.12 340 LEU A C 1
ATOM 2720 O O . LEU A 1 340 ? 1.864 15.922 13.258 1 94.12 340 LEU A O 1
ATOM 2724 N N . ASP A 1 341 ? 2.613 14.586 11.695 1 94.06 341 ASP A N 1
ATOM 2725 C CA . ASP A 1 341 ? 3.318 13.742 12.656 1 94.06 341 ASP A CA 1
ATOM 2726 C C . ASP A 1 341 ? 4.559 14.445 13.195 1 94.06 341 ASP A C 1
ATOM 2728 O O . ASP A 1 341 ? 5.066 14.086 14.266 1 94.06 341 ASP A O 1
ATOM 2732 N N . ILE A 1 342 ? 5.031 15.375 12.492 1 93.06 342 ILE A N 1
ATOM 2733 C CA . ILE A 1 342 ? 6.246 16.078 12.875 1 93.06 342 ILE A CA 1
ATOM 2734 C C . ILE A 1 342 ? 5.969 16.969 14.086 1 93.06 342 ILE A C 1
ATOM 2736 O O . ILE A 1 342 ? 6.887 17.312 14.844 1 93.06 342 ILE A O 1
ATOM 2740 N N . LEU A 1 343 ? 4.684 17.266 14.258 1 91.69 343 LEU A N 1
ATOM 2741 C CA . LEU A 1 343 ? 4.215 18.062 15.383 1 91.69 343 LEU A CA 1
ATOM 2742 C C . LEU A 1 343 ? 4.445 17.328 16.703 1 91.69 343 LEU A C 1
ATOM 2744 O O . LE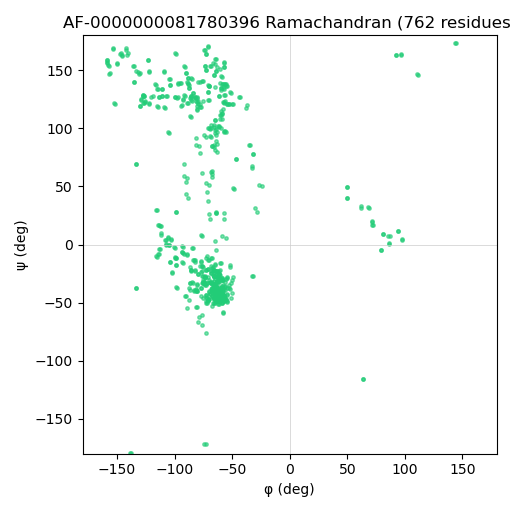U A 1 343 ? 4.578 17.969 17.75 1 91.69 343 LEU A O 1
ATOM 2748 N N . LYS A 1 344 ? 4.461 16.031 16.594 1 90.56 344 LYS A N 1
ATOM 2749 C CA . LYS A 1 344 ? 4.484 15.211 17.797 1 90.56 344 LYS A CA 1
ATOM 2750 C C . LYS A 1 344 ? 5.918 14.953 18.266 1 90.56 344 LYS A C 1
ATOM 2752 O O . LYS A 1 344 ? 6.809 14.727 17.438 1 90.56 344 LYS A O 1
ATOM 2757 N N . PRO A 1 345 ? 6.051 15.039 19.547 1 90.31 345 PRO A N 1
ATOM 2758 C CA . PRO A 1 345 ? 7.375 14.672 20.062 1 90.31 345 PRO A CA 1
ATOM 2759 C C . PRO A 1 345 ? 7.652 13.18 19.938 1 90.31 345 PRO A C 1
ATOM 2761 O O . PRO A 1 345 ? 6.723 12.367 19.984 1 90.31 345 PRO A O 1
ATOM 2764 N N . ASN A 1 346 ? 8.875 12.82 19.5 1 76.94 346 ASN A N 1
ATOM 2765 C CA . ASN A 1 346 ? 9.25 11.414 19.422 1 76.94 346 ASN A CA 1
ATOM 2766 C C . ASN A 1 346 ? 9.211 10.734 20.781 1 76.94 346 ASN A C 1
ATOM 2768 O O . ASN A 1 346 ? 9.992 11.086 21.672 1 76.94 346 ASN A O 1
ATOM 2772 N N . ILE A 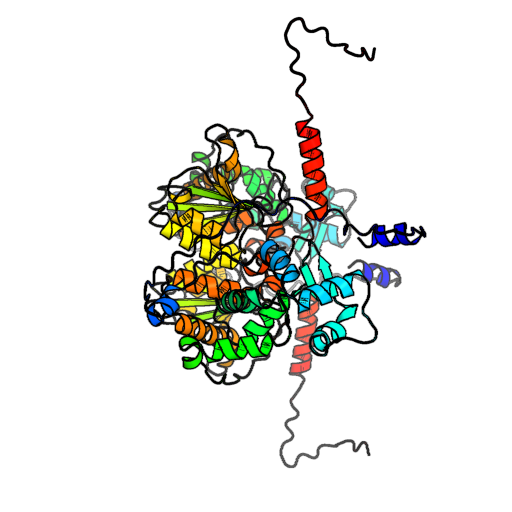1 347 ? 8.273 10.055 21.031 1 63.25 347 ILE A N 1
ATOM 2773 C CA . ILE A 1 347 ? 8.133 9.406 22.328 1 63.25 347 ILE A CA 1
ATOM 2774 C C . ILE A 1 347 ? 9.102 8.234 22.422 1 63.25 347 ILE A C 1
ATOM 2776 O O . ILE A 1 347 ? 9.602 7.922 23.516 1 63.25 347 ILE A O 1
ATOM 2780 N N . ARG A 1 348 ? 9.406 7.508 21.281 1 52.66 348 ARG A N 1
ATOM 2781 C CA . ARG A 1 348 ? 10.258 6.324 21.359 1 52.66 348 ARG A CA 1
ATOM 2782 C C . ARG A 1 348 ? 11.711 6.715 21.609 1 52.66 348 ARG A C 1
ATOM 2784 O O . ARG A 1 348 ? 12.461 5.973 22.25 1 52.66 348 ARG A O 1
ATOM 2791 N N . ASN A 1 349 ? 12.211 7.652 20.797 1 45.47 349 ASN A N 1
ATOM 2792 C CA . ASN A 1 349 ? 13.641 7.914 20.703 1 45.47 349 ASN A CA 1
ATOM 2793 C C . ASN A 1 349 ? 14.219 8.344 22.062 1 45.47 349 ASN A C 1
ATOM 2795 O O . ASN A 1 349 ? 15.438 8.398 22.219 1 45.47 349 ASN A O 1
ATOM 2799 N N . HIS A 1 350 ? 13.469 8.938 22.844 1 41.78 350 HIS A N 1
ATOM 2800 C CA . HIS A 1 350 ? 14.242 9.445 23.969 1 41.78 350 HIS A CA 1
ATOM 2801 C C . HIS A 1 350 ? 14.922 8.312 24.734 1 41.78 350 HIS A C 1
ATOM 2803 O O . HIS A 1 350 ? 15.828 8.547 25.531 1 41.78 350 HIS A O 1
ATOM 2809 N N . VAL A 1 351 ? 14.445 7.145 24.469 1 37.16 351 VAL A N 1
ATOM 2810 C CA . VAL A 1 351 ? 15.219 6.141 25.188 1 37.16 351 VAL A CA 1
ATOM 2811 C C . VAL A 1 351 ? 16.5 5.816 24.422 1 37.16 351 VAL A C 1
ATOM 2813 O O . VAL A 1 351 ? 17.562 5.645 25.016 1 37.16 351 VAL A O 1
ATOM 2816 N N . SER A 1 352 ? 16.375 5.734 23.047 1 37.5 352 SER A N 1
ATOM 2817 C CA . SER A 1 352 ? 17.469 5.203 22.25 1 37.5 352 SER A CA 1
ATOM 2818 C C . SER A 1 352 ? 18.547 6.27 22.016 1 37.5 352 SER A C 1
ATOM 2820 O O . SER A 1 352 ? 19.703 5.945 21.766 1 37.5 352 SER A O 1
ATOM 2822 N N . SER A 1 353 ? 18.219 7.484 21.766 1 37.53 353 SER A N 1
ATOM 2823 C CA . SER A 1 353 ? 19.266 8.469 21.516 1 37.53 353 SER A CA 1
ATOM 2824 C C . SER A 1 353 ? 20.203 8.602 22.719 1 37.53 353 SER A C 1
ATOM 2826 O O . SER A 1 353 ? 21.406 8.812 22.547 1 37.53 353 SER A O 1
ATOM 2828 N N . LYS A 1 354 ? 19.672 8.586 23.875 1 36.59 354 LYS A N 1
ATOM 2829 C CA . LYS A 1 354 ? 20.594 8.508 25.016 1 36.59 354 LYS A CA 1
ATOM 2830 C C . LYS A 1 354 ? 21.406 7.223 24.984 1 36.59 354 LYS A C 1
ATOM 2832 O O . LYS A 1 354 ? 22.578 7.215 25.375 1 36.59 354 LYS A O 1
ATOM 2837 N N . GLN A 1 355 ? 20.891 6.242 24.375 1 34.56 355 GLN A N 1
ATOM 2838 C CA . GLN A 1 355 ? 21.641 4.988 24.359 1 34.56 355 GLN A CA 1
ATOM 2839 C C . GLN A 1 355 ? 22.625 4.957 23.188 1 34.56 355 GLN A C 1
ATOM 2841 O O . GLN A 1 355 ? 23.734 4.445 23.328 1 34.56 355 GLN A O 1
ATOM 2846 N N . VAL A 1 356 ? 22.219 5.508 22.031 1 38.28 356 VAL A N 1
ATOM 2847 C CA . VAL A 1 356 ? 23.141 5.531 20.906 1 38.28 356 VAL A CA 1
ATOM 2848 C C . VAL A 1 356 ? 24.234 6.57 21.156 1 38.28 356 VAL A C 1
ATOM 2850 O O . VAL A 1 356 ? 25.406 6.332 20.859 1 38.28 356 VAL A O 1
ATOM 2853 N N . ASP A 1 357 ? 23.844 7.781 21.625 1 35.69 357 ASP A N 1
ATOM 2854 C CA . ASP A 1 357 ? 24.891 8.734 22 1 35.69 357 ASP A CA 1
ATOM 2855 C C . ASP A 1 357 ? 25.797 8.141 23.078 1 35.69 357 ASP A C 1
ATOM 2857 O O . ASP A 1 357 ? 27.016 8.383 23.062 1 35.69 357 ASP A O 1
ATOM 2861 N N . GLN A 1 358 ? 25.25 7.426 23.875 1 34.25 358 GLN A N 1
ATOM 2862 C CA . GLN A 1 358 ? 26.078 6.73 24.844 1 34.25 358 GLN A CA 1
ATOM 2863 C C . GLN A 1 358 ? 26.859 5.59 24.203 1 34.25 358 GLN A C 1
ATOM 2865 O O . GLN A 1 358 ? 28 5.336 24.562 1 34.25 358 GLN A O 1
ATOM 2870 N N . ALA A 1 359 ? 26.172 4.992 23.219 1 38.72 359 ALA A N 1
ATOM 2871 C CA . ALA A 1 359 ? 26.906 3.924 22.547 1 38.72 359 ALA A CA 1
ATOM 2872 C C . ALA A 1 359 ? 27.938 4.488 21.578 1 38.72 359 ALA A C 1
ATOM 2874 O O . ALA A 1 359 ? 29.031 3.939 21.453 1 38.72 359 ALA A O 1
ATOM 2875 N N . THR A 1 360 ? 27.531 5.484 20.812 1 36.81 360 THR A N 1
ATOM 2876 C CA . THR A 1 360 ? 28.5 6.18 19.969 1 36.81 360 THR A CA 1
ATOM 2877 C C . THR A 1 360 ? 29.547 6.879 20.828 1 36.81 360 THR A C 1
ATOM 2879 O O . THR A 1 360 ? 30.719 6.945 20.469 1 36.81 360 THR A O 1
ATOM 2882 N N . SER A 1 361 ? 29.031 7.395 21.875 1 34.78 361 SER A N 1
ATOM 2883 C CA . SER A 1 361 ? 30.016 7.895 22.812 1 34.78 361 SER A CA 1
ATOM 2884 C C . SER A 1 361 ? 30.875 6.758 23.375 1 34.78 361 SER A C 1
ATOM 2886 O O . SER A 1 361 ? 32.094 6.926 23.578 1 34.78 361 SER A O 1
ATOM 2888 N N . HIS A 1 362 ? 30.172 5.633 23.547 1 35.81 362 HIS A N 1
ATOM 2889 C CA . HIS A 1 362 ? 30.969 4.492 23.969 1 35.81 362 HIS A CA 1
ATOM 2890 C C . HIS A 1 362 ? 31.828 3.957 22.828 1 35.81 362 HIS A C 1
ATOM 2892 O O . HIS A 1 362 ? 32.969 3.504 23.047 1 35.81 362 HIS A O 1
ATOM 2898 N N . ASN A 1 363 ? 31.156 3.873 21.625 1 34.31 363 ASN A N 1
ATOM 2899 C CA . ASN A 1 363 ? 31.969 3.385 20.516 1 34.31 363 ASN A CA 1
ATOM 2900 C C . ASN A 1 363 ? 32.938 4.457 20.016 1 34.31 363 ASN A C 1
ATOM 2902 O O . ASN A 1 363 ? 33.812 4.172 19.203 1 34.31 363 ASN A O 1
ATOM 2906 N N . ALA A 1 364 ? 32.562 5.723 20.094 1 35.16 364 ALA A N 1
ATOM 2907 C CA . ALA A 1 364 ? 33.594 6.734 19.844 1 35.16 364 ALA A CA 1
ATOM 2908 C C . ALA A 1 364 ? 34.781 6.555 20.781 1 35.16 364 ALA A C 1
ATOM 2910 O O . ALA A 1 364 ? 35.906 6.98 20.469 1 35.16 364 ALA A O 1
ATOM 2911 N N . ALA A 1 365 ? 34.375 6.168 21.969 1 34.91 365 ALA A N 1
ATOM 2912 C CA . ALA A 1 365 ? 35.531 5.941 22.828 1 34.91 365 ALA A CA 1
ATOM 2913 C C . ALA A 1 365 ? 36.281 4.668 22.422 1 34.91 365 ALA A C 1
ATOM 2915 O O . ALA A 1 365 ? 37.188 4.242 23.109 1 34.91 365 ALA A O 1
ATOM 2916 N N . ASN A 1 366 ? 35.625 3.941 21.578 1 31.38 366 ASN A N 1
ATOM 2917 C CA . ASN A 1 366 ? 36.5 2.852 21.172 1 31.38 366 ASN A CA 1
ATOM 2918 C C . ASN A 1 366 ? 37.656 3.357 20.359 1 31.38 366 ASN A C 1
ATOM 2920 O O . ASN A 1 366 ? 37.5 3.717 19.188 1 31.38 366 ASN A O 1
ATOM 2924 N N . VAL A 1 367 ? 38.438 4.176 20.922 1 34 367 VAL A N 1
ATOM 2925 C CA . VAL A 1 367 ? 39.812 4.41 20.516 1 34 367 VAL A CA 1
ATOM 2926 C C . VAL A 1 367 ? 40.406 3.125 19.953 1 34 367 VAL A C 1
ATOM 2928 O O . VAL A 1 367 ? 40.5 2.113 20.656 1 34 367 VAL A O 1
ATOM 2931 N N . THR A 1 368 ? 40.094 2.795 18.797 1 34.34 368 THR A N 1
ATOM 2932 C CA . THR A 1 368 ? 40.906 1.751 18.188 1 34.34 368 THR A CA 1
ATOM 2933 C C . THR A 1 368 ? 42.375 1.858 18.625 1 34.34 368 THR A C 1
ATOM 2935 O O . THR A 1 368 ? 43 2.889 18.406 1 34.34 368 THR A O 1
ATOM 2938 N N . ARG A 1 369 ? 42.688 1.273 19.734 1 38.44 369 ARG A N 1
ATOM 2939 C CA . ARG A 1 369 ? 44.094 1.223 20.172 1 38.44 369 ARG A CA 1
ATOM 2940 C C . ARG A 1 369 ? 45 0.811 19.016 1 38.44 369 ARG A C 1
ATOM 2942 O O . ARG A 1 369 ? 44.812 -0.258 18.422 1 38.44 369 ARG A O 1
ATOM 2949 N N . GLU A 1 370 ? 45.156 1.782 18.141 1 38.03 370 GLU A N 1
ATOM 2950 C CA . GLU A 1 370 ? 46.156 1.491 17.109 1 38.03 370 GLU A CA 1
ATOM 2951 C C . GLU A 1 370 ? 47.5 1.166 17.75 1 38.03 370 GLU A C 1
ATOM 2953 O O . GLU A 1 370 ? 47.969 1.906 18.594 1 38.03 370 GLU A O 1
ATOM 2958 N N . PHE A 1 371 ? 47.75 -0.122 17.875 1 42.53 371 PHE A N 1
ATOM 2959 C CA . PHE A 1 371 ? 49.062 -0.538 18.344 1 42.53 371 PHE A CA 1
ATOM 2960 C C . PHE A 1 371 ? 50.125 -0.282 17.281 1 42.53 371 PHE A C 1
ATOM 2962 O O . PHE A 1 371 ? 49.875 -0.452 16.094 1 42.53 371 PHE A O 1
ATOM 2969 N N . HIS A 1 372 ? 50.812 0.723 17.422 1 43.28 372 HIS A N 1
ATOM 2970 C CA . HIS A 1 372 ? 51.969 0.927 16.531 1 43.28 372 HIS A CA 1
ATOM 2971 C C . HIS A 1 372 ? 52.969 -0.209 16.656 1 43.28 372 HIS A C 1
ATOM 2973 O O . HIS A 1 372 ? 53.031 -0.859 17.703 1 43.28 372 HIS A O 1
ATOM 2979 N N . ILE A 1 373 ? 53.562 -0.542 15.648 1 54.09 373 ILE A N 1
ATOM 2980 C CA . ILE A 1 373 ? 54.719 -1.462 15.625 1 54.09 373 ILE A CA 1
ATOM 2981 C C . ILE A 1 373 ? 55.75 -1.028 16.656 1 54.09 373 ILE A C 1
ATOM 2983 O O . ILE A 1 373 ? 56.062 0.156 16.75 1 54.09 373 ILE A O 1
ATOM 2987 N N . ASP A 1 374 ? 56.156 -1.77 17.625 1 54.03 374 ASP A N 1
ATOM 2988 C CA . ASP A 1 374 ? 57.125 -1.694 18.719 1 54.03 374 ASP A CA 1
ATOM 2989 C C . ASP A 1 374 ? 56.469 -1.29 20.031 1 54.03 374 ASP A C 1
ATOM 2991 O O . ASP A 1 374 ? 57.156 -0.99 21 1 54.03 374 ASP A O 1
ATOM 2995 N N . GLN A 1 375 ? 55.094 -1.175 19.938 1 47.81 375 GLN A N 1
ATOM 2996 C CA . GLN A 1 375 ? 54.438 -0.775 21.188 1 47.81 375 GLN A CA 1
ATOM 2997 C C . GLN A 1 375 ? 54.156 -1.984 22.062 1 47.81 375 GLN A C 1
ATOM 2999 O O . GLN A 1 375 ? 53.75 -3.043 21.578 1 47.81 375 GLN A O 1
ATOM 3004 N N . THR A 1 376 ? 54.594 -2.047 23.281 1 51.19 376 THR A N 1
ATOM 3005 C CA . THR A 1 376 ? 54.531 -3.129 24.25 1 51.19 376 THR A CA 1
ATOM 3006 C C . THR A 1 376 ? 53.062 -3.342 24.703 1 51.19 376 THR A C 1
ATOM 3008 O O . THR A 1 376 ? 52.406 -2.398 25.125 1 51.19 376 THR A O 1
ATOM 3011 N N . VAL A 1 377 ? 52.25 -4.191 24.156 1 48.78 377 VAL A N 1
ATOM 3012 C CA . VAL A 1 377 ? 50.875 -4.461 24.531 1 48.78 377 VAL A CA 1
ATOM 3013 C C . VAL A 1 377 ? 50.812 -5.633 25.5 1 48.78 377 VAL A C 1
ATOM 3015 O O . VAL A 1 377 ? 51.656 -6.527 25.453 1 48.78 377 VAL A O 1
ATOM 3018 N N . SER A 1 378 ? 50.312 -5.574 26.734 1 51.94 378 SER A N 1
ATOM 3019 C CA . SER A 1 378 ? 50.188 -6.629 27.734 1 51.94 378 SER A CA 1
ATOM 3020 C C . SER A 1 378 ? 49.062 -7.586 27.375 1 51.94 378 SER A C 1
ATOM 3022 O O . SER A 1 378 ? 47.938 -7.152 27.094 1 51.94 378 SER A O 1
ATOM 3024 N N . VAL A 1 379 ? 49.344 -8.625 26.734 1 42.62 379 VAL A N 1
ATOM 3025 C CA . VAL A 1 379 ? 48.375 -9.648 26.344 1 42.62 379 VAL A CA 1
ATOM 3026 C C . VAL A 1 379 ? 48.219 -10.656 27.469 1 42.62 379 VAL A C 1
ATOM 3028 O O . VAL A 1 379 ? 49.188 -11.031 28.141 1 42.62 379 VAL A O 1
ATOM 3031 N N . ARG A 1 380 ? 47.062 -10.695 28.172 1 42.72 380 ARG A N 1
ATOM 3032 C CA . ARG A 1 380 ? 46.781 -11.664 29.219 1 42.72 380 ARG A CA 1
ATOM 3033 C C . ARG A 1 380 ? 46.688 -13.07 28.656 1 42.72 380 ARG A C 1
ATOM 3035 O O . ARG A 1 380 ? 45.969 -13.297 27.656 1 42.72 380 ARG A O 1
ATOM 3042 N N . ASP A 1 381 ? 47.719 -13.875 28.828 1 38.78 381 ASP A N 1
ATOM 3043 C CA . ASP A 1 381 ? 47.875 -15.281 28.469 1 38.78 381 ASP A CA 1
ATOM 3044 C C . ASP A 1 381 ? 46.969 -16.172 29.297 1 38.78 381 ASP A C 1
ATOM 3046 O O . ASP A 1 381 ? 47.062 -16.203 30.531 1 38.78 381 ASP A O 1
ATOM 3050 N N . TYR A 1 382 ? 45.719 -16.312 28.844 1 36.44 382 TYR A N 1
ATOM 3051 C CA . TYR A 1 382 ? 44.812 -17.219 29.516 1 36.44 382 TYR A CA 1
ATOM 3052 C C . TYR A 1 382 ? 45.312 -18.672 29.406 1 36.44 382 TYR A C 1
ATOM 3054 O O . TYR A 1 382 ? 44.562 -19.594 29.734 1 36.44 382 TYR A O 1
ATOM 3062 N N . ARG A 1 383 ? 46.531 -18.891 29.281 1 30.3 383 ARG A N 1
ATOM 3063 C CA . ARG A 1 383 ? 46.938 -20.281 29.453 1 30.3 383 ARG A CA 1
ATOM 3064 C C . ARG A 1 383 ? 47.031 -20.641 30.938 1 30.3 383 ARG A C 1
ATOM 3066 O O . ARG A 1 383 ? 47.469 -19.828 31.75 1 30.3 383 ARG A O 1
ATOM 3073 N N . MET B 1 1 ? -10.656 -23.453 16.516 1 28.78 1 MET B N 1
ATOM 3074 C CA . MET B 1 1 ? -10.828 -24.906 16.469 1 28.78 1 MET B CA 1
ATOM 3075 C C . MET B 1 1 ? -10.344 -25.547 17.766 1 28.78 1 MET B C 1
ATOM 3077 O O . MET B 1 1 ? -10.875 -26.578 18.188 1 28.78 1 MET B O 1
ATOM 3081 N N . VAL B 1 2 ? -9.445 -24.703 18.359 1 29.98 2 VAL B N 1
ATOM 3082 C CA . VAL B 1 2 ? -8.734 -25.297 19.484 1 29.98 2 VAL B CA 1
ATOM 3083 C C . VAL B 1 2 ? -9.656 -25.375 20.703 1 29.98 2 VAL B C 1
ATOM 3085 O O . VAL B 1 2 ? -9.578 -26.312 21.5 1 29.98 2 VAL B O 1
ATOM 3088 N N . ARG B 1 3 ? -10.531 -24.297 20.719 1 31.52 3 ARG B N 1
ATOM 3089 C CA . ARG B 1 3 ? -11.32 -24.297 21.938 1 31.52 3 ARG B CA 1
ATOM 3090 C C . ARG B 1 3 ? -12.281 -25.484 21.984 1 31.52 3 ARG B C 1
ATOM 3092 O O . ARG B 1 3 ? -12.523 -26.047 23.047 1 31.52 3 ARG B O 1
ATOM 3099 N N . TYR B 1 4 ? -12.781 -25.672 20.672 1 32.47 4 TYR B N 1
ATOM 3100 C CA . TYR B 1 4 ? -13.805 -26.703 20.625 1 32.47 4 TYR B CA 1
ATOM 3101 C C . TYR B 1 4 ? -13.203 -28.078 20.859 1 32.47 4 TYR B C 1
ATOM 3103 O O . TYR B 1 4 ? -13.828 -28.938 21.484 1 32.47 4 TYR B O 1
ATOM 3111 N N . ALA B 1 5 ? -11.883 -28.125 20.375 1 35.72 5 ALA B N 1
ATOM 3112 C CA . ALA B 1 5 ? -11.234 -29.422 20.547 1 35.72 5 ALA B CA 1
ATOM 3113 C C . ALA B 1 5 ? -11.117 -29.781 22.031 1 35.72 5 ALA B C 1
ATOM 3115 O O . ALA B 1 5 ? -11.312 -30.938 22.406 1 35.72 5 ALA B O 1
ATOM 3116 N N . VAL B 1 6 ? -10.953 -28.672 22.812 1 41.06 6 VAL B N 1
ATOM 3117 C CA . VAL B 1 6 ? -10.766 -28.953 24.234 1 41.06 6 VAL B CA 1
ATOM 3118 C C . VAL B 1 6 ? -12.047 -29.562 24.812 1 41.06 6 VAL B C 1
ATOM 3120 O O . VAL B 1 6 ? -12 -30.5 25.594 1 41.06 6 VAL B O 1
ATOM 3123 N N . PHE B 1 7 ? -13.117 -28.953 24.172 1 38.84 7 PHE B N 1
ATOM 3124 C CA . PHE B 1 7 ? -14.383 -29.328 24.781 1 38.84 7 PHE B CA 1
ATOM 3125 C C . PHE B 1 7 ? -14.727 -30.781 24.469 1 38.84 7 PHE B C 1
ATOM 3127 O O . PHE B 1 7 ? -15.102 -31.547 25.359 1 38.84 7 PHE B O 1
ATOM 3134 N N . LEU B 1 8 ? -14.578 -31.016 23.125 1 37.75 8 LEU B N 1
ATOM 3135 C CA . LEU B 1 8 ? -14.977 -32.344 22.688 1 37.75 8 LEU B CA 1
ATOM 3136 C C . LEU B 1 8 ? -13.992 -33.406 23.188 1 37.75 8 LEU B C 1
ATOM 3138 O O . LEU B 1 8 ? -14.289 -34.594 23.141 1 37.75 8 LEU B O 1
ATOM 3142 N N . ALA B 1 9 ? -12.898 -32.875 23.641 1 37.44 9 ALA B N 1
ATOM 3143 C CA . ALA B 1 9 ? -11.875 -33.781 24.156 1 37.44 9 ALA B CA 1
ATOM 3144 C C . ALA B 1 9 ? -12.414 -34.594 25.344 1 37.44 9 ALA B C 1
ATOM 3146 O O . ALA B 1 9 ? -11.797 -35.562 25.75 1 37.44 9 ALA B O 1
ATOM 3147 N N . SER B 1 10 ? -13.406 -33.844 25.906 1 35.94 10 SER B N 1
ATOM 3148 C CA . SER B 1 10 ? -13.852 -34.562 27.109 1 35.94 10 SER B CA 1
ATOM 3149 C C . SER B 1 10 ? -14.695 -35.781 26.75 1 35.94 10 SER B C 1
ATOM 3151 O O . SER B 1 10 ? -15.023 -36.594 27.625 1 35.94 10 SER B O 1
ATOM 3153 N N . TYR B 1 11 ? -15.43 -35.562 25.562 1 33.72 11 TYR B N 1
ATOM 3154 C CA . TYR B 1 11 ? -16.391 -36.625 25.375 1 33.72 11 TYR B CA 1
ATOM 3155 C C . TYR B 1 11 ? -15.797 -37.75 24.531 1 33.72 11 TYR B C 1
ATOM 3157 O O . TYR B 1 11 ? -14.914 -37.5 23.703 1 33.72 11 TYR B O 1
ATOM 3165 N N . ASP B 1 12 ? -15.82 -39.031 24.906 1 37.84 12 ASP B N 1
ATOM 3166 C CA . ASP B 1 12 ? -15.336 -40.281 24.328 1 37.84 12 ASP B CA 1
ATOM 3167 C C . ASP B 1 12 ? -16.141 -40.688 23.094 1 37.84 12 ASP B C 1
ATOM 3169 O O . ASP B 1 12 ? -17.312 -41.031 23.203 1 37.84 12 ASP B O 1
ATOM 3173 N N . TYR B 1 13 ? -16.344 -39.781 22.062 1 36 13 TYR B N 1
ATOM 3174 C CA . TYR B 1 13 ? -17.312 -40.188 21.047 1 36 13 TYR B CA 1
ATOM 3175 C C . TYR B 1 13 ? -16.672 -41.125 20.031 1 36 13 TYR B C 1
ATOM 3177 O O . TYR B 1 13 ? -15.461 -41.062 19.812 1 36 13 TYR B O 1
ATOM 3185 N N . ASP B 1 14 ? -17.188 -42.344 19.797 1 32.94 14 ASP B N 1
ATOM 3186 C CA . ASP B 1 14 ? -16.781 -43.375 18.828 1 32.94 14 ASP B CA 1
ATOM 3187 C C . ASP B 1 14 ? -17.281 -43.031 17.422 1 32.94 14 ASP B C 1
ATOM 3189 O O . ASP B 1 14 ? -18.484 -42.844 17.234 1 32.94 14 ASP B O 1
ATOM 3193 N N . ILE B 1 15 ? -16.641 -42.125 16.672 1 33 15 ILE B N 1
ATOM 3194 C CA . ILE B 1 15 ? -17.188 -41.781 15.359 1 33 15 ILE B CA 1
ATOM 3195 C C . ILE B 1 15 ? -17.141 -43.031 14.453 1 33 15 ILE B C 1
ATOM 3197 O O . ILE B 1 15 ? -16.094 -43.625 14.258 1 33 15 ILE B O 1
ATOM 3201 N N . GLU B 1 16 ? -18.312 -43.812 14.258 1 33.28 16 GLU B N 1
ATOM 3202 C CA . GLU B 1 16 ? -18.438 -45 13.414 1 33.28 16 GLU B CA 1
ATOM 3203 C C . GLU B 1 16 ? -18.578 -44.594 11.945 1 33.28 16 GLU B C 1
ATOM 3205 O O . GLU B 1 16 ? -19.484 -43.844 11.586 1 33.28 16 GLU B O 1
ATOM 3210 N N . TYR B 1 17 ? -17.516 -44.375 11.312 1 32.34 17 TYR B N 1
ATOM 3211 C CA . TYR B 1 17 ? -17.547 -44 9.898 1 32.34 17 TYR B CA 1
ATOM 3212 C C . TYR B 1 17 ? -18.094 -45.156 9.055 1 32.34 17 TYR B C 1
ATOM 3214 O O . TYR B 1 17 ? -17.656 -46.312 9.188 1 32.34 17 TYR B O 1
ATOM 3222 N N . LYS B 1 18 ? -19.438 -45.156 8.586 1 32.06 18 LYS B N 1
ATOM 3223 C CA . LYS B 1 18 ? -20.016 -46.156 7.703 1 32.06 18 LYS B CA 1
ATOM 3224 C C . LYS B 1 18 ? -19.547 -45.969 6.266 1 32.06 18 LYS B C 1
ATOM 3226 O O . LYS B 1 18 ? -19.438 -44.844 5.781 1 32.06 18 LYS B O 1
ATOM 3231 N N . ASN B 1 19 ? -18.922 -47.031 5.637 1 28.12 19 ASN B N 1
ATOM 3232 C CA . ASN B 1 19 ? -18.234 -47.219 4.367 1 28.12 19 ASN B CA 1
ATOM 3233 C C . ASN B 1 19 ? -19.172 -47.031 3.184 1 28.12 19 ASN B C 1
ATOM 3235 O O . ASN B 1 19 ? -20.266 -47.594 3.131 1 28.12 19 ASN B O 1
ATOM 3239 N N . THR B 1 20 ? -19.219 -45.781 2.598 1 29.73 20 THR B N 1
ATOM 3240 C CA . THR B 1 20 ? -20.047 -45.406 1.465 1 29.73 20 THR B CA 1
ATOM 3241 C C . THR B 1 20 ? -19.812 -46.312 0.269 1 29.73 20 THR B C 1
ATOM 3243 O O . THR B 1 20 ? -20.359 -46.094 -0.808 1 29.73 20 THR B O 1
ATOM 3246 N N . THR B 1 21 ? -19 -47.438 0.285 1 30.95 21 THR B N 1
ATOM 3247 C CA . THR B 1 21 ? -18.797 -48.219 -0.931 1 30.95 21 THR B CA 1
ATOM 3248 C C . THR B 1 21 ? -20.125 -48.531 -1.598 1 30.95 21 THR B C 1
ATOM 3250 O O . THR B 1 21 ? -20.156 -49.094 -2.689 1 30.95 21 THR B O 1
ATOM 3253 N N . LYS B 1 22 ? -21.219 -48.625 -0.887 1 31.33 22 LYS B N 1
ATOM 3254 C CA . LYS B 1 22 ? -22.25 -49.438 -1.521 1 31.33 22 LYS B CA 1
ATOM 3255 C C . LYS B 1 22 ? -22.938 -48.656 -2.652 1 31.33 22 LYS B C 1
ATOM 3257 O O . LYS B 1 22 ? -23.859 -49.156 -3.281 1 31.33 22 LYS B O 1
ATOM 3262 N N . HIS B 1 23 ? -22.859 -47.312 -2.734 1 27.7 23 HIS B N 1
ATOM 3263 C CA . HIS B 1 23 ? -23.859 -46.844 -3.691 1 27.7 23 HIS B CA 1
ATOM 3264 C C . HIS B 1 23 ? -23.266 -46.781 -5.098 1 27.7 23 HIS B C 1
ATOM 3266 O O . HIS B 1 23 ? -22.625 -45.781 -5.445 1 27.7 23 HIS B O 1
ATOM 3272 N N . CYS B 1 24 ? -22.625 -47.781 -5.785 1 24.23 24 CYS B N 1
ATOM 3273 C CA . CYS B 1 24 ? -21.859 -47.906 -7.02 1 24.23 24 CYS B CA 1
ATOM 3274 C C . CYS B 1 24 ? -22.703 -47.562 -8.234 1 24.23 24 CYS B C 1
ATOM 3276 O O . CYS B 1 24 ? -22.188 -47.438 -9.344 1 24.23 24 CYS B O 1
ATOM 3278 N N . ILE B 1 25 ? -24.016 -47.688 -8.375 1 24.72 25 ILE B N 1
ATOM 3279 C CA . ILE B 1 25 ? -24.578 -48.219 -9.609 1 24.72 25 ILE B CA 1
ATOM 3280 C C . ILE B 1 25 ? -24.531 -47.156 -10.703 1 24.72 25 ILE B C 1
ATOM 3282 O O . ILE B 1 25 ? -24.219 -47.469 -11.859 1 24.72 25 ILE B O 1
ATOM 3286 N N . ALA B 1 26 ? -25.125 -45.969 -10.695 1 23.38 26 ALA B N 1
ATOM 3287 C CA . ALA B 1 26 ? -26.062 -45.594 -11.742 1 23.38 26 ALA B CA 1
ATOM 3288 C C . ALA B 1 26 ? -25.359 -44.969 -12.945 1 23.38 26 ALA B C 1
ATOM 3290 O O . ALA B 1 26 ? -25.797 -45.156 -14.086 1 23.38 26 ALA B O 1
ATOM 3291 N N . ASP B 1 27 ? -24.422 -44 -12.891 1 22.83 27 ASP B N 1
ATOM 3292 C CA . ASP B 1 27 ? -24.438 -43 -13.938 1 22.83 27 ASP B CA 1
ATOM 3293 C C . ASP B 1 27 ? -23.609 -43.438 -15.141 1 22.83 27 ASP B C 1
ATOM 3295 O O . ASP B 1 27 ? -22.844 -42.625 -15.695 1 22.83 27 ASP B O 1
ATOM 3299 N N . ARG B 1 28 ? -23.531 -44.688 -15.688 1 21.48 28 ARG B N 1
ATOM 3300 C CA . ARG B 1 28 ? -22.656 -45.188 -16.734 1 21.48 28 ARG B CA 1
ATOM 3301 C C . ARG B 1 28 ? -22.891 -44.469 -18.047 1 21.48 28 ARG B C 1
ATOM 3303 O O . ARG B 1 28 ? -21.984 -44.312 -18.875 1 21.48 28 ARG B O 1
ATOM 3310 N N . LEU B 1 29 ? -24.109 -44.188 -18.562 1 23.06 29 LEU B N 1
ATOM 3311 C CA . LEU B 1 29 ? -24.438 -44.375 -19.969 1 23.06 29 LEU B CA 1
ATOM 3312 C C . LEU B 1 29 ? -23.812 -43.25 -20.812 1 23.06 29 LEU B C 1
ATOM 3314 O O . LEU B 1 29 ? -23.344 -43.5 -21.906 1 23.06 29 LEU B O 1
ATOM 3318 N N . SER B 1 30 ? -24.234 -42 -20.75 1 22.47 30 SER B N 1
ATOM 3319 C CA . SER B 1 30 ? -24.547 -41.25 -21.969 1 22.47 30 SER B CA 1
ATOM 3320 C C . SER B 1 30 ? -23.281 -40.719 -22.625 1 22.47 30 SER B C 1
ATOM 3322 O O . SER B 1 30 ? -23.219 -40.562 -23.844 1 22.47 30 SER B O 1
ATOM 3324 N N . ARG B 1 31 ? -22.406 -39.812 -22.219 1 25.3 31 ARG B N 1
ATOM 3325 C CA . ARG B 1 31 ? -21.828 -38.75 -23.047 1 25.3 31 ARG B CA 1
ATOM 3326 C C . ARG B 1 31 ? -20.516 -39.219 -23.672 1 25.3 31 ARG B C 1
ATOM 3328 O O . ARG B 1 31 ? -19.484 -39.219 -23 1 25.3 31 ARG B O 1
ATOM 3335 N N . MET B 1 32 ? -20.594 -40.219 -24.672 1 21.44 32 MET B N 1
ATOM 3336 C CA . MET B 1 32 ? -19.453 -40.781 -25.391 1 21.44 32 MET B CA 1
ATOM 3337 C C . MET B 1 32 ? -18.688 -39.688 -26.125 1 21.44 32 MET B C 1
ATOM 3339 O O . MET B 1 32 ? -19.281 -38.812 -26.734 1 21.44 32 MET B O 1
ATOM 3343 N N . PRO B 1 33 ? -17.328 -39.688 -26.125 1 25.78 33 PRO B N 1
ATOM 3344 C CA . PRO B 1 33 ? -16.297 -38.75 -26.531 1 25.78 33 PRO B CA 1
ATOM 3345 C C . PRO B 1 33 ? -16.109 -38.688 -28.047 1 25.78 33 PRO B C 1
ATOM 3347 O O . PRO B 1 33 ? -15.867 -39.688 -28.688 1 25.78 33 PRO B O 1
ATOM 3350 N N . LEU B 1 34 ? -16.906 -38.344 -29.094 1 25.06 34 LEU B N 1
ATOM 3351 C CA . LEU B 1 34 ? -16.344 -38.719 -30.391 1 25.06 34 LEU B CA 1
ATOM 3352 C C . LEU B 1 34 ? -14.984 -38.031 -30.594 1 25.06 34 LEU B C 1
ATOM 3354 O O . LEU B 1 34 ? -14.797 -36.875 -30.203 1 25.06 34 LEU B O 1
ATOM 3358 N N . PRO B 1 35 ? -13.922 -38.812 -31.047 1 24.64 35 PRO B N 1
ATOM 3359 C CA . PRO B 1 35 ? -12.477 -38.594 -31.172 1 24.64 35 PRO B CA 1
ATOM 3360 C C . PRO B 1 35 ? -12.117 -37.594 -32.281 1 24.64 35 PRO B C 1
ATOM 3362 O O . PRO B 1 35 ? -10.938 -37.375 -32.531 1 24.64 35 PRO B O 1
ATOM 3365 N N . GLU B 1 36 ? -12.867 -36.625 -32.75 1 25.7 36 GLU B N 1
ATOM 3366 C CA . GLU B 1 36 ? -12.391 -36.188 -34.062 1 25.7 36 GLU B CA 1
ATOM 3367 C C . GLU B 1 36 ? -10.961 -35.656 -34 1 25.7 36 GLU B C 1
ATOM 3369 O O . GLU B 1 36 ? -10.648 -34.812 -33.125 1 25.7 36 GLU B O 1
ATOM 3374 N N . VAL B 1 37 ? -9.984 -36.375 -34.594 1 26.86 37 VAL B N 1
ATOM 3375 C CA . VAL B 1 37 ? -8.531 -36.312 -34.75 1 26.86 37 VAL B CA 1
ATOM 3376 C C . VAL B 1 37 ? -8.148 -35.062 -35.562 1 26.86 37 VAL B C 1
ATOM 3378 O O . VAL B 1 37 ? -8.195 -35.062 -36.781 1 26.86 37 VAL B O 1
ATOM 3381 N N . ARG B 1 38 ? -8.836 -33.938 -35.625 1 27.41 38 ARG B N 1
ATOM 3382 C CA . ARG B 1 38 ? -8.266 -33.031 -36.625 1 27.41 38 ARG B CA 1
ATOM 3383 C C . ARG B 1 38 ? -6.82 -32.688 -36.281 1 27.41 38 ARG B C 1
ATOM 3385 O O . ARG B 1 38 ? -6.504 -32.344 -35.125 1 27.41 38 ARG B O 1
ATOM 3392 N N . GLY B 1 39 ? -5.883 -33.156 -37.062 1 26.72 39 GLY B N 1
ATOM 3393 C CA . GLY B 1 39 ? -4.434 -33.094 -37.125 1 26.72 39 GLY B CA 1
ATOM 3394 C C . GLY B 1 39 ? -3.922 -31.656 -37.188 1 26.72 39 GLY B C 1
ATOM 3395 O O . GLY B 1 39 ? -2.781 -31.406 -37.562 1 26.72 39 GLY B O 1
ATOM 3396 N N . GLU B 1 40 ? -4.605 -30.672 -36.688 1 28.86 40 GLU B N 1
ATOM 3397 C CA . GLU B 1 40 ? -3.984 -29.391 -37.031 1 28.86 40 GLU B CA 1
ATOM 3398 C C . GLU B 1 40 ? -2.58 -29.297 -36.438 1 28.86 40 GLU B C 1
ATOM 3400 O O . GLU B 1 40 ? -2.385 -29.516 -35.25 1 28.86 40 GLU B O 1
ATOM 3405 N N . HIS B 1 41 ? -1.621 -29.516 -37.281 1 27.92 41 HIS B N 1
ATOM 3406 C CA . HIS B 1 41 ? -0.181 -29.359 -37.094 1 27.92 41 HIS B CA 1
ATOM 3407 C C . HIS B 1 41 ? 0.149 -28 -36.5 1 27.92 41 HIS B C 1
ATOM 3409 O O . HIS B 1 41 ? 0.245 -27 -37.219 1 27.92 41 HIS B O 1
ATOM 3415 N N . THR B 1 42 ? -0.46 -27.516 -35.469 1 30.41 42 THR B N 1
ATOM 3416 C CA . THR B 1 42 ? 0.026 -26.234 -35 1 30.41 42 THR B CA 1
ATOM 3417 C C . THR B 1 42 ? 1.49 -26.312 -34.594 1 30.41 42 THR B C 1
ATOM 3419 O O . THR B 1 42 ? 1.884 -27.25 -33.875 1 30.41 42 THR B O 1
ATOM 3422 N N . ASP B 1 43 ? 2.332 -25.734 -35.375 1 29.72 43 ASP B N 1
ATOM 3423 C CA . ASP B 1 43 ? 3.775 -25.641 -35.188 1 29.72 43 ASP B CA 1
ATOM 3424 C C . ASP B 1 43 ? 4.113 -25.453 -33.688 1 29.72 43 ASP B C 1
ATOM 3426 O O . ASP B 1 43 ? 3.453 -24.688 -33 1 29.72 43 ASP B O 1
ATOM 3430 N N . PRO B 1 44 ? 4.891 -26.422 -33.156 1 32.09 44 PRO B N 1
ATOM 3431 C CA . PRO B 1 44 ? 5.262 -26.5 -31.734 1 32.09 44 PRO B CA 1
ATOM 3432 C C . PRO B 1 44 ? 5.844 -25.188 -31.203 1 32.09 44 PRO B C 1
ATOM 3434 O O . PRO B 1 44 ? 5.719 -24.891 -30.016 1 32.09 44 PRO B O 1
ATOM 3437 N N . ASP B 1 45 ? 6.762 -24.641 -32.031 1 33.34 45 ASP B N 1
ATOM 3438 C CA . ASP B 1 45 ? 7.492 -23.453 -31.609 1 33.34 45 ASP B CA 1
ATOM 3439 C C . ASP B 1 45 ? 6.539 -22.312 -31.297 1 33.34 45 ASP B C 1
ATOM 3441 O O . ASP B 1 45 ? 6.832 -21.453 -30.453 1 33.34 45 ASP B O 1
ATOM 3445 N N . ASP B 1 46 ? 5.582 -22.016 -32.25 1 33.22 46 ASP B N 1
ATOM 3446 C CA . ASP B 1 46 ? 4.516 -21.031 -32.094 1 33.22 46 ASP B CA 1
ATOM 3447 C C . ASP B 1 46 ? 3.676 -21.312 -30.859 1 33.22 46 ASP B C 1
ATOM 3449 O O . ASP B 1 46 ? 2.902 -20.453 -30.422 1 33.22 46 ASP B O 1
ATOM 3453 N N . LEU B 1 47 ? 3.557 -22.547 -30.469 1 31.88 47 LEU B N 1
ATOM 3454 C CA . LEU B 1 47 ? 2.809 -23 -29.297 1 31.88 47 LEU B CA 1
ATOM 3455 C C . LEU B 1 47 ? 3.436 -22.484 -28.016 1 31.88 47 LEU B C 1
ATOM 3457 O O . LEU B 1 47 ? 2.725 -22.125 -27.062 1 31.88 47 LEU B O 1
ATOM 3461 N N . LEU B 1 48 ? 4.848 -22.547 -27.938 1 33.5 48 LEU B N 1
ATOM 3462 C CA . LEU B 1 48 ? 5.508 -22.172 -26.688 1 33.5 48 LEU B CA 1
ATOM 3463 C C . LEU B 1 48 ? 5.344 -20.688 -26.422 1 33.5 48 LEU B C 1
ATOM 3465 O O . LEU B 1 48 ? 5.156 -20.281 -25.266 1 33.5 48 LEU B O 1
ATOM 3469 N N . HIS B 1 49 ? 5.711 -19.75 -27.422 1 35.5 49 HIS B N 1
ATOM 3470 C CA . HIS B 1 49 ? 5.609 -18.297 -27.297 1 35.5 49 HIS B CA 1
ATOM 3471 C C . HIS B 1 49 ? 4.176 -17.875 -27 1 35.5 49 HIS B C 1
ATOM 3473 O O . HIS B 1 49 ? 3.949 -16.875 -26.328 1 35.5 49 HIS B O 1
ATOM 3479 N N . LEU B 1 50 ? 3.27 -18.25 -27.906 1 34.59 50 LEU B N 1
ATOM 3480 C CA . LEU B 1 50 ? 1.855 -17.922 -27.766 1 34.59 50 LEU B CA 1
ATOM 3481 C C . LEU B 1 50 ? 1.336 -18.328 -26.391 1 34.59 50 LEU B C 1
ATOM 3483 O O . LEU B 1 50 ? 0.238 -17.922 -26 1 34.59 50 LEU B O 1
ATOM 3487 N N . SER B 1 51 ? 1.87 -19.438 -25.812 1 34.69 51 SER B N 1
ATOM 3488 C CA . SER B 1 51 ? 1.241 -19.953 -24.594 1 34.69 51 SER B CA 1
ATOM 3489 C C . SER B 1 51 ? 1.359 -18.953 -23.453 1 34.69 51 SER B C 1
ATOM 3491 O O . SER B 1 51 ? 2.135 -19.156 -22.516 1 34.69 51 SER B O 1
ATOM 3493 N N . GLN B 1 52 ? 2.033 -17.906 -23.672 1 41.28 52 GLN B N 1
ATOM 3494 C CA . GLN B 1 52 ? 1.668 -17.016 -22.578 1 41.28 52 GLN B CA 1
ATOM 3495 C C . GLN B 1 52 ? 0.278 -17.344 -22.047 1 41.28 52 GLN B C 1
ATOM 3497 O O . GLN B 1 52 ? -0.73 -16.984 -22.656 1 41.28 52 GLN B O 1
ATOM 3502 N N . PHE B 1 53 ? 0.113 -18.547 -21.766 1 40.69 53 PHE B N 1
ATOM 3503 C CA . PHE B 1 53 ? -0.96 -19.406 -21.297 1 40.69 53 PHE B CA 1
ATOM 3504 C C . PHE B 1 53 ? -1.896 -18.656 -20.359 1 40.69 53 PHE B C 1
ATOM 3506 O O . PHE B 1 53 ? -1.508 -18.266 -19.25 1 40.69 53 PHE B O 1
ATOM 3513 N N . ASP B 1 54 ? -2.521 -17.734 -20.969 1 54.59 54 ASP B N 1
ATOM 3514 C CA . ASP B 1 54 ? -3.811 -17.219 -20.516 1 54.59 54 ASP B CA 1
ATOM 3515 C C . ASP B 1 54 ? -4.613 -18.297 -19.797 1 54.59 54 ASP B C 1
ATOM 3517 O O . ASP B 1 54 ? -5.664 -18.719 -20.281 1 54.59 54 ASP B O 1
ATOM 3521 N N . THR B 1 55 ? -3.859 -19.156 -19.172 1 72.31 55 THR B N 1
ATOM 3522 C CA . THR B 1 55 ? -4.582 -20.25 -18.547 1 72.31 55 THR B CA 1
ATOM 3523 C C . THR B 1 55 ? -5.227 -19.797 -17.234 1 72.31 55 THR B C 1
ATOM 3525 O O . THR B 1 55 ? -4.781 -18.828 -16.625 1 72.31 55 THR B O 1
ATOM 3528 N N . LEU B 1 56 ? -6.293 -20.281 -17.156 1 84.75 56 LEU B N 1
ATOM 3529 C CA . LEU B 1 56 ? -6.984 -20.141 -15.875 1 84.75 56 LEU B CA 1
ATOM 3530 C C . LEU B 1 56 ? -6.133 -20.672 -14.727 1 84.75 56 LEU B C 1
ATOM 3532 O O . LEU B 1 56 ? -5.336 -21.594 -14.914 1 84.75 56 LEU B O 1
ATOM 3536 N N . PRO B 1 57 ? -6.113 -20.016 -13.711 1 90.62 57 PRO B N 1
ATOM 3537 C CA . PRO B 1 57 ? -5.344 -20.5 -12.57 1 90.62 57 PRO B CA 1
ATOM 3538 C C . PRO B 1 57 ? -5.781 -21.891 -12.117 1 90.62 57 PRO B C 1
ATOM 3540 O O . PRO B 1 57 ? -6.914 -22.297 -12.375 1 90.62 57 PRO B O 1
ATOM 3543 N N . VAL B 1 58 ? -4.852 -22.594 -11.539 1 94.19 58 VAL B N 1
ATOM 3544 C CA . VAL B 1 58 ? -5.207 -23.859 -10.906 1 94.19 58 VAL B CA 1
ATOM 3545 C C . VAL B 1 58 ? -6.027 -23.594 -9.641 1 94.19 58 VAL B C 1
ATOM 3547 O O . VAL B 1 58 ? -5.613 -22.812 -8.773 1 94.19 58 VAL B O 1
ATOM 3550 N N . THR B 1 59 ? -7.184 -24.172 -9.578 1 94.25 59 THR B N 1
ATOM 3551 C CA . THR B 1 59 ? -8.07 -23.938 -8.445 1 94.25 59 THR B CA 1
ATOM 3552 C C . THR B 1 59 ? -7.977 -25.094 -7.453 1 94.25 59 THR B C 1
ATOM 3554 O O . THR B 1 59 ? -7.5 -26.188 -7.797 1 94.25 59 THR B O 1
ATOM 3557 N N . SER B 1 60 ? -8.461 -24.875 -6.281 1 95.19 60 SER B N 1
ATOM 3558 C CA . SER B 1 60 ? -8.508 -25.922 -5.266 1 95.19 60 SER B CA 1
ATOM 3559 C C . SER B 1 60 ? -9.398 -27.078 -5.707 1 95.19 60 SER B C 1
ATOM 3561 O O . SER B 1 60 ? -9.133 -28.234 -5.375 1 95.19 60 SER B O 1
ATOM 3563 N N . ASP B 1 61 ? -10.391 -26.719 -6.453 1 94.62 61 ASP B N 1
ATOM 3564 C CA . ASP B 1 61 ? -11.281 -27.75 -6.969 1 94.62 61 ASP B CA 1
ATOM 3565 C C . ASP B 1 61 ? -10.555 -28.672 -7.949 1 94.62 61 ASP B C 1
ATOM 3567 O O . ASP B 1 61 ? -10.742 -29.891 -7.926 1 94.62 61 ASP B O 1
ATOM 3571 N N . GLN B 1 62 ? -9.789 -28.062 -8.742 1 95.5 62 GLN B N 1
ATOM 3572 C CA . GLN B 1 62 ? -8.984 -28.844 -9.664 1 95.5 62 GLN B CA 1
ATOM 3573 C C . GLN B 1 62 ? -7.98 -29.719 -8.922 1 95.5 62 GLN B C 1
ATOM 3575 O O . GLN B 1 62 ? -7.766 -30.875 -9.281 1 95.5 62 GLN B O 1
ATOM 3580 N N . THR B 1 63 ? -7.391 -29.172 -7.914 1 96.38 63 THR B N 1
ATOM 3581 C CA . THR B 1 63 ? -6.434 -29.906 -7.098 1 96.38 63 THR B CA 1
ATOM 3582 C C . THR B 1 63 ? -7.102 -31.109 -6.438 1 96.38 63 THR B C 1
ATOM 3584 O O . THR B 1 63 ? -6.559 -32.219 -6.453 1 96.38 63 THR B O 1
ATOM 3587 N N . ARG B 1 64 ? -8.258 -30.859 -5.906 1 96.06 64 ARG B N 1
ATOM 3588 C CA . ARG B 1 64 ? -9.031 -31.922 -5.27 1 96.06 64 ARG B CA 1
ATOM 3589 C C . ARG B 1 64 ? -9.328 -33.031 -6.258 1 96.06 64 ARG B C 1
ATOM 3591 O O . ARG B 1 64 ? -9.086 -34.219 -5.965 1 96.06 64 ARG B O 1
ATOM 3598 N N . LYS B 1 65 ? -9.836 -32.719 -7.422 1 97.06 65 LYS B N 1
ATOM 3599 C CA . LYS B 1 65 ? -10.219 -33.688 -8.438 1 97.06 65 LYS B CA 1
ATOM 3600 C C . LYS B 1 65 ? -9.016 -34.5 -8.914 1 97.06 65 LYS B C 1
ATOM 3602 O O . LYS B 1 65 ? -9.078 -35.719 -9 1 97.06 65 LYS B O 1
ATOM 3607 N N . GLU B 1 66 ? -7.957 -33.781 -9.133 1 97.25 66 GLU B N 1
ATOM 3608 C CA . GLU B 1 66 ? -6.773 -34.469 -9.656 1 97.25 66 GLU B CA 1
ATOM 3609 C C . GLU B 1 66 ? -6.066 -35.281 -8.578 1 97.25 66 GLU B C 1
ATOM 3611 O O . GLU B 1 66 ? -5.387 -36.25 -8.875 1 97.25 66 GLU B O 1
ATOM 3616 N N . THR B 1 67 ? -6.188 -34.906 -7.34 1 96.88 67 THR B N 1
ATOM 3617 C CA . THR B 1 67 ? -5.668 -35.688 -6.23 1 96.88 67 THR B CA 1
ATOM 3618 C C . THR B 1 67 ? -6.363 -37.031 -6.164 1 96.88 67 THR B C 1
ATOM 3620 O O . THR B 1 67 ? -5.707 -38.062 -6 1 96.88 67 THR B O 1
ATOM 3623 N N . ALA B 1 68 ? -7.656 -37.031 -6.359 1 96.19 68 ALA B N 1
ATOM 3624 C CA . ALA B 1 68 ? -8.445 -38.281 -6.324 1 96.19 68 ALA B CA 1
ATOM 3625 C C . ALA B 1 68 ? -8.062 -39.188 -7.477 1 96.19 68 ALA B C 1
ATOM 3627 O O . ALA B 1 68 ? -8.148 -40.438 -7.352 1 96.19 68 ALA B O 1
ATOM 3628 N N . ARG B 1 69 ? -7.602 -38.625 -8.516 1 97.06 69 ARG B N 1
ATOM 3629 C CA . ARG B 1 69 ? -7.289 -39.375 -9.711 1 97.06 69 ARG B CA 1
ATOM 3630 C C . ARG B 1 69 ? -5.824 -39.812 -9.727 1 97.06 69 ARG B C 1
ATOM 3632 O O . ARG B 1 69 ? -5.434 -40.688 -10.508 1 97.06 69 ARG B O 1
ATOM 3639 N N . ASP B 1 70 ? -5.004 -39.188 -8.859 1 97.31 70 ASP B N 1
ATOM 3640 C CA . ASP B 1 70 ? -3.586 -39.5 -8.742 1 97.31 70 ASP B CA 1
ATOM 3641 C C . ASP B 1 70 ? -3.381 -40.75 -7.891 1 97.31 70 ASP B C 1
ATOM 3643 O O . ASP B 1 70 ? -3.711 -40.781 -6.703 1 97.31 70 ASP B O 1
ATOM 3647 N N . VAL B 1 71 ? -2.789 -41.75 -8.5 1 96 71 VAL B N 1
ATOM 3648 C CA . VAL B 1 71 ? -2.678 -43.062 -7.863 1 96 71 VAL B CA 1
ATOM 3649 C C . VAL B 1 71 ? -1.911 -42.938 -6.551 1 96 71 VAL B C 1
ATOM 3651 O O . VAL B 1 71 ? -2.316 -43.5 -5.531 1 96 71 VAL B O 1
ATOM 3654 N N . THR B 1 72 ? -0.878 -42.219 -6.578 1 97.06 72 THR B N 1
ATOM 3655 C CA . THR B 1 72 ? -0.036 -42.062 -5.398 1 97.06 72 THR B CA 1
ATOM 3656 C C . THR B 1 72 ? -0.735 -41.219 -4.348 1 97.06 72 THR B C 1
ATOM 3658 O O . THR B 1 72 ? -0.816 -41.594 -3.18 1 97.06 72 THR B O 1
ATOM 3661 N N . LEU B 1 73 ? -1.295 -40.094 -4.746 1 97.75 73 LEU B N 1
ATOM 3662 C CA . LEU B 1 73 ? -1.873 -39.156 -3.791 1 97.75 73 LEU B CA 1
ATOM 3663 C C . LEU B 1 73 ? -3.193 -39.688 -3.242 1 97.75 73 LEU B C 1
ATOM 3665 O O . LEU B 1 73 ? -3.578 -39.344 -2.117 1 97.75 73 LEU B O 1
ATOM 3669 N N . ALA B 1 74 ? -3.854 -40.5 -4.031 1 97.12 74 ALA B N 1
ATOM 3670 C CA . ALA B 1 74 ? -5.055 -41.156 -3.514 1 97.12 74 ALA B CA 1
ATOM 3671 C C . ALA B 1 74 ? -4.73 -42 -2.299 1 97.12 74 ALA B C 1
ATOM 3673 O O . ALA B 1 74 ? -5.48 -42.031 -1.32 1 97.12 74 ALA B O 1
ATOM 3674 N N . LYS B 1 75 ? -3.607 -42.719 -2.402 1 96.75 75 LYS B N 1
ATOM 3675 C CA . LYS B 1 75 ? -3.156 -43.5 -1.272 1 96.75 75 LYS B CA 1
ATOM 3676 C C . LYS B 1 75 ? -2.771 -42.625 -0.088 1 96.75 75 LYS B C 1
ATOM 3678 O O . LYS B 1 75 ? -3.135 -42.906 1.054 1 96.75 75 LYS B O 1
ATOM 3683 N N . VAL B 1 76 ? -2.041 -41.562 -0.397 1 97.69 76 VAL B N 1
ATOM 3684 C CA . VAL B 1 76 ? -1.62 -40.625 0.65 1 97.69 76 VAL B CA 1
ATOM 3685 C C . VAL B 1 76 ? -2.848 -40.062 1.355 1 97.69 76 VAL B C 1
ATOM 3687 O O . VAL B 1 76 ? -2.865 -39.938 2.582 1 97.69 76 VAL B O 1
ATOM 3690 N N . TYR B 1 77 ? -3.811 -39.688 0.537 1 97.31 77 TYR B N 1
ATOM 3691 C CA . TYR B 1 77 ? -5.074 -39.188 1.062 1 97.31 77 TYR B CA 1
ATOM 3692 C C . TYR B 1 77 ? -5.699 -40.188 2.033 1 97.31 77 TYR B C 1
ATOM 3694 O O . TYR B 1 77 ? -6.047 -39.812 3.162 1 97.31 77 TYR B O 1
ATOM 3702 N N . GLU B 1 78 ? -5.785 -41.406 1.663 1 96.31 78 GLU B N 1
ATOM 3703 C CA . GLU B 1 78 ? -6.395 -42.438 2.473 1 96.31 78 GLU B CA 1
ATOM 3704 C C . GLU B 1 78 ? -5.609 -42.688 3.76 1 96.31 78 GLU B C 1
ATOM 3706 O O . GLU B 1 78 ? -6.195 -42.781 4.844 1 96.31 78 GLU B O 1
ATOM 3711 N N . TYR B 1 79 ? -4.312 -42.75 3.596 1 96.69 79 TYR B N 1
ATOM 3712 C CA . TYR B 1 79 ? -3.465 -43.031 4.746 1 96.69 79 TYR B CA 1
ATOM 3713 C C . TYR B 1 79 ? -3.477 -41.875 5.734 1 96.69 79 TYR B C 1
ATOM 3715 O O . TYR B 1 79 ? -3.377 -42.062 6.945 1 96.69 79 TYR B O 1
ATOM 3723 N N . THR B 1 80 ? -3.6 -40.656 5.195 1 96.31 80 THR B N 1
ATOM 3724 C CA . THR B 1 80 ? -3.67 -39.5 6.066 1 96.31 80 THR B CA 1
ATOM 3725 C C . THR B 1 80 ? -4.977 -39.5 6.859 1 96.31 80 THR B C 1
ATOM 3727 O O . THR B 1 80 ? -4.996 -39.094 8.023 1 96.31 80 THR B O 1
ATOM 3730 N N . MET B 1 81 ? -5.988 -40 6.258 1 95.25 81 MET B N 1
ATOM 3731 C CA . MET B 1 81 ? -7.312 -40 6.875 1 95.25 81 MET B CA 1
ATOM 3732 C C . MET B 1 81 ? -7.484 -41.188 7.809 1 95.25 81 MET B C 1
ATOM 3734 O O . MET B 1 81 ? -8.117 -41.062 8.859 1 95.25 81 MET B O 1
ATOM 3738 N N . LYS B 1 82 ? -6.871 -42.344 7.508 1 94.31 82 LYS B N 1
ATOM 3739 C CA . LYS B 1 82 ? -7.18 -43.594 8.219 1 94.31 82 LYS B CA 1
ATOM 3740 C C . LYS B 1 82 ? -5.969 -44.094 9 1 94.31 82 LYS B C 1
ATOM 3742 O O . LYS B 1 82 ? -6.086 -45 9.805 1 94.31 82 LYS B O 1
ATOM 3747 N N . GLY B 1 83 ? -4.812 -43.5 8.773 1 94.44 83 GLY B N 1
ATOM 3748 C CA . GLY B 1 83 ? -3.59 -43.938 9.414 1 94.44 83 GLY B CA 1
ATOM 3749 C C . GLY B 1 83 ? -2.617 -44.594 8.453 1 94.44 83 GLY B C 1
ATOM 3750 O O . GLY B 1 83 ? -3.027 -45.281 7.523 1 94.44 83 GLY B O 1
ATOM 3751 N N . TRP B 1 84 ? -1.387 -44.438 8.656 1 94.62 84 TRP B N 1
ATOM 3752 C CA . TRP B 1 84 ? -0.344 -44.938 7.762 1 94.62 84 TRP B CA 1
ATOM 3753 C C . TRP B 1 84 ? 0.033 -46.375 8.117 1 94.62 84 TRP B C 1
ATOM 3755 O O . TRP B 1 84 ? 0.184 -46.719 9.297 1 94.62 84 TRP B O 1
ATOM 3765 N N . PRO B 1 85 ? 0.157 -47.219 7.168 1 92.06 85 PRO B N 1
ATOM 3766 C CA . PRO B 1 85 ? 0.579 -48.594 7.418 1 92.06 85 PRO B CA 1
ATOM 3767 C C . PRO B 1 85 ? 2.061 -48.719 7.77 1 92.06 85 PRO B C 1
ATOM 3769 O O . PRO B 1 85 ? 2.826 -47.781 7.527 1 92.06 85 PRO B O 1
ATOM 3772 N N . HIS B 1 86 ? 2.375 -49.844 8.297 1 89.25 86 HIS B N 1
ATOM 3773 C CA . HIS B 1 86 ? 3.762 -50.094 8.672 1 89.25 86 HIS B CA 1
ATOM 3774 C C . HIS B 1 86 ? 4.641 -50.25 7.441 1 89.25 86 HIS B C 1
ATOM 3776 O O . HIS B 1 86 ? 5.789 -49.812 7.418 1 89.25 86 HIS B O 1
ATOM 3782 N N . SER B 1 87 ? 4.082 -50.969 6.41 1 89.69 87 SER B N 1
ATOM 3783 C CA . SER B 1 87 ? 4.797 -51.156 5.152 1 89.69 87 SER B CA 1
ATOM 3784 C C . SER B 1 87 ? 4.078 -50.469 4.004 1 89.69 87 SER B C 1
ATOM 3786 O O . SER B 1 87 ? 2.846 -50.469 3.943 1 89.69 87 SER B O 1
ATOM 3788 N N . HIS B 1 88 ? 4.848 -49.75 3.201 1 88.75 88 HIS B N 1
ATOM 3789 C CA . HIS B 1 88 ? 4.277 -49.031 2.068 1 88.75 88 HIS B CA 1
ATOM 3790 C C . HIS B 1 88 ? 5.25 -49 0.894 1 88.75 88 HIS B C 1
ATOM 3792 O O . HIS B 1 88 ? 6.43 -49.312 1.047 1 88.75 88 HIS B O 1
ATOM 3798 N N . ASP B 1 89 ? 4.758 -48.688 -0.322 1 91.69 89 ASP B N 1
ATOM 3799 C CA . ASP B 1 89 ? 5.562 -48.594 -1.532 1 91.69 89 ASP B CA 1
ATOM 3800 C C . ASP B 1 89 ? 6.59 -47.469 -1.399 1 91.69 89 ASP B C 1
ATOM 3802 O O . ASP B 1 89 ? 6.336 -46.469 -0.727 1 91.69 89 ASP B O 1
ATOM 3806 N N . SER B 1 90 ? 7.676 -47.562 -2.059 1 93.12 90 SER B N 1
ATOM 3807 C CA . SER B 1 90 ? 8.789 -46.625 -1.968 1 93.12 90 SER B CA 1
ATOM 3808 C C . SER B 1 90 ? 8.383 -45.25 -2.453 1 93.12 90 SER B C 1
ATOM 3810 O O . SER B 1 90 ? 8.922 -44.25 -1.986 1 93.12 90 SER B O 1
ATOM 3812 N N . GLU B 1 91 ? 7.426 -45.25 -3.311 1 93.62 91 GLU B N 1
ATOM 3813 C CA . GLU B 1 91 ? 6.965 -43.969 -3.873 1 93.62 91 GLU B CA 1
ATOM 3814 C C . GLU B 1 91 ? 6.297 -43.094 -2.809 1 93.62 91 GLU B C 1
ATOM 3816 O O . GLU B 1 91 ? 6.184 -41.875 -2.973 1 93.62 91 GLU B O 1
ATOM 3821 N N . LEU B 1 92 ? 5.898 -43.719 -1.751 1 96.75 92 LEU B N 1
ATOM 3822 C CA . LEU B 1 92 ? 5.184 -43 -0.691 1 96.75 92 LEU B CA 1
ATOM 3823 C C . LEU B 1 92 ? 6.148 -42.5 0.379 1 96.75 92 LEU B C 1
ATOM 3825 O O . LEU B 1 92 ? 5.75 -41.812 1.302 1 96.75 92 LEU B O 1
ATOM 3829 N N . ASN B 1 93 ? 7.434 -42.812 0.238 1 96.12 93 ASN B N 1
ATOM 3830 C CA . ASN B 1 93 ? 8.43 -42.5 1.253 1 96.12 93 ASN B CA 1
ATOM 3831 C C . ASN B 1 93 ? 8.453 -41 1.572 1 96.12 93 ASN B C 1
ATOM 3833 O O . ASN B 1 93 ? 8.453 -40.625 2.742 1 96.12 93 ASN B O 1
ATOM 3837 N N . PRO B 1 94 ? 8.438 -40.188 0.497 1 96.94 94 PRO B N 1
ATOM 3838 C CA . PRO B 1 94 ? 8.508 -38.75 0.795 1 96.94 94 PRO B CA 1
ATOM 3839 C C . PRO B 1 94 ? 7.309 -38.25 1.601 1 96.94 94 PRO B C 1
ATOM 3841 O O . PRO B 1 94 ? 7.434 -37.312 2.389 1 96.94 94 PRO B O 1
ATOM 3844 N N . PHE B 1 95 ? 6.207 -38.812 1.451 1 97.62 95 PHE B N 1
ATOM 3845 C CA . PHE B 1 95 ? 4.992 -38.438 2.162 1 97.62 95 PHE B CA 1
ATOM 3846 C C . PHE B 1 95 ? 4.98 -39.031 3.564 1 97.62 95 PHE B C 1
ATOM 3848 O O . PHE B 1 95 ? 4.59 -38.375 4.523 1 97.62 95 PHE B O 1
ATOM 3855 N N . HIS B 1 96 ? 5.449 -40.281 3.65 1 96.44 96 HIS B N 1
ATOM 3856 C CA . HIS B 1 96 ? 5.516 -40.938 4.949 1 96.44 96 HIS B CA 1
ATOM 3857 C C . HIS B 1 96 ? 6.426 -40.156 5.906 1 96.44 96 HIS B C 1
ATOM 3859 O O . HIS B 1 96 ? 6.129 -40.062 7.098 1 96.44 96 HIS B O 1
ATOM 3865 N N . ALA B 1 97 ? 7.492 -39.688 5.344 1 95.62 97 ALA B N 1
ATOM 3866 C CA . ALA B 1 97 ? 8.445 -38.938 6.148 1 95.62 97 ALA B CA 1
ATOM 3867 C C . ALA B 1 97 ? 7.797 -37.688 6.742 1 95.62 97 ALA B C 1
ATOM 3869 O O . ALA B 1 97 ? 8.258 -37.156 7.754 1 95.62 97 ALA B O 1
ATOM 3870 N N . ARG B 1 98 ? 6.691 -37.219 6.117 1 96 98 ARG B N 1
ATOM 3871 C CA . ARG B 1 98 ? 6.004 -36 6.527 1 96 98 ARG B CA 1
ATOM 3872 C C . ARG B 1 98 ? 4.609 -36.281 7.059 1 96 98 ARG B C 1
ATOM 3874 O O . ARG B 1 98 ? 3.77 -35.406 7.18 1 96 98 ARG B O 1
ATOM 3881 N N . ARG B 1 99 ? 4.363 -37.469 7.387 1 95 99 ARG B N 1
ATOM 3882 C CA . ARG B 1 99 ? 3.02 -37.969 7.625 1 95 99 ARG B CA 1
ATOM 3883 C C . ARG B 1 99 ? 2.363 -37.281 8.805 1 95 99 ARG B C 1
ATOM 3885 O O . ARG B 1 99 ? 1.149 -37.062 8.812 1 95 99 ARG B O 1
ATOM 3892 N N . HIS B 1 100 ? 3.117 -36.781 9.781 1 94.5 100 HIS B N 1
ATOM 3893 C CA . HIS B 1 100 ? 2.537 -36.188 10.969 1 94.5 100 HIS B CA 1
ATOM 3894 C C . HIS B 1 100 ? 2.135 -34.719 10.703 1 94.5 100 HIS B C 1
ATOM 3896 O O . HIS B 1 100 ? 1.381 -34.125 11.477 1 94.5 100 HIS B O 1
ATOM 3902 N N . ALA B 1 101 ? 2.646 -34.219 9.57 1 96.44 101 ALA B N 1
ATOM 3903 C CA . ALA B 1 101 ? 2.348 -32.812 9.242 1 96.44 101 ALA B CA 1
ATOM 3904 C C . ALA B 1 101 ? 1.374 -32.719 8.07 1 96.44 101 ALA B C 1
ATOM 3906 O O . ALA B 1 101 ? 1.055 -31.641 7.598 1 96.44 101 ALA B O 1
ATOM 3907 N N . LEU B 1 102 ? 0.916 -33.906 7.613 1 96.94 102 LEU B N 1
ATOM 3908 C CA . LEU B 1 102 ? -0.045 -33.938 6.516 1 96.94 102 LEU B CA 1
ATOM 3909 C C . LEU B 1 102 ? -1.474 -33.844 7.039 1 96.94 102 LEU B C 1
ATOM 3911 O O . LEU B 1 102 ? -1.791 -34.406 8.086 1 96.94 102 LEU B O 1
ATOM 3915 N N . SER B 1 103 ? -2.283 -33.062 6.375 1 95.88 103 SER B N 1
ATOM 3916 C CA . SER B 1 103 ? -3.707 -32.969 6.68 1 95.88 103 SER B CA 1
ATOM 3917 C C . SER B 1 103 ? -4.539 -32.875 5.402 1 95.88 103 SER B C 1
ATOM 3919 O O . SER B 1 103 ? -3.988 -32.719 4.305 1 95.88 103 SER B O 1
ATOM 3921 N N . VAL B 1 104 ? -5.812 -33.094 5.574 1 95.31 104 VAL B N 1
ATOM 3922 C CA . VAL B 1 104 ? -6.715 -33.031 4.43 1 95.31 104 VAL B CA 1
ATOM 3923 C C . VAL B 1 104 ? -7.77 -31.953 4.676 1 95.31 104 VAL B C 1
ATOM 3925 O O . VAL B 1 104 ? -8.391 -31.922 5.738 1 95.31 104 VAL B O 1
ATOM 3928 N N . HIS B 1 105 ? -7.871 -31.031 3.682 1 93.88 105 HIS B N 1
ATOM 3929 C CA . HIS B 1 105 ? -8.883 -29.984 3.725 1 93.88 105 HIS B CA 1
ATOM 3930 C C . HIS B 1 105 ? -9.664 -29.906 2.416 1 93.88 105 HIS B C 1
ATOM 3932 O O . HIS B 1 105 ? -9.094 -29.594 1.366 1 93.88 105 HIS B O 1
ATOM 3938 N N . ASN B 1 106 ? -10.938 -30.109 2.43 1 92.75 106 ASN B N 1
ATOM 3939 C CA . ASN B 1 106 ? -11.805 -30.062 1.261 1 92.75 106 ASN B CA 1
ATOM 3940 C C . ASN B 1 106 ? -11.258 -30.906 0.116 1 92.75 106 ASN B C 1
ATOM 3942 O O . ASN B 1 106 ? -11.156 -30.438 -1.019 1 92.75 106 ASN B O 1
ATOM 3946 N N . GLY B 1 107 ? -10.734 -32.031 0.498 1 93.69 107 GLY B N 1
ATOM 3947 C CA . GLY B 1 107 ? -10.281 -33 -0.493 1 93.69 107 GLY B CA 1
ATOM 3948 C C . GLY B 1 107 ? -8.867 -32.75 -0.975 1 93.69 107 GLY B C 1
ATOM 3949 O O . GLY B 1 107 ? -8.336 -33.5 -1.78 1 93.69 107 GLY B O 1
ATOM 3950 N N . CYS B 1 108 ? -8.234 -31.719 -0.436 1 96.81 108 CYS B N 1
ATOM 3951 C CA . CYS B 1 108 ? -6.855 -31.406 -0.789 1 96.81 108 CYS B CA 1
ATOM 3952 C C . CYS B 1 108 ? -5.902 -31.828 0.322 1 96.81 108 CYS B C 1
ATOM 3954 O O . CYS B 1 108 ? -6.199 -31.656 1.504 1 96.81 108 CYS B O 1
ATOM 3956 N N . ILE B 1 109 ? -4.805 -32.406 -0.048 1 97.56 109 ILE B N 1
ATOM 3957 C CA . ILE B 1 109 ? -3.779 -32.781 0.92 1 97.56 109 ILE B CA 1
ATOM 3958 C C . ILE B 1 109 ? -2.885 -31.578 1.208 1 97.56 109 ILE B C 1
ATOM 3960 O O . ILE B 1 109 ? -2.422 -30.906 0.283 1 97.56 109 ILE B O 1
ATOM 3964 N N . MET B 1 110 ? -2.695 -31.312 2.471 1 97 110 MET B N 1
ATOM 3965 C CA . MET B 1 110 ? -1.88 -30.172 2.883 1 97 110 MET B CA 1
ATOM 3966 C C . MET B 1 110 ? -0.645 -30.641 3.648 1 97 110 MET B C 1
ATOM 3968 O O . MET B 1 110 ? -0.721 -31.578 4.453 1 97 110 MET B O 1
ATOM 3972 N N . TRP B 1 111 ? 0.424 -30.078 3.381 1 97 111 TRP B N 1
ATOM 3973 C CA . TRP B 1 111 ? 1.589 -30.109 4.258 1 97 111 TRP B CA 1
ATOM 3974 C C . TRP B 1 111 ? 1.779 -28.781 4.973 1 97 111 TRP B C 1
ATOM 3976 O O . TRP B 1 111 ? 2.359 -27.844 4.41 1 97 111 TRP B O 1
ATOM 3986 N N . GLY B 1 112 ? 1.286 -28.703 6.168 1 92.5 112 GLY B N 1
ATOM 3987 C CA . GLY B 1 112 ? 1.173 -27.375 6.762 1 92.5 112 GLY B CA 1
ATOM 3988 C C . GLY B 1 112 ? 0.222 -26.469 6.008 1 92.5 112 GLY B C 1
ATOM 3989 O O . GLY B 1 112 ? -0.954 -26.797 5.832 1 92.5 112 GLY B O 1
ATOM 3990 N N . LEU B 1 113 ? 0.818 -25.406 5.453 1 89.56 113 LEU B N 1
ATOM 3991 C CA . LEU B 1 113 ? -0.008 -24.453 4.707 1 89.56 113 LEU B CA 1
ATOM 3992 C C . LEU B 1 113 ? 0.165 -24.656 3.205 1 89.56 113 LEU B C 1
ATOM 3994 O O . LEU B 1 113 ? -0.486 -23.969 2.408 1 89.56 113 LEU B O 1
ATOM 3998 N N . ARG B 1 114 ? 0.917 -25.656 2.852 1 95.38 114 ARG B N 1
ATOM 3999 C CA . ARG B 1 114 ? 1.199 -25.938 1.445 1 95.38 114 ARG B CA 1
ATOM 4000 C C . ARG B 1 114 ? 0.232 -26.969 0.882 1 95.38 114 ARG B C 1
ATOM 4002 O O . ARG B 1 114 ? -0.074 -27.969 1.542 1 95.38 114 ARG B O 1
ATOM 4009 N N . VAL B 1 115 ? -0.169 -26.719 -0.271 1 97.12 115 VAL B N 1
ATOM 4010 C CA . VAL B 1 115 ? -1.003 -27.703 -0.951 1 97.12 115 VAL B CA 1
ATOM 4011 C C . VAL B 1 115 ? -0.12 -28.734 -1.647 1 97.12 115 VAL B C 1
ATOM 4013 O O . VAL B 1 115 ? 0.844 -28.375 -2.328 1 97.12 115 VAL B O 1
ATOM 4016 N N . VAL B 1 116 ? -0.413 -29.953 -1.364 1 98.31 116 VAL B N 1
ATOM 4017 C CA . VAL B 1 116 ? 0.274 -31.016 -2.107 1 98.31 116 VAL B CA 1
ATOM 4018 C C . VAL B 1 116 ? -0.342 -31.141 -3.498 1 98.31 116 VAL B C 1
ATOM 4020 O O . VAL B 1 116 ? -1.502 -31.547 -3.633 1 98.31 116 VAL B O 1
ATOM 4023 N N . VAL B 1 117 ? 0.46 -30.906 -4.508 1 98.25 117 VAL B N 1
ATOM 4024 C CA . VAL B 1 117 ? -0.056 -30.766 -5.863 1 98.25 117 VAL B CA 1
ATOM 4025 C C . VAL B 1 117 ? 0.088 -32.094 -6.617 1 98.25 117 VAL B C 1
ATOM 4027 O O . VAL B 1 117 ? 1.166 -32.688 -6.629 1 98.25 117 VAL B O 1
ATOM 4030 N N . PRO B 1 118 ? -1.004 -32.562 -7.188 1 98.12 118 PRO B N 1
ATOM 4031 C CA . PRO B 1 118 ? -0.917 -33.812 -7.988 1 98.12 118 PRO B CA 1
ATOM 4032 C C . PRO B 1 118 ? -0.07 -33.625 -9.242 1 98.12 118 PRO B C 1
ATOM 4034 O O . PRO B 1 118 ? 0.028 -32.5 -9.781 1 98.12 118 PRO B O 1
ATOM 4037 N N . ALA B 1 119 ? 0.444 -34.688 -9.727 1 97.69 119 ALA B N 1
ATOM 4038 C CA . ALA B 1 119 ? 1.425 -34.688 -10.805 1 97.69 119 ALA B CA 1
ATOM 4039 C C . ALA B 1 119 ? 0.872 -34 -12.055 1 97.69 119 ALA B C 1
ATOM 4041 O O . ALA B 1 119 ? 1.582 -33.25 -12.719 1 97.69 119 ALA B O 1
ATOM 4042 N N . LYS B 1 120 ? -0.387 -34.188 -12.328 1 97.38 120 LYS B N 1
ATOM 4043 C CA . LYS B 1 120 ? -1.013 -33.656 -13.531 1 97.38 120 LYS B CA 1
ATOM 4044 C C . LYS B 1 120 ? -0.977 -32.125 -13.539 1 97.38 120 LYS B C 1
ATOM 4046 O O . LYS B 1 120 ? -1.05 -31.5 -14.602 1 97.38 120 LYS B O 1
ATOM 4051 N N . LEU B 1 121 ? -0.852 -31.5 -12.344 1 97.44 121 LEU B N 1
ATOM 4052 C CA . LEU B 1 121 ? -0.945 -30.047 -12.242 1 97.44 121 LEU B CA 1
ATOM 4053 C C . LEU B 1 121 ? 0.432 -29.422 -12.031 1 97.44 121 LEU B C 1
ATOM 4055 O O . LEU B 1 121 ? 0.56 -28.203 -11.945 1 97.44 121 LEU B O 1
ATOM 4059 N N . HIS B 1 122 ? 1.514 -30.203 -11.961 1 97.62 122 HIS B N 1
ATOM 4060 C CA . HIS B 1 122 ? 2.854 -29.719 -11.664 1 97.62 122 HIS B CA 1
ATOM 4061 C C . HIS B 1 122 ? 3.289 -28.656 -12.664 1 97.62 122 HIS B C 1
ATOM 4063 O O . HIS B 1 122 ? 3.732 -27.562 -12.266 1 97.62 122 HIS B O 1
ATOM 4069 N N . ASP B 1 123 ? 3.078 -28.922 -13.891 1 95.19 123 ASP B N 1
ATOM 4070 C CA . ASP B 1 123 ? 3.549 -28.016 -14.93 1 95.19 123 ASP B CA 1
ATOM 4071 C C . ASP B 1 123 ? 2.842 -26.672 -14.844 1 95.19 123 ASP B C 1
ATOM 4073 O O . ASP B 1 123 ? 3.479 -25.625 -14.969 1 95.19 123 ASP B O 1
ATOM 4077 N N . LYS B 1 124 ? 1.568 -26.703 -14.648 1 95.06 124 LYS B N 1
ATOM 4078 C CA . LYS B 1 124 ? 0.796 -25.469 -14.555 1 95.06 124 LYS B CA 1
ATOM 4079 C C . LYS B 1 124 ? 1.242 -24.625 -13.352 1 95.06 124 LYS B C 1
ATOM 4081 O O . LYS B 1 124 ? 1.398 -23.406 -13.461 1 95.06 124 LYS B O 1
ATOM 4086 N N . VAL B 1 125 ? 1.457 -25.25 -12.242 1 96.62 125 VAL B N 1
ATOM 4087 C CA . VAL B 1 125 ? 1.86 -24.562 -11.031 1 96.62 125 VAL B CA 1
ATOM 4088 C C . VAL B 1 125 ? 3.266 -23.984 -11.203 1 96.62 125 VAL B C 1
ATOM 4090 O O . VAL B 1 125 ? 3.545 -22.859 -10.766 1 96.62 125 VAL B O 1
ATOM 4093 N N . LEU B 1 126 ? 4.141 -24.734 -11.844 1 95.44 126 LEU B N 1
ATOM 4094 C CA . LEU B 1 126 ? 5.504 -24.281 -12.094 1 95.44 126 LEU B CA 1
ATOM 4095 C C . LEU B 1 126 ? 5.5 -23.016 -12.953 1 95.44 126 LEU B 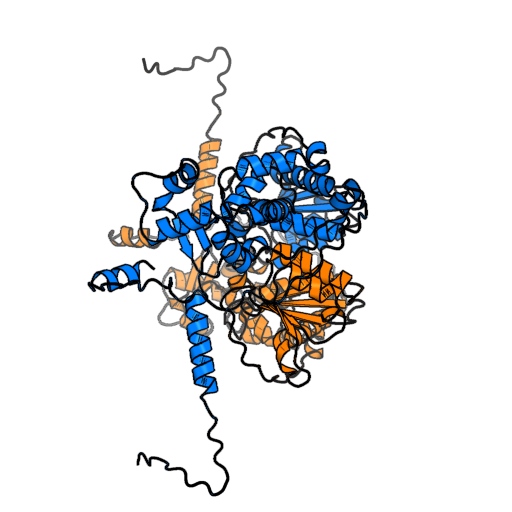C 1
ATOM 4097 O O . LEU B 1 126 ? 6.27 -22.094 -12.711 1 95.44 126 LEU B O 1
ATOM 4101 N N . HIS B 1 127 ? 4.656 -23.016 -13.883 1 91.12 127 HIS B N 1
ATOM 4102 C CA . HIS B 1 127 ? 4.555 -21.859 -14.75 1 91.12 127 HIS B CA 1
ATOM 4103 C C . HIS B 1 127 ? 4.047 -20.641 -13.977 1 91.12 127 HIS B C 1
ATOM 4105 O O . HIS B 1 127 ? 4.52 -19.516 -14.195 1 91.12 127 HIS B O 1
ATOM 4111 N N . GLU B 1 128 ? 3.115 -20.875 -13.094 1 93.06 128 GLU B N 1
ATOM 4112 C CA . GLU B 1 128 ? 2.627 -19.797 -12.25 1 93.06 128 GLU B CA 1
ATOM 4113 C C . GLU B 1 128 ? 3.744 -19.234 -11.375 1 93.06 128 GLU B C 1
ATOM 4115 O O . GLU B 1 128 ? 3.871 -18.016 -11.227 1 93.06 128 GLU B O 1
ATOM 4120 N N . LEU B 1 129 ? 4.512 -20.078 -10.883 1 93.88 129 LEU B N 1
ATOM 4121 C CA . LEU B 1 129 ? 5.625 -19.688 -10.023 1 93.88 129 LEU B CA 1
ATOM 4122 C C . LEU B 1 129 ? 6.66 -18.891 -10.812 1 93.88 129 LEU B C 1
ATOM 4124 O O . LEU B 1 129 ? 7.332 -18.016 -10.258 1 93.88 129 LEU B O 1
ATOM 4128 N N . HIS B 1 130 ? 6.75 -19.109 -12.055 1 91.81 130 HIS B N 1
ATOM 4129 C CA . HIS B 1 130 ? 7.789 -18.516 -12.898 1 91.81 130 HIS B CA 1
ATOM 4130 C C . HIS B 1 130 ? 7.352 -17.172 -13.453 1 91.81 130 HIS B C 1
ATOM 4132 O O . HIS B 1 130 ? 8.164 -16.438 -14.023 1 91.81 130 HIS B O 1
ATOM 4138 N N . GLU B 1 131 ? 6.148 -16.797 -13.305 1 88.81 131 GLU B N 1
ATOM 4139 C CA . GLU B 1 131 ? 5.562 -15.609 -13.938 1 88.81 131 GLU B CA 1
ATOM 4140 C C . GLU B 1 131 ? 6.328 -14.344 -13.562 1 88.81 131 GLU B C 1
ATOM 4142 O O . GLU B 1 131 ? 6.445 -13.422 -14.375 1 88.81 131 GLU B O 1
ATOM 4147 N N . GLY B 1 132 ? 6.902 -14.25 -12.445 1 89.69 132 GLY B N 1
ATOM 4148 C CA . GLY B 1 132 ? 7.625 -13.062 -12.016 1 89.69 132 GLY B CA 1
ATOM 4149 C C . GLY B 1 132 ? 9.109 -13.117 -12.352 1 89.69 132 GLY B C 1
ATOM 4150 O O . GLY B 1 132 ? 9.82 -12.133 -12.172 1 89.69 132 GLY B O 1
ATOM 4151 N N . HIS B 1 133 ? 9.539 -14.258 -12.82 1 90.19 133 HIS B N 1
ATOM 4152 C CA . HIS B 1 133 ? 10.93 -14.461 -13.211 1 90.19 133 HIS B CA 1
ATOM 4153 C C . HIS B 1 133 ? 11.891 -13.984 -12.117 1 90.19 133 HIS B C 1
ATOM 4155 O O . HIS B 1 133 ? 12.836 -13.25 -12.398 1 90.19 133 HIS B O 1
ATOM 4161 N N . LEU B 1 134 ? 11.633 -14.406 -10.953 1 90.5 134 LEU B N 1
ATOM 4162 C CA . LEU B 1 134 ? 12.336 -13.938 -9.766 1 90.5 134 LEU B CA 1
ATOM 4163 C C . LEU B 1 134 ? 13.719 -14.578 -9.664 1 90.5 134 LEU B C 1
ATOM 4165 O O . LEU B 1 134 ? 14.562 -14.125 -8.891 1 90.5 134 LEU B O 1
ATOM 4169 N N . GLY B 1 135 ? 14.047 -15.633 -10.398 1 87.31 135 GLY B N 1
ATOM 4170 C CA . GLY B 1 135 ? 15.227 -16.469 -10.203 1 87.31 135 GLY B CA 1
ATOM 4171 C C . GLY B 1 135 ? 14.938 -17.719 -9.383 1 87.31 135 GLY B C 1
ATOM 4172 O O . GLY B 1 135 ? 13.914 -17.797 -8.695 1 87.31 135 GLY B O 1
ATOM 4173 N N . VAL B 1 136 ? 15.789 -18.641 -9.438 1 89.81 136 VAL B N 1
ATOM 4174 C CA . VAL B 1 136 ? 15.578 -19.984 -8.906 1 89.81 136 VAL B CA 1
ATOM 4175 C C . VAL B 1 136 ? 15.367 -19.906 -7.395 1 89.81 136 VAL B C 1
ATOM 4177 O O . VAL B 1 136 ? 14.422 -20.5 -6.867 1 89.81 136 VAL B O 1
ATOM 4180 N N . VAL B 1 137 ? 16.172 -19.203 -6.719 1 89.75 137 VAL B N 1
ATOM 4181 C CA . VAL B 1 137 ? 16.156 -19.172 -5.258 1 89.75 137 VAL B CA 1
ATOM 4182 C C . VAL B 1 137 ? 14.836 -18.578 -4.773 1 89.75 137 VAL B C 1
ATOM 4184 O O . VAL B 1 137 ? 14.141 -19.188 -3.947 1 89.75 137 VAL B O 1
ATOM 4187 N N . LYS B 1 138 ? 14.43 -17.484 -5.293 1 91.12 138 LYS B N 1
ATOM 4188 C CA . LYS B 1 138 ? 13.203 -16.828 -4.855 1 91.12 138 LYS B CA 1
ATOM 4189 C C . LYS B 1 138 ? 11.969 -17.594 -5.305 1 91.12 138 LYS B C 1
ATOM 4191 O O . LYS B 1 138 ? 10.953 -17.625 -4.609 1 91.12 138 LYS B O 1
ATOM 4196 N N . MET B 1 139 ? 12.055 -18.219 -6.453 1 93.19 139 MET B N 1
ATOM 4197 C CA . MET B 1 139 ? 10.953 -19.062 -6.895 1 93.19 139 MET B CA 1
ATOM 4198 C C . MET B 1 139 ? 10.719 -20.203 -5.918 1 93.19 139 MET B C 1
ATOM 4200 O O . MET B 1 139 ? 9.57 -20.547 -5.609 1 93.19 139 MET B O 1
ATOM 4204 N N . LYS B 1 140 ? 11.82 -20.781 -5.449 1 94.81 140 LYS B N 1
ATOM 4205 C CA . LYS B 1 140 ? 11.711 -21.859 -4.469 1 94.81 140 LYS B CA 1
ATOM 4206 C C . LYS B 1 140 ? 11.055 -21.359 -3.184 1 94.81 140 LYS B C 1
ATOM 4208 O O . LYS B 1 140 ? 10.148 -22 -2.656 1 94.81 140 LYS B O 1
ATOM 4213 N N . THR B 1 141 ? 11.531 -20.219 -2.766 1 93.62 141 THR B N 1
ATOM 4214 C CA . THR B 1 141 ? 10.977 -19.672 -1.53 1 93.62 141 THR B CA 1
ATOM 4215 C C . THR B 1 141 ? 9.5 -19.328 -1.701 1 93.62 141 THR B C 1
ATOM 4217 O O . THR B 1 141 ? 8.703 -19.531 -0.781 1 93.62 141 THR B O 1
ATOM 4220 N N . LEU B 1 142 ? 9.18 -18.812 -2.797 1 94.69 142 LEU B N 1
ATOM 4221 C CA . LEU B 1 142 ? 7.777 -18.531 -3.094 1 94.69 142 LEU B CA 1
ATOM 4222 C C . LEU B 1 142 ? 6.953 -19.812 -3.084 1 94.69 142 LEU B C 1
ATOM 4224 O O . LEU B 1 142 ? 5.891 -19.875 -2.463 1 94.69 142 LEU B O 1
ATOM 4228 N N . ALA B 1 143 ? 7.422 -20.828 -3.695 1 96.25 143 ALA B N 1
ATOM 4229 C CA . ALA B 1 143 ? 6.73 -22.109 -3.773 1 96.25 143 ALA B CA 1
ATOM 4230 C C . ALA B 1 143 ? 6.473 -22.688 -2.381 1 96.25 143 ALA B C 1
ATOM 4232 O O . ALA B 1 143 ? 5.402 -23.234 -2.117 1 96.25 143 ALA B O 1
ATOM 4233 N N . HIS B 1 144 ? 7.426 -22.484 -1.525 1 94.5 144 HIS B N 1
ATOM 4234 C CA . HIS B 1 144 ? 7.363 -23.047 -0.18 1 94.5 144 HIS B CA 1
ATOM 4235 C C . HIS B 1 144 ? 6.258 -22.391 0.64 1 94.5 144 HIS B C 1
ATOM 4237 O O . HIS B 1 144 ? 5.836 -22.938 1.663 1 94.5 144 HIS B O 1
ATOM 4243 N N . GLY B 1 145 ? 5.762 -21.359 0.135 1 92.56 145 GLY B N 1
ATOM 4244 C CA . GLY B 1 145 ? 4.66 -20.719 0.831 1 92.56 145 GLY B CA 1
ATOM 4245 C C . GLY B 1 145 ? 3.297 -21.172 0.341 1 92.56 145 GLY B C 1
ATOM 4246 O O . GLY B 1 145 ? 2.279 -20.906 0.981 1 92.56 145 GLY B O 1
ATOM 4247 N N . TYR B 1 146 ? 3.311 -21.984 -0.752 1 95.25 146 TYR B N 1
ATOM 4248 C CA . TYR B 1 146 ? 2.012 -22.234 -1.366 1 95.25 146 TYR B CA 1
ATOM 4249 C C . TYR B 1 146 ? 1.816 -23.719 -1.665 1 95.25 146 TYR B C 1
ATOM 4251 O O . TYR B 1 146 ? 0.718 -24.25 -1.495 1 95.25 146 TYR B O 1
ATOM 4259 N N . THR B 1 147 ? 2.879 -24.406 -2.086 1 97.31 147 THR B N 1
ATOM 4260 C CA . THR B 1 147 ? 2.674 -25.719 -2.66 1 97.31 147 THR B CA 1
ATOM 4261 C C . THR B 1 147 ? 3.852 -26.641 -2.344 1 97.31 147 THR B C 1
ATOM 4263 O O . THR B 1 147 ? 4.91 -26.172 -1.914 1 97.31 147 THR B O 1
ATOM 4266 N N . TRP B 1 148 ? 3.586 -27.922 -2.545 1 97.88 148 TRP B N 1
ATOM 4267 C CA . TRP B 1 148 ? 4.668 -28.891 -2.383 1 97.88 148 TRP B CA 1
ATOM 4268 C C . TRP B 1 148 ? 4.383 -30.156 -3.176 1 97.88 148 TRP B C 1
ATOM 4270 O O . TRP B 1 148 ? 3.225 -30.547 -3.34 1 97.88 148 TRP B O 1
ATOM 4280 N N . TRP B 1 149 ? 5.363 -30.797 -3.674 1 98.31 149 TRP B N 1
ATOM 4281 C CA . TRP B 1 149 ? 5.441 -32.188 -4.133 1 98.31 149 TRP B CA 1
ATOM 4282 C C . TRP B 1 149 ? 6.883 -32.656 -4.125 1 98.31 149 TRP B C 1
ATOM 4284 O O . TRP B 1 149 ? 7.82 -31.859 -4.082 1 98.31 149 TRP B O 1
ATOM 4294 N N . PRO B 1 150 ? 7.012 -34 -3.986 1 97.44 150 PRO B N 1
ATOM 4295 C CA . PRO B 1 150 ? 8.383 -34.5 -4.004 1 97.44 150 PRO B CA 1
ATOM 4296 C C . PRO B 1 150 ? 9.156 -34.062 -5.25 1 97.44 150 PRO B C 1
ATOM 4298 O O . PRO B 1 150 ? 8.719 -34.312 -6.375 1 97.44 150 PRO B O 1
ATOM 4301 N N . GLY B 1 151 ? 10.281 -33.344 -5.02 1 97.06 151 GLY B N 1
ATOM 4302 C CA . GLY B 1 151 ? 11.141 -32.969 -6.129 1 97.06 151 GLY B CA 1
ATOM 4303 C C . GLY B 1 151 ? 10.828 -31.594 -6.676 1 97.06 151 GLY B C 1
ATOM 4304 O O . GLY B 1 151 ? 11.32 -31.219 -7.746 1 97.06 151 GLY B O 1
ATOM 4305 N N . ILE B 1 152 ? 10.016 -30.781 -5.992 1 97.69 152 ILE B N 1
ATOM 4306 C CA . ILE B 1 152 ? 9.594 -29.484 -6.508 1 97.69 152 ILE B CA 1
ATOM 4307 C C . ILE B 1 152 ? 10.812 -28.578 -6.707 1 97.69 152 ILE B C 1
ATOM 4309 O O . ILE B 1 152 ? 10.883 -27.828 -7.684 1 97.69 152 ILE B O 1
ATOM 4313 N N . ASP B 1 153 ? 11.789 -28.625 -5.84 1 96.44 153 ASP B N 1
ATOM 4314 C CA . ASP B 1 153 ? 12.969 -27.781 -5.965 1 96.44 153 ASP B CA 1
ATOM 4315 C C . ASP B 1 153 ? 13.734 -28.094 -7.25 1 96.44 153 ASP B C 1
ATOM 4317 O O . ASP B 1 153 ? 14.133 -27.172 -7.98 1 96.44 153 ASP B O 1
ATOM 4321 N N . SER B 1 154 ? 13.922 -29.359 -7.504 1 96.31 154 SER B N 1
ATOM 4322 C CA . SER B 1 154 ? 14.594 -29.781 -8.727 1 96.31 154 SER B CA 1
ATOM 4323 C C . SER B 1 154 ? 13.797 -29.375 -9.961 1 96.31 154 SER B C 1
ATOM 4325 O O . SER B 1 154 ? 14.383 -29 -10.984 1 96.31 154 SER B O 1
ATOM 4327 N N . ASN B 1 155 ? 12.516 -29.516 -9.906 1 96.62 155 ASN B N 1
ATOM 4328 C CA . ASN B 1 155 ? 11.664 -29.109 -11.016 1 96.62 155 ASN B CA 1
ATOM 4329 C C . ASN B 1 155 ? 11.789 -27.609 -11.305 1 96.62 155 ASN B C 1
ATOM 4331 O O . ASN B 1 155 ? 11.828 -27.203 -12.469 1 96.62 155 ASN B O 1
ATOM 4335 N N . ILE B 1 156 ? 11.844 -26.781 -10.25 1 95.19 156 ILE B N 1
ATOM 4336 C CA . ILE B 1 156 ? 12 -25.344 -10.391 1 95.19 156 ILE B CA 1
ATOM 4337 C C . ILE B 1 156 ? 13.344 -25.016 -11.047 1 95.19 156 ILE B C 1
ATOM 4339 O O . ILE B 1 156 ? 13.422 -24.188 -11.945 1 95.19 156 ILE B O 1
ATOM 4343 N N . GLU B 1 157 ? 14.375 -25.688 -10.633 1 93.12 157 GLU B N 1
ATOM 4344 C CA . GLU B 1 157 ? 15.703 -25.484 -11.211 1 93.12 157 GLU B CA 1
ATOM 4345 C C . GLU B 1 157 ? 15.711 -25.828 -12.703 1 93.12 157 GLU B C 1
ATOM 4347 O O . GLU B 1 157 ? 16.266 -25.078 -13.508 1 93.12 157 GLU B O 1
ATOM 4352 N N . ARG B 1 158 ? 15.109 -26.906 -13.031 1 91.5 158 ARG B N 1
ATOM 4353 C CA . ARG B 1 158 ? 15.055 -27.344 -14.43 1 91.5 158 ARG B CA 1
ATOM 4354 C C . ARG B 1 158 ? 14.289 -26.328 -15.281 1 91.5 158 ARG B C 1
ATOM 4356 O O . ARG B 1 158 ? 14.719 -26 -16.391 1 91.5 158 ARG B O 1
ATOM 4363 N N . LEU B 1 159 ? 13.195 -25.875 -14.734 1 89.5 159 LEU B N 1
ATOM 4364 C CA . LEU B 1 159 ? 12.391 -24.906 -15.469 1 89.5 159 LEU B CA 1
ATOM 4365 C C . LEU B 1 159 ? 13.172 -23.609 -15.695 1 89.5 159 LEU B C 1
ATOM 4367 O O . LEU B 1 159 ? 13.219 -23.109 -16.812 1 89.5 159 LEU B O 1
ATOM 4371 N N . ALA B 1 160 ? 13.758 -23.109 -14.656 1 83.69 160 ALA B N 1
ATOM 4372 C CA . ALA B 1 160 ? 14.461 -21.828 -14.734 1 83.69 160 ALA B CA 1
ATOM 4373 C C . ALA B 1 160 ? 15.672 -21.938 -15.656 1 83.69 160 ALA B C 1
ATOM 4375 O O . ALA B 1 160 ? 15.984 -20.984 -16.391 1 83.69 160 ALA B O 1
ATOM 4376 N N . ASN B 1 161 ? 16.344 -23.062 -15.68 1 80.38 161 ASN B N 1
ATOM 4377 C CA . ASN B 1 161 ? 17.516 -23.281 -16.516 1 80.38 161 ASN B CA 1
ATOM 4378 C C . ASN B 1 161 ? 17.125 -23.516 -17.969 1 80.38 161 ASN B C 1
ATOM 4380 O O . ASN B 1 161 ? 17.938 -23.297 -18.875 1 80.38 161 ASN B O 1
ATOM 4384 N N . GLY B 1 162 ? 15.961 -23.922 -18.172 1 76.19 162 GLY B N 1
ATOM 4385 C CA . GLY B 1 162 ? 15.5 -24.203 -19.516 1 76.19 162 GLY B CA 1
ATOM 4386 C C . GLY B 1 162 ? 14.961 -22.984 -20.234 1 76.19 162 GLY B C 1
ATOM 4387 O O . GLY B 1 162 ? 14.797 -22.984 -21.453 1 76.19 162 GLY B O 1
ATOM 4388 N N . TYR B 1 163 ? 14.594 -22.094 -19.5 1 68.25 163 TYR B N 1
ATOM 4389 C CA . TYR B 1 163 ? 14.008 -20.906 -20.109 1 68.25 163 TYR B CA 1
ATOM 4390 C C . TYR B 1 163 ? 15.086 -19.969 -20.625 1 68.25 163 TYR B C 1
ATOM 4392 O O . TYR B 1 163 ? 16 -19.609 -19.875 1 68.25 163 TYR B O 1
ATOM 4400 N N . SER B 1 164 ? 15.156 -19.75 -21.859 1 59.62 164 SER B N 1
ATOM 4401 C CA . SER B 1 164 ? 16.172 -18.984 -22.578 1 59.62 164 SER B CA 1
ATOM 4402 C C . SER B 1 164 ? 16.312 -17.578 -21.984 1 59.62 164 SER B C 1
ATOM 4404 O O . SER B 1 164 ? 17.438 -17.078 -21.844 1 59.62 164 SER B O 1
ATOM 4406 N N . GLY B 1 165 ? 15.203 -16.922 -21.656 1 60.22 165 GLY B N 1
ATOM 4407 C CA . GLY B 1 165 ? 15.289 -15.562 -21.141 1 60.22 165 GLY B CA 1
ATOM 4408 C C . GLY B 1 165 ? 16.016 -15.484 -19.812 1 60.22 165 GLY B C 1
ATOM 4409 O O . GLY B 1 165 ? 16.797 -14.562 -19.578 1 60.22 165 GLY B O 1
ATOM 4410 N N . CYS B 1 166 ? 15.805 -16.438 -19.016 1 60.81 166 CYS B N 1
ATOM 4411 C CA . CYS B 1 166 ? 16.422 -16.438 -17.703 1 60.81 166 CYS B CA 1
ATOM 4412 C C . CYS B 1 166 ? 17.875 -16.906 -17.766 1 60.81 166 CYS B C 1
ATOM 4414 O O . CYS B 1 166 ? 18.703 -16.484 -16.969 1 60.81 166 CYS B O 1
ATOM 4416 N N . GLN B 1 167 ? 18.172 -17.797 -18.641 1 57.41 167 GLN B N 1
ATOM 4417 C CA . GLN B 1 167 ? 19.516 -18.328 -18.812 1 57.41 167 GLN B CA 1
ATOM 4418 C C . GLN B 1 167 ? 20.484 -17.219 -19.25 1 57.41 167 GLN B C 1
ATOM 4420 O O . GLN B 1 167 ? 21.641 -17.203 -18.8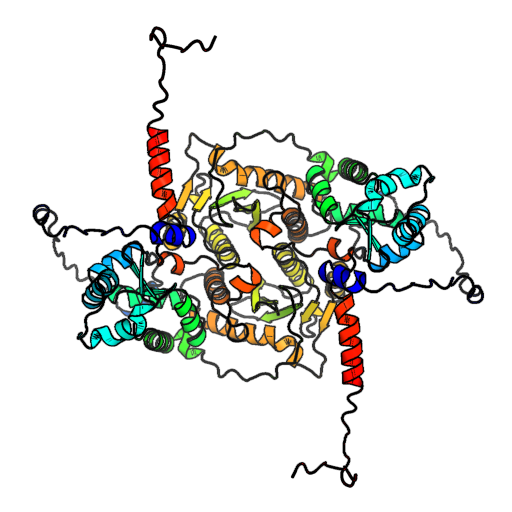44 1 57.41 167 GLN B O 1
ATOM 4425 N N . LEU B 1 168 ? 19.906 -16.375 -19.938 1 52.53 168 LEU B N 1
ATOM 4426 C CA . LEU B 1 168 ? 20.766 -15.359 -20.531 1 52.53 168 LEU B CA 1
ATOM 4427 C C . LEU B 1 168 ? 21.203 -14.328 -19.5 1 52.53 168 LEU B C 1
ATOM 4429 O O . LEU B 1 168 ? 22.203 -13.641 -19.688 1 52.53 168 LEU B O 1
ATOM 4433 N N . VAL B 1 169 ? 20.453 -14.281 -18.391 1 55.25 169 VAL B N 1
ATOM 4434 C CA . VAL B 1 169 ? 20.719 -13.148 -17.516 1 55.25 169 VAL B CA 1
ATOM 4435 C C . VAL B 1 169 ? 21.359 -13.641 -16.219 1 55.25 169 VAL B C 1
ATOM 4437 O O . VAL B 1 169 ? 21.625 -12.852 -15.305 1 55.25 169 VAL B O 1
ATOM 4440 N N . GLN B 1 170 ? 21.75 -14.773 -16.062 1 49.47 170 GLN B N 1
ATOM 4441 C CA . GLN B 1 170 ? 22.281 -15.281 -14.805 1 49.47 170 GLN B CA 1
ATOM 4442 C C . GLN B 1 170 ? 23.594 -14.594 -14.445 1 49.47 170 GLN B C 1
ATOM 4444 O O . GLN B 1 170 ? 24.562 -14.641 -15.219 1 49.47 170 GLN B O 1
ATOM 4449 N N . HIS B 1 171 ? 23.5 -13.375 -13.797 1 50.91 171 HIS B N 1
ATOM 4450 C CA . HIS B 1 171 ? 24.719 -12.711 -13.352 1 50.91 171 HIS B CA 1
ATOM 4451 C C . HIS B 1 171 ? 25.156 -13.219 -11.984 1 50.91 171 HIS B C 1
ATOM 4453 O O . HIS B 1 171 ? 24.328 -13.602 -11.164 1 50.91 171 HIS B O 1
ATOM 4459 N N . ASN B 1 172 ? 26.516 -13.367 -11.766 1 42.56 172 ASN B N 1
ATOM 4460 C CA . ASN B 1 172 ? 27.219 -13.625 -10.516 1 42.56 172 ASN B CA 1
ATOM 4461 C C . ASN B 1 172 ? 27.141 -12.438 -9.562 1 42.56 172 ASN B C 1
ATOM 4463 O O . ASN B 1 172 ? 27.641 -11.352 -9.859 1 42.56 172 ASN B O 1
ATOM 4467 N N . PRO B 1 173 ? 26.312 -12.438 -8.609 1 42.91 173 PRO B N 1
ATOM 4468 C CA . PRO B 1 173 ? 26.109 -11.289 -7.727 1 42.91 173 PRO B CA 1
ATOM 4469 C C . PRO B 1 173 ? 27.391 -10.836 -7.027 1 42.91 173 PRO B C 1
ATOM 4471 O O . PRO B 1 173 ? 28.141 -11.664 -6.508 1 42.91 173 PRO B O 1
ATOM 4474 N N . LYS B 1 174 ? 28.078 -9.859 -7.496 1 42.81 174 LYS B N 1
ATOM 4475 C CA . LYS B 1 174 ? 29.172 -9.328 -6.691 1 42.81 174 LYS B CA 1
ATOM 4476 C C . LYS B 1 174 ? 28.672 -8.875 -5.32 1 42.81 174 LYS B C 1
ATOM 4478 O O . LYS B 1 174 ? 27.625 -8.219 -5.223 1 42.81 174 LYS B O 1
ATOM 4483 N N . SER B 1 175 ? 29.172 -9.359 -4.219 1 41.72 175 SER B N 1
ATOM 4484 C CA . SER B 1 175 ? 28.844 -9.039 -2.832 1 41.72 175 SER B CA 1
ATOM 4485 C C . SER B 1 175 ? 29.172 -7.586 -2.504 1 41.72 175 SER B C 1
ATOM 4487 O O . SER B 1 175 ? 30.312 -7.145 -2.699 1 41.72 175 SER B O 1
ATOM 4489 N N . ALA B 1 176 ? 28.438 -6.621 -2.811 1 43.75 176 ALA B N 1
ATOM 4490 C CA . ALA B 1 176 ? 28.797 -5.293 -2.324 1 43.75 176 ALA B CA 1
ATOM 4491 C C . ALA B 1 176 ? 28.891 -5.27 -0.802 1 43.75 176 ALA B C 1
ATOM 4493 O O . ALA B 1 176 ? 28.141 -5.977 -0.118 1 43.75 176 ALA B O 1
ATOM 4494 N N . PRO B 1 177 ? 29.969 -4.555 -0.371 1 43.31 177 PRO B N 1
ATOM 4495 C CA . PRO B 1 177 ? 30.109 -4.441 1.083 1 43.31 177 PRO B CA 1
ATOM 4496 C C . PRO B 1 177 ? 28.891 -3.775 1.739 1 43.31 177 PRO B C 1
ATOM 4498 O O . PRO B 1 177 ? 28.344 -2.824 1.188 1 43.31 177 PRO B O 1
ATOM 4501 N N . LEU B 1 178 ? 28.125 -4.43 2.506 1 46.28 178 LEU B N 1
ATOM 4502 C CA . LEU B 1 178 ? 26.953 -3.953 3.225 1 46.28 178 LEU B CA 1
ATOM 4503 C C . LEU B 1 178 ? 27.328 -2.902 4.262 1 46.28 178 LEU B C 1
ATOM 4505 O O . LEU B 1 178 ? 28.188 -3.146 5.113 1 46.28 178 LEU B O 1
ATOM 4509 N N . HIS B 1 179 ? 27.359 -1.688 3.916 1 50.38 179 HIS B N 1
ATOM 4510 C CA . HIS B 1 179 ? 27.391 -0.731 5.02 1 50.38 179 HIS B CA 1
ATOM 4511 C C . HIS B 1 179 ? 26.391 -1.114 6.105 1 50.38 179 HIS B C 1
ATOM 4513 O O . HIS B 1 179 ? 25.328 -1.682 5.816 1 50.38 179 HIS B O 1
ATOM 4519 N N . THR B 1 180 ? 26.906 -1.198 7.328 1 54.03 180 THR B N 1
ATOM 4520 C CA . THR B 1 180 ? 26.125 -1.638 8.484 1 54.03 180 THR B CA 1
ATOM 4521 C C . THR B 1 180 ? 25.047 -0.616 8.82 1 54.03 180 THR B C 1
ATOM 4523 O O . THR B 1 180 ? 25.328 0.404 9.453 1 54.03 180 THR B O 1
ATOM 4526 N N . TRP B 1 181 ? 24.141 -0.394 7.977 1 61.56 181 TRP B N 1
ATOM 4527 C CA . TRP B 1 181 ? 22.969 0.365 8.414 1 61.56 181 TRP B CA 1
ATOM 4528 C C . TRP B 1 181 ? 22.297 -0.31 9.602 1 61.56 181 TRP B C 1
ATOM 4530 O O . TRP B 1 181 ? 22.281 -1.539 9.703 1 61.56 181 TRP B O 1
ATOM 4540 N N . GLU B 1 182 ? 22.094 0.526 10.625 1 66.81 182 GLU B N 1
ATOM 4541 C CA . GLU B 1 182 ? 21.172 -0.033 11.609 1 66.81 182 GLU B CA 1
ATOM 4542 C C . GLU B 1 182 ? 19.828 -0.386 10.977 1 66.81 182 GLU B C 1
ATOM 4544 O O . GLU B 1 182 ? 19.297 0.371 10.156 1 66.81 182 GLU B O 1
ATOM 4549 N N . TRP B 1 183 ? 19.469 -1.562 11.078 1 70.88 183 TRP B N 1
ATOM 4550 C CA . TRP B 1 183 ? 18.172 -1.999 10.586 1 70.88 183 TRP B CA 1
ATOM 4551 C C . TRP B 1 183 ? 17.047 -1.123 11.148 1 70.88 183 TRP B C 1
ATOM 4553 O O . TRP B 1 183 ? 16.938 -0.965 12.359 1 70.88 183 TRP B O 1
ATOM 4563 N N . PRO B 1 184 ? 16.328 -0.503 10.188 1 76.88 184 PRO B N 1
ATOM 4564 C CA . PRO B 1 184 ? 15.258 0.354 10.695 1 76.88 184 PRO B CA 1
ATOM 4565 C C . PRO B 1 184 ? 14.164 -0.431 11.414 1 76.88 184 PRO B C 1
ATOM 4567 O O . PRO B 1 184 ? 13.812 -1.537 11 1 76.88 184 PRO B O 1
ATOM 4570 N N . MET B 1 185 ? 13.641 0.159 12.359 1 78.31 185 MET B N 1
ATOM 4571 C CA . MET B 1 185 ? 12.734 -0.517 13.281 1 78.31 185 MET B CA 1
ATOM 4572 C C . MET B 1 185 ? 11.344 -0.64 12.688 1 78.31 185 MET B C 1
ATOM 4574 O O . MET B 1 185 ? 10.586 -1.546 13.039 1 78.31 185 MET B O 1
ATOM 4578 N N . SER B 1 186 ? 11.008 0.234 11.781 1 91.19 186 SER B N 1
ATOM 4579 C CA . SER B 1 186 ? 9.633 0.189 11.289 1 91.19 186 SER B CA 1
ATOM 4580 C C . SER B 1 186 ? 9.578 0.321 9.773 1 91.19 186 SER B C 1
ATOM 4582 O O . SER B 1 186 ? 10.5 0.862 9.156 1 91.19 186 SER B O 1
ATOM 4584 N N . PRO B 1 187 ? 8.539 -0.222 9.211 1 95.06 187 PRO B N 1
ATOM 4585 C CA . PRO B 1 187 ? 8.391 -0.105 7.758 1 95.06 187 PRO B CA 1
ATOM 4586 C C . PRO B 1 187 ? 8.375 1.346 7.285 1 95.06 187 PRO B C 1
ATOM 4588 O O . PRO B 1 187 ? 7.777 2.205 7.938 1 95.06 187 PRO B O 1
ATOM 4591 N N . TRP B 1 188 ? 9.133 1.579 6.262 1 96.94 188 TRP B N 1
ATOM 4592 C CA . TRP B 1 188 ? 9.117 2.828 5.508 1 96.94 188 TRP B CA 1
ATOM 4593 C C . TRP B 1 188 ? 9.734 3.961 6.32 1 96.94 188 TRP B C 1
ATOM 4595 O O . TRP B 1 188 ? 9.438 5.137 6.086 1 96.94 188 TRP B O 1
ATOM 4605 N N . HIS B 1 189 ? 10.539 3.662 7.336 1 95.81 189 HIS B N 1
ATOM 4606 C CA . HIS B 1 189 ? 11.312 4.637 8.102 1 95.81 189 HIS B CA 1
ATOM 4607 C C . HIS B 1 189 ? 12.453 5.215 7.262 1 95.81 189 HIS B C 1
ATOM 4609 O O . HIS B 1 189 ? 12.633 6.43 7.207 1 95.81 189 HIS B O 1
ATOM 4615 N N . ARG B 1 190 ? 13.125 4.34 6.637 1 95.81 190 ARG B N 1
ATOM 4616 C CA . ARG B 1 190 ? 14.211 4.695 5.727 1 95.81 190 ARG B CA 1
ATOM 4617 C C . ARG B 1 190 ? 14.023 4.035 4.367 1 95.81 190 ARG B C 1
ATOM 4619 O O . ARG B 1 190 ? 13.812 2.826 4.281 1 95.81 190 ARG B O 1
ATOM 4626 N N . ILE B 1 191 ? 14.102 4.871 3.371 1 97.5 191 ILE B N 1
ATOM 4627 C CA . ILE B 1 191 ? 13.961 4.332 2.023 1 97.5 191 ILE B CA 1
ATOM 4628 C C . ILE B 1 191 ? 15.203 4.656 1.198 1 97.5 191 ILE B C 1
ATOM 4630 O O . ILE B 1 191 ? 15.883 5.652 1.456 1 97.5 191 ILE B O 1
ATOM 4634 N N . HIS B 1 192 ? 15.523 3.787 0.278 1 96.81 192 HIS B N 1
ATOM 4635 C CA . HIS B 1 192 ? 16.594 3.965 -0.691 1 96.81 192 HIS B CA 1
ATOM 4636 C C . HIS B 1 192 ? 16.047 4.152 -2.1 1 96.81 192 HIS B C 1
ATOM 4638 O O . HIS B 1 192 ? 15.125 3.443 -2.51 1 96.81 192 HIS B O 1
ATOM 4644 N N . THR B 1 193 ? 16.578 5.145 -2.814 1 97.56 193 THR B N 1
ATOM 4645 C CA . THR B 1 193 ? 16.047 5.414 -4.148 1 97.56 193 THR B CA 1
ATOM 4646 C C . THR B 1 193 ? 17.172 5.523 -5.168 1 97.56 193 THR B C 1
ATOM 4648 O O . THR B 1 193 ? 18.312 5.863 -4.816 1 97.56 193 THR B O 1
ATOM 4651 N N . ASP B 1 194 ? 16.875 5.102 -6.363 1 95.62 194 ASP B N 1
ATOM 4652 C CA . ASP B 1 194 ? 17.781 5.164 -7.508 1 95.62 194 ASP B CA 1
ATOM 4653 C C . ASP B 1 194 ? 17 5.098 -8.82 1 95.62 194 ASP B C 1
ATOM 4655 O O . ASP B 1 194 ? 15.852 4.676 -8.844 1 95.62 194 ASP B O 1
ATOM 4659 N N . TYR B 1 195 ? 17.609 5.609 -9.867 1 96.62 195 TYR B N 1
ATOM 4660 C CA . TYR B 1 195 ? 17.016 5.457 -11.188 1 96.62 195 TYR B CA 1
ATOM 4661 C C . TYR B 1 195 ? 17.625 4.277 -11.93 1 96.62 195 TYR B C 1
ATOM 4663 O O . TYR B 1 195 ? 18.844 4.051 -11.859 1 96.62 195 TYR B O 1
ATOM 4671 N N . ALA B 1 196 ? 16.797 3.553 -12.586 1 95.44 196 ALA B N 1
ATOM 4672 C CA . ALA B 1 196 ? 17.219 2.539 -13.547 1 95.44 196 ALA B CA 1
ATOM 4673 C C . ALA B 1 196 ? 16.906 2.979 -14.977 1 95.44 196 ALA B C 1
ATOM 4675 O O . ALA B 1 196 ? 15.727 3.092 -15.352 1 95.44 196 ALA B O 1
ATOM 4676 N N . GLY B 1 197 ? 17.938 3.125 -15.797 1 88.19 197 GLY B N 1
ATOM 4677 C CA . GLY B 1 197 ? 17.672 3.445 -17.188 1 88.19 197 GLY B CA 1
ATOM 4678 C C . GLY B 1 197 ? 18.688 4.395 -17.797 1 88.19 197 GLY B C 1
ATOM 4679 O O . GLY B 1 197 ? 19.594 4.871 -17.094 1 88.19 197 GLY B O 1
ATOM 4680 N N . PRO B 1 198 ? 18.516 4.559 -19.016 1 92.69 198 PRO B N 1
ATOM 4681 C CA . PRO B 1 198 ? 17.375 4.145 -19.859 1 92.69 198 PRO B CA 1
ATOM 4682 C C . PRO B 1 198 ? 17.312 2.631 -20.047 1 92.69 198 PRO B C 1
ATOM 4684 O O . PRO B 1 198 ? 18.344 1.982 -20.219 1 92.69 198 PRO B O 1
ATOM 4687 N N . PHE B 1 199 ? 16.141 2.145 -19.938 1 91.25 199 PHE B N 1
ATOM 4688 C CA . PHE B 1 199 ? 15.844 0.719 -20.016 1 91.25 199 PHE B CA 1
ATOM 4689 C C . PHE B 1 199 ? 14.43 0.486 -20.516 1 91.25 199 PHE B C 1
ATOM 4691 O O . PHE B 1 199 ? 13.477 1.092 -20.031 1 91.25 199 PHE B O 1
ATOM 4698 N N . LEU B 1 200 ? 14.32 -0.278 -21.688 1 92.62 200 LEU B N 1
ATOM 4699 C CA . LEU B 1 200 ? 13.039 -0.576 -22.312 1 92.62 200 LEU B CA 1
ATOM 4700 C C . LEU B 1 200 ? 12.336 0.706 -22.75 1 92.62 200 LEU B C 1
ATOM 4702 O O . LEU B 1 200 ? 11.133 0.859 -22.531 1 92.62 200 LEU B O 1
ATOM 4706 N N . GLY B 1 201 ? 13.102 1.674 -23.109 1 91.31 201 GLY B N 1
ATOM 4707 C CA . GLY B 1 201 ? 12.594 2.889 -23.734 1 91.31 201 GLY B CA 1
ATOM 4708 C C . GLY B 1 201 ? 12.164 3.936 -22.719 1 91.31 201 GLY B C 1
ATOM 4709 O O . GLY B 1 201 ? 11.539 4.934 -23.078 1 91.31 201 GLY B O 1
ATOM 4710 N N . GLN B 1 202 ? 12.438 3.703 -21.453 1 94.81 202 GLN B N 1
ATOM 4711 C CA . GLN B 1 202 ? 12.047 4.684 -20.453 1 94.81 202 GLN B CA 1
ATOM 4712 C C . GLN B 1 202 ? 12.953 4.609 -19.219 1 94.81 202 GLN B C 1
ATOM 4714 O O . GLN B 1 202 ? 13.867 3.779 -19.172 1 94.81 202 GLN B O 1
ATOM 4719 N N . MET B 1 203 ? 12.836 5.613 -18.344 1 96.38 203 MET B N 1
ATOM 4720 C CA . MET B 1 203 ? 13.477 5.59 -17.031 1 96.38 203 MET B CA 1
ATOM 4721 C C . MET B 1 203 ? 12.562 4.965 -15.984 1 96.38 203 MET B C 1
ATOM 4723 O O . MET B 1 203 ? 11.336 5.004 -16.125 1 96.38 203 MET B O 1
ATOM 4727 N N . PHE B 1 204 ? 13.18 4.305 -15.031 1 97.94 204 PHE B N 1
ATOM 4728 C CA . PHE B 1 204 ? 12.422 3.77 -13.906 1 97.94 204 PHE B CA 1
ATOM 4729 C C . PHE B 1 204 ? 12.953 4.316 -12.586 1 97.94 204 PHE B C 1
ATOM 4731 O O . PHE B 1 204 ? 14.141 4.195 -12.289 1 97.94 204 PHE B O 1
ATOM 4738 N N . LEU B 1 205 ? 12.094 4.992 -11.82 1 98.06 205 LEU B N 1
ATOM 4739 C CA . LEU B 1 205 ? 12.461 5.328 -10.445 1 98.06 205 LEU B CA 1
ATOM 4740 C C . LEU B 1 205 ? 12.211 4.145 -9.516 1 98.06 205 LEU B C 1
ATOM 4742 O O . LEU B 1 205 ? 11.102 3.611 -9.461 1 98.06 205 LEU B O 1
ATOM 4746 N N . ILE B 1 206 ? 13.25 3.789 -8.789 1 98.31 206 ILE B N 1
ATOM 4747 C CA . ILE B 1 206 ? 13.195 2.668 -7.855 1 98.31 206 ILE B CA 1
ATOM 4748 C C . ILE B 1 206 ? 13.273 3.186 -6.422 1 98.31 206 ILE B C 1
ATOM 4750 O O . ILE B 1 206 ? 14.133 4.012 -6.102 1 98.31 206 ILE B O 1
ATOM 4754 N N . VAL B 1 207 ? 12.336 2.77 -5.59 1 98.5 207 VAL B N 1
ATOM 4755 C CA . VAL B 1 207 ? 12.352 3.059 -4.156 1 98.5 207 VAL B CA 1
ATOM 4756 C C . VAL B 1 207 ? 12.195 1.761 -3.367 1 98.5 207 VAL B C 1
ATOM 4758 O O . VAL B 1 207 ? 11.281 0.975 -3.621 1 98.5 207 VAL B O 1
ATOM 4761 N N . VAL B 1 208 ? 13.125 1.539 -2.416 1 98 208 VAL B N 1
ATOM 4762 C CA . VAL B 1 208 ? 13.078 0.298 -1.651 1 98 208 VAL B CA 1
ATOM 4763 C C . VAL B 1 208 ? 13.078 0.612 -0.157 1 98 208 VAL B C 1
ATOM 4765 O O . VAL B 1 208 ? 13.898 1.393 0.321 1 98 208 VAL B O 1
ATOM 4768 N N . ASP B 1 209 ? 12.141 0.068 0.551 1 97.75 209 ASP B N 1
ATOM 4769 C CA . ASP B 1 209 ? 12.078 0.187 2.006 1 97.75 209 ASP B CA 1
ATOM 4770 C C . ASP B 1 209 ? 13.188 -0.631 2.668 1 97.75 209 ASP B C 1
ATOM 4772 O O . ASP B 1 209 ? 13.328 -1.825 2.396 1 97.75 209 ASP B O 1
ATOM 4776 N N . ALA B 1 210 ? 13.875 -0.057 3.557 1 94.62 210 ALA B N 1
ATOM 4777 C CA . ALA B 1 210 ? 15.023 -0.713 4.18 1 94.62 210 ALA B CA 1
ATOM 4778 C C . ALA B 1 210 ? 14.57 -1.798 5.152 1 94.62 210 ALA B C 1
ATOM 4780 O O . ALA B 1 210 ? 15.273 -2.793 5.348 1 94.62 210 ALA B O 1
ATOM 4781 N N . HIS B 1 211 ? 13.422 -1.633 5.723 1 94.94 211 HIS B N 1
ATOM 4782 C CA . HIS B 1 211 ? 12.938 -2.562 6.738 1 94.94 211 HIS B CA 1
ATOM 4783 C C . HIS B 1 211 ? 12.336 -3.811 6.102 1 94.94 211 HIS B C 1
ATOM 4785 O O . HIS B 1 211 ? 12.805 -4.926 6.348 1 94.94 211 HIS B O 1
ATOM 4791 N N . SER B 1 212 ? 11.453 -3.629 5.25 1 96.56 212 SER B N 1
ATOM 4792 C CA . SER B 1 212 ? 10.656 -4.73 4.711 1 96.56 212 SER B CA 1
ATOM 4793 C C . SER B 1 212 ? 11.195 -5.191 3.361 1 96.56 212 SER B C 1
ATOM 4795 O O . SER B 1 212 ? 10.805 -6.25 2.861 1 96.56 212 SER B O 1
ATOM 4797 N N . LYS B 1 213 ? 11.992 -4.383 2.709 1 96.62 213 LYS B N 1
ATOM 4798 C CA . LYS B 1 213 ? 12.5 -4.633 1.363 1 96.62 213 LYS B CA 1
ATOM 4799 C C . LYS B 1 213 ? 11.398 -4.469 0.32 1 96.62 213 LYS B C 1
ATOM 4801 O O . LYS B 1 213 ? 11.539 -4.934 -0.814 1 96.62 213 LYS B O 1
ATOM 4806 N N . TRP B 1 214 ? 10.305 -3.811 0.709 1 98.19 214 TRP B N 1
ATOM 4807 C CA . TRP B 1 214 ? 9.219 -3.465 -0.202 1 98.19 214 TRP B CA 1
ATOM 4808 C C . TRP B 1 214 ? 9.711 -2.543 -1.312 1 98.19 214 TRP B C 1
ATOM 4810 O O . TRP B 1 214 ? 10.297 -1.491 -1.039 1 98.19 214 TRP B O 1
ATOM 4820 N N . PRO B 1 215 ? 9.438 -2.918 -2.557 1 98.44 215 PRO B N 1
ATOM 4821 C CA . PRO B 1 215 ? 9.883 -2.076 -3.668 1 98.44 215 PRO B CA 1
ATOM 4822 C C . PRO B 1 215 ? 8.75 -1.269 -4.293 1 98.44 215 PRO B C 1
ATOM 4824 O O . PRO B 1 215 ? 7.613 -1.744 -4.359 1 98.44 215 PRO B O 1
ATOM 4827 N N . GLU B 1 216 ? 9.023 -0.049 -4.68 1 98.62 216 GLU B N 1
ATOM 4828 C CA . GLU B 1 216 ? 8.242 0.746 -5.617 1 98.62 216 GLU B CA 1
ATOM 4829 C C . GLU B 1 216 ? 9.016 1.005 -6.906 1 98.62 216 GLU B C 1
ATOM 4831 O O . GLU B 1 216 ? 10.18 1.413 -6.863 1 98.62 216 GLU B O 1
ATOM 4836 N N . VAL B 1 217 ? 8.414 0.696 -8.016 1 98.44 217 VAL B N 1
ATOM 4837 C CA . VAL B 1 217 ? 9.008 0.942 -9.32 1 98.44 217 VAL B CA 1
ATOM 4838 C C . VAL B 1 217 ? 8.031 1.721 -10.203 1 98.44 217 VAL B C 1
ATOM 4840 O O . VAL B 1 217 ? 6.91 1.271 -10.445 1 98.44 217 VAL B O 1
ATOM 4843 N N . VAL B 1 218 ? 8.461 2.854 -10.648 1 97.62 218 VAL B N 1
ATOM 4844 C CA . VAL B 1 218 ? 7.582 3.691 -11.469 1 97.62 218 VAL B CA 1
ATOM 4845 C C . VAL B 1 218 ? 8.305 4.102 -12.742 1 97.62 218 VAL B C 1
ATOM 4847 O O . VAL B 1 218 ? 9.406 4.656 -12.695 1 97.62 218 VAL B O 1
ATOM 4850 N N . GLY B 1 219 ? 7.711 3.818 -13.922 1 96.12 219 GLY B N 1
ATOM 4851 C CA . GLY B 1 219 ? 8.242 4.27 -15.195 1 96.12 219 GLY B CA 1
ATOM 4852 C C . GLY B 1 219 ? 7.996 5.742 -15.461 1 96.12 219 GLY B C 1
ATOM 4853 O O . GLY B 1 219 ? 6.941 6.273 -15.102 1 96.12 219 GLY B O 1
ATOM 4854 N N . THR B 1 220 ? 8.977 6.422 -16.031 1 95.12 220 THR B N 1
ATOM 4855 C CA . THR B 1 220 ? 8.836 7.84 -16.359 1 95.12 220 THR B CA 1
ATOM 4856 C C . THR B 1 220 ? 9.672 8.195 -17.578 1 95.12 220 THR B C 1
ATOM 4858 O O . THR B 1 220 ? 10.672 7.539 -17.875 1 95.12 220 THR B O 1
ATOM 4861 N N . LYS B 1 221 ? 9.25 9.242 -18.234 1 91.88 221 LYS B N 1
ATOM 4862 C CA . LYS B 1 221 ? 9.961 9.688 -19.438 1 91.88 221 LYS B CA 1
ATOM 4863 C C . LYS B 1 221 ? 11.125 10.602 -19.062 1 91.88 221 LYS B C 1
ATOM 4865 O O . LYS B 1 221 ? 12.047 10.797 -19.859 1 91.88 221 LYS B O 1
ATOM 4870 N N . SER B 1 222 ? 11.039 11.188 -17.875 1 91.69 222 SER B N 1
ATOM 4871 C CA . SER B 1 222 ? 12.07 12.125 -17.453 1 91.69 222 SER B CA 1
ATOM 4872 C C . SER B 1 222 ? 12.555 11.828 -16.031 1 91.69 222 SER B C 1
ATOM 4874 O O . SER B 1 222 ? 11.781 11.352 -15.203 1 91.69 222 SER B O 1
ATOM 4876 N N . SER B 1 223 ? 13.781 12.117 -15.805 1 91.56 223 SER B N 1
ATOM 4877 C CA . SER B 1 223 ? 14.359 11.883 -14.484 1 91.56 223 SER B CA 1
ATOM 4878 C C . SER B 1 223 ? 14.688 13.203 -13.789 1 91.56 223 SER B C 1
ATOM 4880 O O . SER B 1 223 ? 15.469 13.227 -12.836 1 91.56 223 SER B O 1
ATOM 4882 N N . ASP B 1 224 ? 14.133 14.227 -14.289 1 94.81 224 ASP B N 1
ATOM 4883 C CA . ASP B 1 224 ? 14.453 15.5 -13.656 1 94.81 224 ASP B CA 1
ATOM 4884 C C . ASP B 1 224 ? 13.805 15.617 -12.281 1 94.81 224 ASP B C 1
ATOM 4886 O O . ASP B 1 224 ? 13.008 14.758 -11.891 1 94.81 224 ASP B O 1
ATOM 4890 N N . SER B 1 225 ? 14.172 16.594 -11.57 1 95.94 225 SER B N 1
ATOM 4891 C CA . SER B 1 225 ? 13.773 16.75 -10.172 1 95.94 225 SER B CA 1
ATOM 4892 C C . SER B 1 225 ? 12.258 16.875 -10.047 1 95.94 225 SER B C 1
ATOM 4894 O O . SER B 1 225 ? 11.648 16.266 -9.164 1 95.94 225 SER B O 1
ATOM 4896 N N . SER B 1 226 ? 11.648 17.656 -10.875 1 94.94 226 SER B N 1
ATOM 4897 C CA . SER B 1 226 ? 10.219 17.922 -10.789 1 94.94 226 SER B CA 1
ATOM 4898 C C . SER B 1 226 ? 9.414 16.625 -10.969 1 94.94 226 SER B C 1
ATOM 4900 O O . SER B 1 226 ? 8.492 16.359 -10.203 1 94.94 226 SER B O 1
ATOM 4902 N N . HIS B 1 227 ? 9.773 15.867 -12.008 1 95.25 227 HIS B N 1
ATOM 4903 C CA . HIS B 1 227 ? 9.109 14.594 -12.242 1 95.25 227 HIS B CA 1
ATOM 4904 C C . HIS B 1 227 ? 9.375 13.617 -11.094 1 95.25 227 HIS B C 1
ATOM 4906 O O . HIS B 1 227 ? 8.469 12.898 -10.664 1 95.25 227 HIS B O 1
ATOM 4912 N N . THR B 1 228 ? 10.586 13.625 -10.633 1 97.44 228 THR B N 1
ATOM 4913 C CA . THR B 1 228 ? 10.953 12.766 -9.516 1 97.44 228 THR B CA 1
ATOM 4914 C C . THR B 1 228 ? 10.102 13.078 -8.289 1 97.44 228 THR B C 1
ATOM 4916 O O . THR B 1 228 ? 9.578 12.172 -7.637 1 97.44 228 THR B O 1
ATOM 4919 N N . ILE B 1 229 ? 9.914 14.312 -8.016 1 97.38 229 ILE B N 1
ATOM 4920 C CA . ILE B 1 229 ? 9.141 14.773 -6.867 1 97.38 229 ILE B CA 1
ATOM 4921 C C . ILE B 1 229 ? 7.684 14.336 -7.023 1 97.38 229 ILE B C 1
ATOM 4923 O O . ILE B 1 229 ? 7.07 13.852 -6.07 1 97.38 229 ILE B O 1
ATOM 4927 N N . ASP B 1 230 ? 7.172 14.477 -8.188 1 96.12 230 ASP B N 1
ATOM 4928 C CA . ASP B 1 230 ? 5.789 14.086 -8.438 1 96.12 230 ASP B CA 1
ATOM 4929 C C . ASP B 1 230 ? 5.582 12.594 -8.172 1 96.12 230 ASP B C 1
ATOM 4931 O O . ASP B 1 230 ? 4.582 12.195 -7.574 1 96.12 230 ASP B O 1
ATOM 4935 N N . ILE B 1 231 ? 6.516 11.828 -8.617 1 97.44 231 ILE B N 1
ATOM 4936 C CA . ILE B 1 231 ? 6.441 10.383 -8.406 1 97.44 231 ILE B CA 1
ATOM 4937 C C . ILE B 1 231 ? 6.527 10.078 -6.91 1 97.44 231 ILE B C 1
ATOM 4939 O O . ILE B 1 231 ? 5.742 9.281 -6.391 1 97.44 231 ILE B O 1
ATOM 4943 N N . LEU B 1 232 ? 7.41 10.719 -6.254 1 98.31 232 LEU B N 1
ATOM 4944 C CA . LEU B 1 232 ? 7.59 10.469 -4.828 1 98.31 232 LEU B CA 1
ATOM 4945 C C . LEU B 1 232 ? 6.359 10.906 -4.039 1 98.31 232 LEU B C 1
ATOM 4947 O O . LEU B 1 232 ? 5.973 10.25 -3.068 1 98.31 232 LEU B O 1
ATOM 4951 N N . ARG B 1 233 ? 5.754 12 -4.414 1 97.44 233 ARG B N 1
ATOM 4952 C CA . ARG B 1 233 ? 4.527 12.445 -3.756 1 97.44 233 ARG B CA 1
ATOM 4953 C C . ARG B 1 233 ? 3.447 11.375 -3.828 1 97.44 233 ARG B C 1
ATOM 4955 O O . ARG B 1 233 ? 2.77 11.102 -2.836 1 97.44 233 ARG B O 1
ATOM 4962 N N . ALA B 1 234 ? 3.312 10.805 -4.965 1 97.62 234 ALA B N 1
ATOM 4963 C CA . ALA B 1 234 ? 2.318 9.75 -5.148 1 97.62 234 ALA B CA 1
ATOM 4964 C C . ALA B 1 234 ? 2.643 8.531 -4.285 1 97.62 234 ALA B C 1
ATOM 4966 O O . ALA B 1 234 ? 1.749 7.941 -3.678 1 97.62 234 ALA B O 1
ATOM 4967 N N . ILE B 1 235 ? 3.912 8.195 -4.238 1 98.5 235 ILE B N 1
ATOM 4968 C CA . ILE B 1 235 ? 4.352 7.062 -3.43 1 98.5 235 ILE B CA 1
ATOM 4969 C C . ILE B 1 235 ? 4.113 7.359 -1.952 1 98.5 235 ILE B C 1
ATOM 4971 O O . ILE B 1 235 ? 3.643 6.5 -1.206 1 98.5 235 ILE B O 1
ATOM 4975 N N . PHE B 1 236 ? 4.406 8.625 -1.511 1 98.38 236 PHE B N 1
ATOM 4976 C CA . PHE B 1 236 ? 4.219 9.016 -0.119 1 98.38 236 PHE B CA 1
ATOM 4977 C C . PHE B 1 236 ? 2.74 9.008 0.25 1 98.38 236 PHE B C 1
ATOM 4979 O O . PHE B 1 236 ? 2.381 8.711 1.391 1 98.38 236 PHE B O 1
ATOM 4986 N N . ALA B 1 237 ? 1.886 9.289 -0.667 1 97.94 237 ALA B N 1
ATOM 4987 C CA . ALA B 1 237 ? 0.447 9.258 -0.417 1 97.94 237 ALA B CA 1
ATOM 4988 C C . ALA B 1 237 ? -0.035 7.836 -0.148 1 97.94 237 ALA B C 1
ATOM 4990 O O . ALA B 1 237 ? -1.092 7.637 0.456 1 97.94 237 ALA B O 1
ATOM 4991 N N . ARG B 1 238 ? 0.739 6.844 -0.581 1 97.38 238 ARG B N 1
ATOM 4992 C CA . ARG B 1 238 ? 0.358 5.441 -0.416 1 97.38 238 ARG B CA 1
ATOM 4993 C C . ARG B 1 238 ? 1.031 4.832 0.808 1 97.38 238 ARG B C 1
ATOM 4995 O O . ARG B 1 238 ? 0.441 3.996 1.495 1 97.38 238 ARG B O 1
ATOM 5002 N N . ASN B 1 239 ? 2.262 5.246 1.01 1 98.12 239 ASN B N 1
ATOM 5003 C CA . ASN B 1 239 ? 3.068 4.523 1.986 1 98.12 239 ASN B CA 1
ATOM 5004 C C . ASN B 1 239 ? 3.396 5.391 3.197 1 98.12 239 ASN B C 1
ATOM 5006 O O . ASN B 1 239 ? 3.916 4.898 4.199 1 98.12 239 ASN B O 1
ATOM 5010 N N . GLY B 1 240 ? 3.055 6.723 3.121 1 97.88 240 GLY B N 1
ATOM 5011 C CA . GLY B 1 240 ? 3.484 7.68 4.125 1 97.88 240 GLY B CA 1
ATOM 5012 C C . GLY B 1 240 ? 4.789 8.375 3.773 1 97.88 240 GLY B C 1
ATOM 5013 O O . GLY B 1 240 ? 5.508 7.93 2.875 1 97.88 240 GLY B O 1
ATOM 5014 N N . VAL B 1 241 ? 4.996 9.445 4.449 1 97.88 241 VAL B N 1
ATOM 5015 C CA . VAL B 1 241 ? 6.266 10.148 4.297 1 97.88 241 VAL B CA 1
ATOM 5016 C C . VAL B 1 241 ? 7.34 9.461 5.137 1 97.88 241 VAL B C 1
ATOM 5018 O O . VAL B 1 241 ? 7.152 9.227 6.332 1 97.88 241 VAL B O 1
ATOM 5021 N N . PRO B 1 242 ? 8.461 9.109 4.512 1 97.62 242 PRO B N 1
ATOM 5022 C CA . PRO B 1 242 ? 9.523 8.477 5.305 1 97.62 242 PRO B CA 1
ATOM 5023 C C . PRO B 1 242 ? 10.258 9.477 6.195 1 97.62 242 PRO B C 1
ATOM 5025 O O . PRO B 1 242 ? 10.141 10.688 6.004 1 97.62 242 PRO B O 1
ATOM 5028 N N . GLU B 1 243 ? 11.039 8.914 7.113 1 95 243 GLU B N 1
ATOM 5029 C CA . GLU B 1 243 ? 11.883 9.773 7.941 1 95 243 GLU B CA 1
ATOM 5030 C C . GLU B 1 243 ? 13.211 10.055 7.258 1 95 243 GLU B C 1
ATOM 5032 O O . GLU B 1 243 ? 13.766 11.148 7.398 1 95 243 GLU B O 1
ATOM 5037 N N . GLN B 1 244 ? 13.648 9.023 6.512 1 95.38 244 GLN B N 1
ATOM 5038 C CA . GLN B 1 244 ? 14.945 9.148 5.859 1 95.38 244 GLN B CA 1
ATOM 5039 C C . GLN B 1 244 ? 14.883 8.656 4.414 1 95.38 244 GLN B C 1
ATOM 5041 O O . GLN B 1 244 ? 14.234 7.652 4.121 1 95.38 244 GLN B O 1
ATOM 5046 N N . LEU B 1 245 ? 15.547 9.359 3.553 1 97.12 245 LEU B N 1
ATOM 5047 C CA . LEU B 1 245 ? 15.711 8.977 2.154 1 97.12 245 LEU B CA 1
ATOM 5048 C C . LEU B 1 245 ? 17.188 8.938 1.766 1 97.12 245 LEU B C 1
ATOM 5050 O O . LEU B 1 245 ? 17.906 9.914 1.973 1 97.12 245 LEU B O 1
ATOM 5054 N N . VAL B 1 246 ? 17.625 7.801 1.278 1 95 246 VAL B N 1
ATOM 5055 C CA . VAL B 1 246 ? 19.016 7.605 0.856 1 95 246 VAL B CA 1
ATOM 5056 C C . VAL B 1 246 ? 19.078 7.551 -0.668 1 95 246 VAL B C 1
ATOM 5058 O O . VAL B 1 246 ? 18.312 6.832 -1.308 1 95 246 VAL B O 1
ATOM 5061 N N . SER B 1 247 ? 19.891 8.312 -1.267 1 94.69 247 SER B N 1
ATOM 5062 C CA . SER B 1 247 ? 20.109 8.297 -2.709 1 94.69 247 SER B CA 1
ATOM 5063 C C . SER B 1 247 ? 21.578 8.516 -3.047 1 94.69 247 SER B C 1
ATOM 5065 O O . SER B 1 247 ? 22.391 8.789 -2.162 1 94.69 247 SER B O 1
ATOM 5067 N N . ASP B 1 248 ? 21.953 8.312 -4.254 1 90.12 248 ASP B N 1
ATOM 5068 C CA . ASP B 1 248 ? 23.266 8.742 -4.707 1 90.12 248 ASP B CA 1
ATOM 5069 C C . ASP B 1 248 ? 23.312 10.258 -4.895 1 90.12 248 ASP B C 1
ATOM 5071 O O . ASP B 1 248 ? 22.406 10.969 -4.473 1 90.12 248 ASP B O 1
ATOM 5075 N N . ASN B 1 249 ? 24.375 10.789 -5.457 1 90.25 249 ASN B N 1
ATOM 5076 C CA . ASN B 1 249 ? 24.562 12.227 -5.594 1 90.25 249 ASN B CA 1
ATOM 5077 C C . ASN B 1 249 ? 24.188 12.711 -6.988 1 90.25 249 ASN B C 1
ATOM 5079 O O . ASN B 1 249 ? 24.734 13.695 -7.48 1 90.25 249 ASN B O 1
ATOM 5083 N N . ALA B 1 250 ? 23.281 12 -7.609 1 91.06 250 ALA B N 1
ATOM 5084 C CA . ALA B 1 250 ? 22.828 12.445 -8.922 1 91.06 250 ALA B CA 1
ATOM 5085 C C . ALA B 1 250 ? 22.125 13.797 -8.836 1 91.06 250 ALA B C 1
ATOM 5087 O O . ALA B 1 250 ? 21.469 14.102 -7.844 1 91.06 250 ALA B O 1
ATOM 5088 N N . PRO B 1 251 ? 22.188 14.594 -9.828 1 92.38 251 PRO B N 1
ATOM 5089 C CA . PRO B 1 251 ? 21.688 15.969 -9.805 1 92.38 251 PRO B CA 1
ATOM 5090 C C . PRO B 1 251 ? 20.203 16.062 -9.477 1 92.38 251 PRO B C 1
ATOM 5092 O O . PRO B 1 251 ? 19.766 17.016 -8.844 1 92.38 251 PRO B O 1
ATOM 5095 N N . GLN B 1 252 ? 19.453 15.094 -9.969 1 93.31 252 GLN B N 1
ATOM 5096 C CA . GLN B 1 252 ? 18.016 15.148 -9.703 1 93.31 252 GLN B CA 1
ATOM 5097 C C . GLN B 1 252 ? 17.719 15.016 -8.211 1 93.31 252 GLN B C 1
ATOM 5099 O O . GLN B 1 252 ? 16.688 15.477 -7.738 1 93.31 252 GLN B O 1
ATOM 5104 N N . PHE B 1 253 ? 18.609 14.438 -7.406 1 95 253 PHE B N 1
ATOM 5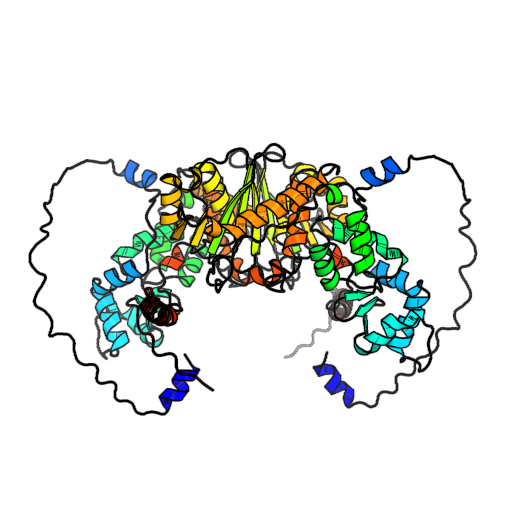105 C CA . PHE B 1 253 ? 18.406 14.227 -5.98 1 95 253 PHE B CA 1
ATOM 5106 C C . PHE B 1 253 ? 19.094 15.32 -5.164 1 95 253 PHE B C 1
ATOM 5108 O O . PHE B 1 253 ? 18.859 15.43 -3.957 1 95 253 PHE B O 1
ATOM 5115 N N . THR B 1 254 ? 19.922 16.109 -5.762 1 92.88 254 THR B N 1
ATOM 5116 C CA . THR B 1 254 ? 20.672 17.094 -5 1 92.88 254 THR B CA 1
ATOM 5117 C C . THR B 1 254 ? 20.25 18.5 -5.379 1 92.88 254 THR B C 1
ATOM 5119 O O . THR B 1 254 ? 20.766 19.484 -4.828 1 92.88 254 THR B O 1
ATOM 5122 N N . SER B 1 255 ? 19.375 18.625 -6.344 1 95.75 255 SER B N 1
ATOM 5123 C CA . SER B 1 255 ? 18.859 19.938 -6.734 1 95.75 255 SER B CA 1
ATOM 5124 C C . SER B 1 255 ? 18.219 20.656 -5.555 1 95.75 255 SER B C 1
ATOM 5126 O O . SER B 1 255 ? 17.781 20.016 -4.594 1 95.75 255 SER B O 1
ATOM 5128 N N . ASP B 1 256 ? 18.141 21.938 -5.625 1 95.81 256 ASP B N 1
ATOM 5129 C CA . ASP B 1 256 ? 17.516 22.734 -4.582 1 95.81 256 ASP B CA 1
ATOM 5130 C C . ASP B 1 256 ? 16.031 22.391 -4.445 1 95.81 256 ASP B C 1
ATOM 5132 O O . ASP B 1 256 ? 15.5 22.328 -3.334 1 95.81 256 ASP B O 1
ATOM 5136 N N . GLU B 1 257 ? 15.453 22.234 -5.559 1 95.62 257 GLU B N 1
ATOM 5137 C CA . GLU B 1 257 ? 14.031 21.891 -5.566 1 95.62 257 GLU B CA 1
ATOM 5138 C C . GLU B 1 257 ? 13.766 20.594 -4.812 1 95.62 257 GLU B C 1
ATOM 5140 O O . GLU B 1 257 ? 12.828 20.5 -4.023 1 95.62 257 GLU B O 1
ATOM 5145 N N . PHE B 1 258 ? 14.578 19.656 -5.039 1 96.81 258 PHE B N 1
ATOM 5146 C CA . PHE B 1 258 ? 14.43 18.359 -4.387 1 96.81 258 PHE B CA 1
ATOM 5147 C C . PHE B 1 258 ? 14.727 18.469 -2.896 1 96.81 258 PHE B C 1
ATOM 5149 O O . PHE B 1 258 ? 13.992 17.906 -2.074 1 96.81 258 PHE B O 1
ATOM 5156 N N . GLN B 1 259 ? 15.719 19.156 -2.559 1 95.94 259 GLN B N 1
ATOM 5157 C CA . GLN B 1 259 ? 16.062 19.344 -1.156 1 95.94 259 GLN B CA 1
ATOM 5158 C C . GLN B 1 259 ? 14.953 20.062 -0.405 1 95.94 259 GLN B C 1
ATOM 5160 O O . GLN B 1 259 ? 14.633 19.719 0.733 1 95.94 259 GLN B O 1
ATOM 5165 N N . MET B 1 260 ? 14.414 21.031 -0.965 1 96 260 MET B N 1
ATOM 5166 C CA . MET B 1 260 ? 13.312 21.75 -0.348 1 96 260 MET B CA 1
ATOM 5167 C C . MET B 1 260 ? 12.102 20.844 -0.163 1 96 260 MET B C 1
ATOM 5169 O O . MET B 1 260 ? 11.422 20.906 0.866 1 96 260 MET B O 1
ATOM 5173 N N . PHE B 1 261 ? 11.852 20.047 -1.191 1 96.44 261 PHE B N 1
ATOM 5174 C CA . PHE B 1 261 ? 10.758 19.078 -1.115 1 96.44 261 PHE B CA 1
ATOM 5175 C C . PHE B 1 261 ? 10.922 18.172 0.103 1 96.44 261 PHE B C 1
ATOM 5177 O O . PHE B 1 261 ? 9.969 17.953 0.852 1 96.44 261 PHE B O 1
ATOM 5184 N N . LEU B 1 262 ? 12.102 17.641 0.292 1 97.25 262 LEU B N 1
ATOM 5185 C CA . LEU B 1 262 ? 12.367 16.766 1.435 1 97.25 262 LEU B CA 1
ATOM 5186 C C . LEU B 1 262 ? 12.227 17.547 2.744 1 97.25 262 LEU B C 1
ATOM 5188 O O . LEU B 1 262 ? 11.602 17.062 3.689 1 97.25 262 LEU B O 1
ATOM 5192 N N . LYS B 1 263 ? 12.781 18.719 2.781 1 94.94 263 LYS B N 1
ATOM 5193 C CA . LYS B 1 263 ? 12.727 19.562 3.977 1 94.94 263 LYS B CA 1
ATOM 5194 C C . LYS B 1 263 ? 11.281 19.891 4.344 1 94.94 263 LYS B C 1
ATOM 5196 O O . LYS B 1 263 ? 10.898 19.812 5.512 1 94.94 263 LYS B O 1
ATOM 5201 N N . ARG B 1 264 ? 10.492 20.156 3.4 1 94.44 264 ARG B N 1
ATOM 5202 C CA . ARG B 1 264 ? 9.094 20.531 3.598 1 94.44 264 ARG B CA 1
ATOM 5203 C C . ARG B 1 264 ? 8.281 19.344 4.133 1 94.44 264 ARG B C 1
ATOM 5205 O O . ARG B 1 264 ? 7.215 19.531 4.715 1 94.44 264 ARG B O 1
ATOM 5212 N N . ASN B 1 265 ? 8.758 18.203 3.91 1 96.12 265 ASN B N 1
ATOM 5213 C CA . ASN B 1 265 ? 8.055 17.016 4.371 1 96.12 265 ASN B CA 1
ATOM 5214 C C . ASN B 1 265 ? 8.742 16.391 5.582 1 96.12 265 ASN B C 1
ATOM 5216 O O . ASN B 1 265 ? 8.367 15.305 6.027 1 96.12 265 ASN B O 1
ATOM 5220 N N . GLY B 1 266 ? 9.766 17.062 6.098 1 94.19 266 GLY B N 1
ATOM 5221 C CA . GLY B 1 266 ? 10.461 16.594 7.277 1 94.19 266 GLY B CA 1
ATOM 5222 C C . GLY B 1 266 ? 11.258 15.312 7.027 1 94.19 266 GLY B C 1
ATOM 5223 O O . GLY B 1 266 ? 11.344 14.453 7.902 1 94.19 266 GLY B O 1
ATOM 5224 N N . VAL B 1 267 ? 11.758 15.125 5.855 1 96.69 267 VAL B N 1
ATOM 5225 C CA . VAL B 1 267 ? 12.531 13.938 5.488 1 96.69 267 VAL B CA 1
ATOM 5226 C C . VAL B 1 267 ? 14.023 14.266 5.543 1 96.69 267 VAL B C 1
ATOM 5228 O O . VAL B 1 267 ? 14.477 15.242 4.945 1 96.69 267 VAL B O 1
ATOM 5231 N N . LYS B 1 268 ? 14.789 13.508 6.234 1 94.81 268 LYS B N 1
ATOM 5232 C CA . LYS B 1 268 ? 16.234 13.648 6.246 1 94.81 268 LYS B CA 1
ATOM 5233 C C . LYS B 1 268 ? 16.859 12.984 5.023 1 94.81 268 LYS B C 1
ATOM 5235 O O . LYS B 1 268 ? 16.672 11.789 4.793 1 94.81 268 LYS B O 1
ATOM 5240 N N . HIS B 1 269 ? 17.578 13.719 4.281 1 95.38 269 HIS B N 1
ATOM 5241 C CA . HIS B 1 269 ? 18.234 13.203 3.084 1 95.38 269 HIS B CA 1
ATOM 5242 C C . HIS B 1 269 ? 19.641 12.727 3.387 1 95.38 269 HIS B C 1
ATOM 5244 O O . HIS B 1 269 ? 20.453 13.469 3.951 1 95.38 269 HIS B O 1
ATOM 5250 N N . ILE B 1 270 ? 19.938 11.523 3.066 1 91.62 270 ILE B N 1
ATOM 5251 C CA . ILE B 1 270 ? 21.266 10.953 3.236 1 91.62 270 ILE B CA 1
ATOM 5252 C C . ILE B 1 270 ? 21.859 10.609 1.871 1 91.62 270 ILE B C 1
ATOM 5254 O O . ILE B 1 270 ? 21.281 9.828 1.115 1 91.62 270 ILE B O 1
ATOM 5258 N N . THR B 1 271 ? 22.922 11.211 1.567 1 87.62 271 THR B N 1
ATOM 5259 C CA . THR B 1 271 ? 23.547 10.945 0.275 1 87.62 271 THR B CA 1
ATOM 5260 C C . THR B 1 271 ? 24.844 10.156 0.451 1 87.62 271 THR B C 1
ATOM 5262 O O . THR B 1 271 ? 25.406 10.109 1.548 1 87.62 271 THR B O 1
ATOM 5265 N N . SER B 1 272 ? 25.188 9.328 -0.514 1 71.44 272 SER B N 1
ATOM 5266 C CA . SER B 1 272 ? 26.406 8.523 -0.485 1 71.44 272 SER B CA 1
ATOM 5267 C C . SER B 1 272 ? 27.641 9.414 -0.528 1 71.44 272 SER B C 1
ATOM 5269 O O . SER B 1 272 ? 27.688 10.383 -1.281 1 71.44 272 SER B O 1
ATOM 5271 N N . ALA B 1 273 ? 28.344 9.508 0.647 1 57.72 273 ALA B N 1
ATOM 5272 C CA . ALA B 1 273 ? 29.609 10.234 0.628 1 57.72 273 ALA B CA 1
ATOM 5273 C C . ALA B 1 273 ? 30.516 9.734 -0.488 1 57.72 273 ALA B C 1
ATOM 5275 O O . ALA B 1 273 ? 30.484 8.547 -0.838 1 57.72 273 ALA B O 1
ATOM 5276 N N . SER B 1 274 ? 31.094 10.648 -1.342 1 53.81 274 SER B N 1
ATOM 5277 C CA . SER B 1 274 ? 32 10.375 -2.451 1 53.81 274 SER B CA 1
ATOM 5278 C C . SER B 1 274 ? 32.875 9.156 -2.17 1 53.81 274 SER B C 1
ATOM 5280 O O . SER B 1 274 ? 33.219 8.414 -3.088 1 53.81 274 SER B O 1
ATOM 5282 N N . TYR B 1 275 ? 33.094 8.922 -0.851 1 48.47 275 TYR B N 1
ATOM 5283 C CA . TYR B 1 275 ? 34.094 7.895 -0.565 1 48.47 275 TYR B CA 1
ATOM 5284 C C . TYR B 1 275 ? 33.406 6.625 -0.048 1 48.47 275 TYR B C 1
ATOM 5286 O O . TYR B 1 275 ? 34.094 5.637 0.244 1 48.47 275 TYR B O 1
ATOM 5294 N N . HIS B 1 276 ? 32.094 6.598 0.072 1 55.03 276 HIS B N 1
ATOM 5295 C CA . HIS B 1 276 ? 31.438 5.387 0.58 1 55.03 276 HIS B CA 1
ATOM 5296 C C . HIS B 1 276 ? 30.234 5 -0.274 1 55.03 276 HIS B C 1
ATOM 5298 O O . HIS B 1 276 ? 29.094 5.188 0.139 1 55.03 276 HIS B O 1
ATOM 5304 N N . PRO B 1 277 ? 30.578 4.57 -1.466 1 53.34 277 PRO B N 1
ATOM 5305 C CA . PRO B 1 277 ? 29.609 4.16 -2.473 1 53.34 277 PRO B CA 1
ATOM 5306 C C . PRO B 1 277 ? 28.609 3.137 -1.938 1 53.34 277 PRO B C 1
ATOM 5308 O O . PRO B 1 277 ? 27.5 3.012 -2.473 1 53.34 277 PRO B O 1
ATOM 5311 N N . ALA B 1 278 ? 28.984 2.479 -0.814 1 58.28 278 ALA B N 1
ATOM 5312 C CA . ALA B 1 278 ? 28.219 1.342 -0.315 1 58.28 278 ALA B CA 1
ATOM 5313 C C . ALA B 1 278 ? 26.938 1.806 0.37 1 58.28 278 ALA B C 1
ATOM 5315 O O . ALA B 1 278 ? 26.062 0.992 0.685 1 58.28 278 ALA B O 1
ATOM 5316 N N . THR B 1 279 ? 26.641 3.082 0.285 1 68 279 THR B N 1
ATOM 5317 C CA . THR B 1 279 ? 25.562 3.59 1.116 1 68 279 THR B CA 1
ATOM 5318 C C . THR B 1 279 ? 24.203 3.328 0.46 1 68 279 THR B C 1
ATOM 5320 O O . THR B 1 279 ? 23.219 3.094 1.147 1 68 279 THR B O 1
ATOM 5323 N N . ASN B 1 280 ? 24.188 3.141 -0.883 1 87.31 280 ASN B N 1
ATOM 5324 C CA . ASN B 1 280 ? 22.906 2.941 -1.55 1 87.31 280 ASN B CA 1
ATOM 5325 C C . ASN B 1 280 ? 22.812 1.549 -2.166 1 87.31 280 ASN B C 1
ATOM 5327 O O . ASN B 1 280 ? 22.141 1.365 -3.189 1 87.31 280 ASN B O 1
ATOM 5331 N N . GLY B 1 281 ? 23.5 0.578 -1.561 1 87.38 281 GLY B N 1
ATOM 5332 C CA . GLY B 1 281 ? 23.609 -0.791 -2.041 1 87.38 281 GLY B CA 1
ATOM 5333 C C . GLY B 1 281 ? 22.266 -1.479 -2.172 1 87.38 281 GLY B C 1
ATOM 5334 O O . GLY B 1 281 ? 22.062 -2.283 -3.082 1 87.38 281 GLY B O 1
ATOM 5335 N N . LEU B 1 282 ? 21.328 -1.078 -1.324 1 91.62 282 LEU B N 1
ATOM 5336 C CA . LEU B 1 282 ? 20 -1.702 -1.341 1 91.62 282 LEU B CA 1
ATOM 5337 C C . LEU B 1 282 ? 19.281 -1.408 -2.65 1 91.62 282 LEU B C 1
ATOM 5339 O O . LEU B 1 282 ? 18.797 -2.326 -3.314 1 91.62 282 LEU B O 1
ATOM 5343 N N . ALA B 1 283 ? 19.219 -0.13 -3.061 1 94.38 283 ALA B N 1
ATOM 5344 C CA . ALA B 1 283 ? 18.562 0.257 -4.309 1 94.38 283 ALA B CA 1
ATOM 5345 C C . ALA B 1 283 ? 19.312 -0.295 -5.516 1 94.38 283 ALA B C 1
ATOM 5347 O O . ALA B 1 283 ? 18.688 -0.756 -6.48 1 94.38 283 ALA B O 1
ATOM 5348 N N . GLU B 1 284 ? 20.641 -0.304 -5.461 1 90.69 284 GLU B N 1
ATOM 5349 C CA . GLU B 1 284 ? 21.469 -0.788 -6.566 1 90.69 284 GLU B CA 1
ATOM 5350 C C . GLU B 1 284 ? 21.234 -2.277 -6.812 1 90.69 284 GLU B C 1
ATOM 5352 O O . GLU B 1 284 ? 21.094 -2.709 -7.957 1 90.69 284 GLU B O 1
ATOM 5357 N N . ARG B 1 285 ? 21.25 -3.041 -5.801 1 91 285 ARG B N 1
ATOM 5358 C CA . ARG B 1 285 ? 21 -4.477 -5.914 1 91 285 ARG B CA 1
ATOM 5359 C C . ARG B 1 285 ? 19.609 -4.758 -6.477 1 91 285 ARG B C 1
ATOM 5361 O O . ARG B 1 285 ? 19.438 -5.645 -7.316 1 91 285 ARG B O 1
ATOM 5368 N N . PHE B 1 286 ? 18.625 -4.016 -6.023 1 95.81 286 PHE B N 1
ATOM 5369 C CA . PHE B 1 286 ? 17.281 -4.215 -6.531 1 95.81 286 PHE B CA 1
ATOM 5370 C C . PHE B 1 286 ? 17.203 -3.859 -8.016 1 95.81 286 PHE B C 1
ATOM 5372 O O . PHE B 1 286 ? 16.5 -4.52 -8.781 1 95.81 286 PHE B O 1
ATOM 5379 N N . VAL B 1 287 ? 17.938 -2.812 -8.406 1 95.31 287 VAL B N 1
ATOM 5380 C CA . VAL B 1 287 ? 17.953 -2.426 -9.812 1 95.31 287 VAL B CA 1
ATOM 5381 C C . VAL B 1 287 ? 18.453 -3.598 -10.664 1 95.31 287 VAL B C 1
ATOM 5383 O O . VAL B 1 287 ? 17.891 -3.881 -11.719 1 95.31 287 VAL B O 1
ATOM 5386 N N . GLN B 1 288 ? 19.422 -4.227 -10.203 1 92.75 288 GLN B N 1
ATOM 5387 C CA . GLN B 1 288 ? 19.953 -5.383 -10.922 1 92.75 288 GLN B CA 1
ATOM 5388 C C . GLN B 1 288 ? 18.906 -6.492 -11.023 1 92.75 288 GLN B C 1
ATOM 5390 O O . GLN B 1 288 ? 18.688 -7.051 -12.094 1 92.75 288 GLN B O 1
ATOM 5395 N N . THR B 1 289 ? 18.297 -6.812 -9.914 1 93.25 289 THR B N 1
ATOM 5396 C CA . THR B 1 289 ? 17.25 -7.836 -9.859 1 93.25 289 THR B CA 1
ATOM 5397 C C . THR B 1 289 ? 16.109 -7.484 -10.805 1 93.25 289 THR B C 1
ATOM 5399 O O . THR B 1 289 ? 15.641 -8.336 -11.562 1 93.25 289 THR B O 1
ATOM 5402 N N . PHE B 1 290 ? 15.727 -6.238 -10.773 1 96.19 290 PHE B N 1
ATOM 5403 C CA . PHE B 1 290 ? 14.648 -5.719 -11.609 1 96.19 290 PHE B CA 1
ATOM 5404 C C . PHE B 1 290 ? 14.992 -5.859 -13.086 1 96.19 290 PHE B C 1
ATOM 5406 O O . PHE B 1 290 ? 14.203 -6.406 -13.859 1 96.19 290 PHE B O 1
ATOM 5413 N N . LYS B 1 291 ? 16.109 -5.406 -13.445 1 94.56 291 LYS B N 1
ATOM 5414 C CA . LYS B 1 291 ? 16.516 -5.434 -14.852 1 94.56 291 LYS B CA 1
ATOM 5415 C C . LYS B 1 291 ? 16.609 -6.867 -15.367 1 94.56 291 LYS B C 1
ATOM 5417 O O . LYS B 1 291 ? 16.203 -7.16 -16.484 1 94.56 291 LYS B O 1
ATOM 5422 N N . GLN B 1 292 ? 17.188 -7.715 -14.547 1 91.31 292 GLN B N 1
ATOM 5423 C CA . GLN B 1 292 ? 17.312 -9.109 -14.945 1 91.31 292 GLN B CA 1
ATOM 5424 C C . GLN B 1 292 ? 15.938 -9.742 -15.18 1 91.31 292 GLN B C 1
ATOM 5426 O O . GLN B 1 292 ? 15.734 -10.438 -16.172 1 91.31 292 GLN B O 1
ATOM 5431 N N . ALA B 1 293 ? 15.016 -9.516 -14.312 1 92.75 293 ALA B N 1
ATOM 5432 C CA . ALA B 1 293 ? 13.664 -10.062 -14.438 1 92.75 293 ALA B CA 1
ATOM 5433 C C . ALA B 1 293 ? 12.977 -9.531 -15.688 1 92.75 293 ALA B C 1
ATOM 5435 O O . ALA B 1 293 ? 12.406 -10.305 -16.469 1 92.75 293 ALA B O 1
ATOM 5436 N N . MET B 1 294 ? 13.109 -8.242 -15.914 1 93.88 294 MET B N 1
ATOM 5437 C CA . MET B 1 294 ? 12.445 -7.617 -17.062 1 93.88 294 MET B CA 1
ATOM 5438 C C . MET B 1 294 ? 13.047 -8.109 -18.375 1 93.88 294 MET B C 1
ATOM 5440 O O . MET B 1 294 ? 12.328 -8.344 -19.344 1 93.88 294 MET B O 1
ATOM 5444 N N . LYS B 1 295 ? 14.312 -8.289 -18.375 1 90.38 295 LYS B N 1
ATOM 5445 C CA . LYS B 1 295 ? 14.992 -8.789 -19.578 1 90.38 295 LYS B CA 1
ATOM 5446 C C . LYS B 1 295 ? 14.555 -10.211 -19.906 1 90.38 295 LYS B C 1
ATOM 5448 O O . LYS B 1 295 ? 14.398 -10.562 -21.078 1 90.38 295 LYS B O 1
ATOM 5453 N N . SER B 1 296 ? 14.383 -10.969 -18.906 1 87.94 296 SER B N 1
ATOM 5454 C CA . SER B 1 296 ? 13.984 -12.367 -19.094 1 87.94 296 SER B CA 1
ATOM 5455 C C . SER B 1 296 ? 12.594 -12.461 -19.703 1 87.94 296 SER B C 1
ATOM 5457 O O . SER B 1 296 ? 12.227 -13.492 -20.266 1 87.94 296 SER B O 1
ATOM 5459 N N . MET B 1 297 ? 11.836 -11.344 -19.625 1 87.88 297 MET B N 1
ATOM 5460 C CA . MET B 1 297 ? 10.461 -11.344 -20.125 1 87.88 297 MET B CA 1
ATOM 5461 C C . MET B 1 297 ? 10.375 -10.711 -21.5 1 87.88 297 MET B C 1
ATOM 5463 O O . MET B 1 297 ? 9.289 -10.578 -22.062 1 87.88 297 MET B O 1
ATOM 5467 N N . THR B 1 298 ? 11.398 -10.18 -22.125 1 83.94 298 THR B N 1
ATOM 5468 C CA . THR B 1 298 ? 11.406 -9.453 -23.391 1 83.94 298 THR B CA 1
ATOM 5469 C C . THR B 1 298 ? 10.766 -10.281 -24.5 1 83.94 298 THR B C 1
ATOM 5471 O O . THR B 1 298 ? 10.109 -9.742 -25.391 1 83.94 298 THR B O 1
ATOM 5474 N N . GLY B 1 299 ? 10.766 -11.586 -24.484 1 79.25 299 GLY B N 1
ATOM 5475 C CA . GLY B 1 299 ? 10.18 -12.43 -25.516 1 79.25 299 GLY B CA 1
ATOM 5476 C C . GLY B 1 299 ? 8.695 -12.664 -25.312 1 79.25 299 GLY B C 1
ATOM 5477 O O . GLY B 1 299 ? 8.016 -13.172 -26.219 1 79.25 299 GLY B O 1
ATOM 5478 N N . GLU B 1 300 ? 8.211 -12.133 -24.234 1 82.81 300 GLU B N 1
ATOM 5479 C CA . GLU B 1 300 ? 6.797 -12.328 -23.906 1 82.81 300 GLU B CA 1
ATOM 5480 C C . GLU B 1 300 ? 5.938 -11.211 -24.484 1 82.81 300 GLU B C 1
ATOM 5482 O O . GLU B 1 300 ? 6.414 -10.086 -24.656 1 82.81 300 GLU B O 1
ATOM 5487 N N . LYS B 1 301 ? 4.688 -11.414 -24.781 1 83.5 301 LYS B N 1
ATOM 5488 C CA . LYS B 1 301 ? 3.803 -10.531 -25.516 1 83.5 301 LYS B CA 1
ATOM 5489 C C . LYS B 1 301 ? 3.199 -9.461 -24.609 1 83.5 301 LYS B C 1
ATOM 5491 O O . LYS B 1 301 ? 2.688 -8.445 -25.094 1 83.5 301 LYS B O 1
ATOM 5496 N N . GLU B 1 302 ? 3.293 -9.594 -23.422 1 88 302 GLU B N 1
ATOM 5497 C CA . GLU B 1 302 ? 2.66 -8.664 -22.484 1 88 302 GLU B CA 1
ATOM 5498 C C . GLU B 1 302 ? 3.332 -7.297 -22.531 1 88 302 GLU B C 1
ATOM 5500 O O . GLU B 1 302 ? 4.484 -7.18 -22.969 1 88 302 GLU B O 1
ATOM 5505 N N . SER B 1 303 ? 2.561 -6.277 -22.188 1 91 303 SER B N 1
ATOM 5506 C CA . SER B 1 303 ? 3.098 -4.922 -22.109 1 91 303 SER B CA 1
ATOM 5507 C C . SER B 1 303 ? 4.145 -4.809 -21.016 1 91 303 SER B C 1
ATOM 5509 O O . SER B 1 303 ? 4.191 -5.645 -20.109 1 91 303 SER B O 1
ATOM 5511 N N . THR B 1 304 ? 4.988 -3.805 -21.078 1 93.25 304 THR B N 1
ATOM 5512 C CA . THR B 1 304 ? 5.996 -3.549 -20.062 1 93.25 304 THR B CA 1
ATOM 5513 C C . THR B 1 304 ? 5.348 -3.361 -18.703 1 93.25 304 THR B C 1
ATOM 5515 O O . THR B 1 304 ? 5.852 -3.861 -17.688 1 93.25 304 THR B O 1
ATOM 5518 N N . SER B 1 305 ? 4.234 -2.676 -18.672 1 93.38 305 SER B N 1
ATOM 5519 C CA . SER B 1 305 ? 3.523 -2.439 -17.422 1 93.38 305 SER B CA 1
ATOM 5520 C C . SER B 1 305 ? 3.004 -3.744 -16.828 1 93.38 305 SER B C 1
ATOM 5522 O O . SER B 1 305 ? 3.039 -3.936 -15.609 1 93.38 305 SER B O 1
ATOM 5524 N N . ALA B 1 306 ? 2.512 -4.594 -17.672 1 93.88 306 ALA B N 1
ATOM 5525 C CA . ALA B 1 306 ? 2.014 -5.887 -17.203 1 93.88 306 ALA B CA 1
ATOM 5526 C C . ALA B 1 306 ? 3.15 -6.746 -16.656 1 93.88 306 ALA B C 1
ATOM 5528 O O . ALA B 1 306 ? 3.016 -7.363 -15.609 1 93.88 306 ALA B O 1
ATOM 5529 N N . LYS B 1 307 ? 4.246 -6.785 -17.406 1 94.62 307 LYS B N 1
ATOM 5530 C CA . LYS B 1 307 ? 5.422 -7.527 -16.969 1 94.62 307 LYS B CA 1
ATOM 5531 C C . LYS B 1 307 ? 5.926 -7.02 -15.617 1 94.62 307 LYS B C 1
ATOM 5533 O O . LYS B 1 307 ? 6.246 -7.812 -14.727 1 94.62 307 LYS B O 1
ATOM 5538 N N . LEU B 1 308 ? 5.949 -5.734 -15.492 1 97.12 308 LEU B N 1
ATOM 5539 C CA . LEU B 1 308 ? 6.387 -5.117 -14.242 1 97.12 308 LEU B CA 1
ATOM 5540 C C . LEU B 1 308 ? 5.465 -5.504 -13.094 1 97.12 308 LEU B C 1
ATOM 5542 O O . LEU B 1 308 ? 5.934 -5.844 -12.008 1 97.12 308 LEU B O 1
ATOM 5546 N N . ALA B 1 309 ? 4.191 -5.461 -13.336 1 97.25 309 ALA B N 1
ATOM 5547 C CA . ALA B 1 309 ? 3.215 -5.812 -12.312 1 97.25 309 ALA B CA 1
ATOM 5548 C C . ALA B 1 309 ? 3.395 -7.258 -11.859 1 97.25 309 ALA B C 1
ATOM 5550 O O . ALA B 1 309 ? 3.35 -7.551 -10.656 1 97.25 309 ALA B O 1
ATOM 5551 N N . ASN B 1 310 ? 3.586 -8.133 -12.789 1 94.94 310 ASN B N 1
ATOM 5552 C CA . ASN B 1 310 ? 3.803 -9.539 -12.461 1 94.94 310 ASN B CA 1
ATOM 5553 C C . ASN B 1 310 ? 5.059 -9.734 -11.617 1 94.94 310 ASN B C 1
ATOM 5555 O O . ASN B 1 310 ? 5.035 -10.461 -10.625 1 94.94 310 ASN B O 1
ATOM 5559 N N . PHE B 1 311 ? 6.105 -9.117 -12.062 1 96.88 311 PHE B N 1
ATOM 5560 C CA . PHE B 1 311 ? 7.363 -9.188 -11.328 1 96.88 311 PHE B CA 1
ATOM 5561 C C . PHE B 1 311 ? 7.188 -8.695 -9.898 1 96.88 311 PHE B C 1
ATOM 5563 O O . PHE B 1 311 ? 7.582 -9.375 -8.945 1 96.88 311 PHE B O 1
ATOM 5570 N N . LEU B 1 312 ? 6.555 -7.543 -9.734 1 98.38 312 LEU B N 1
ATOM 5571 C CA . LEU B 1 312 ? 6.434 -6.918 -8.422 1 98.38 312 LEU B CA 1
ATOM 5572 C C . LEU B 1 312 ? 5.531 -7.746 -7.508 1 98.38 312 LEU B C 1
ATOM 5574 O O . LEU B 1 312 ? 5.816 -7.895 -6.316 1 98.38 312 LEU B O 1
ATOM 5578 N N . LEU B 1 313 ? 4.41 -8.227 -7.996 1 97.69 313 LEU B N 1
ATOM 5579 C CA . LEU B 1 313 ? 3.518 -9.055 -7.188 1 97.69 313 LEU B CA 1
ATOM 5580 C C . LEU B 1 313 ? 4.25 -10.281 -6.652 1 97.69 313 LEU B C 1
ATOM 5582 O O . LEU B 1 313 ? 4.145 -10.602 -5.469 1 97.69 313 LEU B O 1
ATOM 5586 N N . ALA B 1 314 ? 4.996 -10.922 -7.527 1 96.44 314 ALA B N 1
ATOM 5587 C CA . ALA B 1 314 ? 5.75 -12.109 -7.133 1 96.44 314 ALA B CA 1
ATOM 5588 C C . ALA B 1 314 ? 6.84 -11.758 -6.125 1 96.44 314 ALA B C 1
ATOM 5590 O O . ALA B 1 314 ? 6.996 -12.43 -5.102 1 96.44 314 ALA B O 1
ATOM 5591 N N . TYR B 1 315 ? 7.566 -10.742 -6.41 1 97.06 315 TYR B N 1
ATOM 5592 C CA . TYR B 1 315 ? 8.664 -10.32 -5.539 1 97.06 315 TYR B CA 1
ATOM 5593 C C . TYR B 1 315 ? 8.148 -9.977 -4.148 1 97.06 315 TYR B C 1
ATOM 5595 O O . TYR B 1 315 ? 8.75 -10.367 -3.145 1 97.06 315 TYR B O 1
ATOM 5603 N N . ARG B 1 316 ? 7.074 -9.234 -4.066 1 97.88 316 ARG B N 1
ATOM 5604 C CA . ARG B 1 316 ? 6.516 -8.758 -2.803 1 97.88 316 ARG B CA 1
ATOM 5605 C C . ARG B 1 316 ? 6.016 -9.922 -1.953 1 97.88 316 ARG B C 1
ATOM 5607 O O . ARG B 1 316 ? 5.938 -9.812 -0.728 1 97.88 316 ARG B O 1
ATOM 5614 N N . ASN B 1 317 ? 5.719 -11.062 -2.611 1 97 317 ASN B N 1
ATOM 5615 C CA . ASN B 1 317 ? 5.172 -12.211 -1.899 1 97 317 ASN B CA 1
ATOM 5616 C C . ASN B 1 317 ? 6.246 -13.25 -1.604 1 97 317 ASN B C 1
ATOM 5618 O O . ASN B 1 317 ? 6.008 -14.203 -0.862 1 97 317 ASN B O 1
ATOM 5622 N N . ALA B 1 318 ? 7.434 -13.094 -2.199 1 96.06 318 ALA B N 1
ATOM 5623 C CA . ALA B 1 318 ? 8.516 -14.055 -1.978 1 96.06 318 ALA B CA 1
ATOM 5624 C C . ALA B 1 318 ? 9.32 -13.695 -0.731 1 96.06 318 ALA B C 1
ATOM 5626 O O . ALA B 1 318 ? 9.805 -12.57 -0.598 1 96.06 318 ALA B O 1
ATOM 5627 N N . PRO B 1 319 ? 9.445 -14.609 0.137 1 93.94 319 PRO B N 1
ATOM 5628 C CA . PRO B 1 319 ? 10.281 -14.328 1.306 1 93.94 319 PRO B CA 1
ATOM 5629 C C . PRO B 1 319 ? 11.688 -13.875 0.929 1 93.94 319 PRO B C 1
ATOM 5631 O O . PRO B 1 319 ? 12.273 -14.398 -0.022 1 93.94 319 PRO B O 1
ATOM 5634 N N . HIS B 1 320 ? 12.094 -12.914 1.605 1 91.06 320 HIS B N 1
ATOM 5635 C CA . HIS B 1 320 ? 13.414 -12.344 1.358 1 91.06 320 HIS B CA 1
ATOM 5636 C C . HIS B 1 320 ? 14.484 -13.055 2.176 1 91.06 320 HIS B C 1
ATOM 5638 O O . HIS B 1 320 ? 14.266 -13.398 3.34 1 91.06 320 HIS B O 1
ATOM 5644 N N . SER B 1 321 ? 15.648 -13.211 1.581 1 86.25 321 SER B N 1
ATOM 5645 C CA . SER B 1 321 ? 16.719 -13.984 2.205 1 86.25 321 SER B CA 1
ATOM 5646 C C . SER B 1 321 ? 17.219 -13.312 3.482 1 86.25 321 SER B C 1
ATOM 5648 O O . SER B 1 321 ? 17.547 -13.984 4.457 1 86.25 321 SER B O 1
ATOM 5650 N N . THR B 1 322 ? 17.219 -11.992 3.498 1 81.88 322 THR B N 1
ATOM 5651 C CA . THR B 1 322 ? 17.75 -11.242 4.633 1 81.88 322 THR B CA 1
ATOM 5652 C C . THR B 1 322 ? 16.75 -11.258 5.793 1 81.88 322 THR B C 1
ATOM 5654 O O . THR B 1 322 ? 17.141 -11.469 6.945 1 81.88 322 THR B O 1
ATOM 5657 N N . THR B 1 323 ? 15.445 -11.188 5.578 1 86.25 323 THR B N 1
ATOM 5658 C CA . THR B 1 323 ? 14.453 -11.023 6.633 1 86.25 323 THR B CA 1
ATOM 5659 C C . THR B 1 323 ? 13.766 -12.352 6.945 1 86.25 323 THR B C 1
ATOM 5661 O O . THR B 1 323 ? 13.148 -12.508 7.996 1 86.25 323 THR B O 1
ATOM 5664 N N . GLY B 1 324 ? 13.766 -13.258 5.965 1 90.31 324 GLY B N 1
ATOM 5665 C CA . GLY B 1 324 ? 13.086 -14.531 6.109 1 90.31 324 GLY B CA 1
ATOM 5666 C C . GLY B 1 324 ? 11.586 -14.438 5.887 1 90.31 324 GLY B C 1
ATOM 5667 O O . GLY B 1 324 ? 10.883 -15.445 5.938 1 90.31 324 GLY B O 1
ATOM 5668 N N . GLN B 1 325 ? 11.117 -13.234 5.695 1 94.12 325 GLN B N 1
ATOM 5669 C CA . GLN B 1 325 ? 9.711 -12.977 5.422 1 94.12 325 GLN B CA 1
ATOM 5670 C C . GLN B 1 325 ? 9.531 -12.219 4.109 1 94.12 325 GLN B C 1
ATOM 5672 O O . GLN B 1 325 ? 10.484 -11.617 3.604 1 94.12 325 GLN B O 1
ATOM 5677 N N . SER B 1 326 ? 8.375 -12.336 3.605 1 96.25 326 SER B N 1
ATOM 5678 C CA . SER B 1 326 ? 8.125 -11.594 2.371 1 96.25 326 SER B CA 1
ATOM 5679 C C . SER B 1 326 ? 8.008 -10.094 2.641 1 96.25 326 SER B C 1
ATOM 5681 O O . SER B 1 326 ? 7.57 -9.688 3.721 1 96.25 326 SER B O 1
ATOM 5683 N N . PRO B 1 327 ? 8.375 -9.258 1.688 1 97.62 327 PRO B N 1
ATOM 5684 C CA . PRO B 1 327 ? 8.141 -7.82 1.817 1 97.62 327 PRO B CA 1
ATOM 5685 C C . PRO B 1 327 ? 6.684 -7.488 2.141 1 97.62 327 PRO B C 1
ATOM 5687 O O . PRO B 1 327 ? 6.414 -6.609 2.965 1 97.62 327 PRO B O 1
ATOM 5690 N N . ALA B 1 328 ? 5.73 -8.211 1.573 1 97.31 328 ALA B N 1
ATOM 5691 C CA . ALA B 1 328 ? 4.309 -7.965 1.797 1 97.31 328 ALA B CA 1
ATOM 5692 C C . ALA B 1 328 ? 3.938 -8.18 3.262 1 97.31 328 ALA B C 1
ATOM 5694 O O . ALA B 1 328 ? 3.252 -7.344 3.861 1 97.31 328 ALA B O 1
ATOM 5695 N N . THR B 1 329 ? 4.387 -9.219 3.828 1 95.5 329 THR B N 1
ATOM 5696 C CA . THR B 1 329 ? 4.074 -9.531 5.219 1 95.5 329 THR B CA 1
ATOM 5697 C C . THR B 1 329 ? 4.652 -8.469 6.152 1 95.5 329 THR B C 1
ATOM 5699 O O . THR B 1 329 ? 3.977 -8.008 7.074 1 95.5 329 THR B O 1
ATOM 5702 N N . LEU B 1 330 ? 5.824 -8.117 5.879 1 95.56 330 LEU B N 1
ATOM 5703 C CA . LEU B 1 330 ? 6.496 -7.164 6.754 1 95.56 330 LEU B CA 1
ATOM 5704 C C . LEU B 1 330 ? 5.941 -5.758 6.551 1 95.56 330 LEU B C 1
ATOM 5706 O O . LEU B 1 330 ? 5.867 -4.973 7.5 1 95.56 330 LEU B O 1
ATOM 5710 N N . PHE B 1 331 ? 5.551 -5.43 5.379 1 97.44 331 PHE B N 1
ATOM 5711 C CA . PHE B 1 331 ? 5.164 -4.07 5.027 1 97.44 331 PHE B CA 1
ATOM 5712 C C . PHE B 1 331 ? 3.67 -3.857 5.25 1 97.44 331 PHE B C 1
ATOM 5714 O O . PHE B 1 331 ? 3.26 -2.822 5.777 1 97.44 331 PHE B O 1
ATOM 5721 N N . MET B 1 332 ? 2.84 -4.832 4.832 1 95.19 332 MET B N 1
ATOM 5722 C CA . MET B 1 332 ? 1.388 -4.695 4.836 1 95.19 332 MET B CA 1
ATOM 5723 C C . MET B 1 332 ? 0.771 -5.473 5.996 1 95.19 332 MET B C 1
ATOM 5725 O O . MET B 1 332 ? -0.414 -5.312 6.293 1 95.19 332 MET B O 1
ATOM 5729 N N . GLY B 1 333 ? 1.481 -6.348 6.609 1 93.06 333 GLY B N 1
ATOM 5730 C CA . GLY B 1 333 ? 0.948 -7.191 7.664 1 93.06 333 GLY B CA 1
ATOM 5731 C C . GLY B 1 333 ? 0.183 -8.391 7.141 1 93.06 333 GLY B C 1
ATOM 5732 O O . GLY B 1 333 ? -0.55 -9.047 7.887 1 93.06 333 GLY B O 1
ATOM 5733 N N . ARG B 1 334 ? 0.292 -8.57 5.809 1 91.88 334 ARG B N 1
ATOM 5734 C CA . ARG B 1 334 ? -0.401 -9.688 5.18 1 91.88 334 ARG B CA 1
ATOM 5735 C C . ARG B 1 334 ? 0.225 -10.031 3.832 1 91.88 334 ARG B C 1
ATOM 5737 O O . ARG B 1 334 ? 0.907 -9.203 3.229 1 91.88 334 ARG B O 1
ATOM 5744 N N . ASN B 1 335 ? -0.019 -11.258 3.373 1 92.56 335 ASN B N 1
ATOM 5745 C CA . ASN B 1 335 ? 0.352 -11.609 2.008 1 92.56 335 ASN B CA 1
ATOM 5746 C C . ASN B 1 335 ? -0.581 -10.969 0.986 1 92.56 335 ASN B C 1
ATOM 5748 O O . ASN B 1 335 ? -1.724 -10.641 1.305 1 92.56 335 ASN B O 1
ATOM 5752 N N . LEU B 1 336 ? -0.062 -10.773 -0.16 1 96.81 336 LEU B N 1
ATOM 5753 C CA . LEU B 1 336 ? -0.879 -10.297 -1.271 1 96.81 336 LEU B CA 1
ATOM 5754 C C . LEU B 1 336 ? -1.495 -11.469 -2.029 1 96.81 336 LEU B C 1
ATOM 5756 O O . LEU B 1 336 ? -0.776 -12.32 -2.557 1 96.81 336 LEU B O 1
ATOM 5760 N N . ARG B 1 337 ? -2.789 -11.445 -2.07 1 96.44 337 ARG B N 1
ATOM 5761 C CA . ARG B 1 337 ? -3.461 -12.531 -2.779 1 96.44 337 ARG B CA 1
ATOM 5762 C C . ARG B 1 337 ? -3.031 -12.578 -4.242 1 96.44 337 ARG B C 1
ATOM 5764 O O . ARG B 1 337 ? -2.932 -11.539 -4.898 1 96.44 337 ARG B O 1
ATOM 5771 N N . SER B 1 338 ? -2.748 -13.742 -4.719 1 95.69 338 SER B N 1
ATOM 5772 C CA . SER B 1 338 ? -2.359 -13.992 -6.102 1 95.69 338 SER B CA 1
ATOM 5773 C C . SER B 1 338 ? -3.027 -15.25 -6.645 1 95.69 338 SER B C 1
ATOM 5775 O O . SER B 1 338 ? -3.834 -15.875 -5.957 1 95.69 338 SER B O 1
ATOM 5777 N N . ARG B 1 339 ? -2.717 -15.562 -7.875 1 94.31 339 ARG B N 1
ATOM 5778 C CA . ARG B 1 339 ? -3.266 -16.75 -8.508 1 94.31 339 ARG B CA 1
ATOM 5779 C C . ARG B 1 339 ? -2.895 -18.016 -7.727 1 94.31 339 ARG B C 1
ATOM 5781 O O . ARG B 1 339 ? -3.66 -18.969 -7.691 1 94.31 339 ARG B O 1
ATOM 5788 N N . LEU B 1 340 ? -1.77 -17.953 -7.062 1 94.19 340 LEU B N 1
ATOM 5789 C CA . LEU B 1 340 ? -1.29 -19.094 -6.309 1 94.19 340 LEU B CA 1
ATOM 5790 C C . LEU B 1 340 ? -2.189 -19.375 -5.109 1 94.19 340 LEU B C 1
ATOM 5792 O O . LEU B 1 340 ? -2.252 -20.516 -4.629 1 94.19 340 LEU B O 1
ATOM 5796 N N . ASP B 1 341 ? -2.863 -18.406 -4.656 1 94.06 341 ASP B N 1
ATOM 5797 C CA . ASP B 1 341 ? -3.752 -18.578 -3.51 1 94.06 341 ASP B CA 1
ATOM 5798 C C . ASP B 1 341 ? -5.004 -19.359 -3.898 1 94.06 341 ASP B C 1
ATOM 5800 O O . ASP B 1 341 ? -5.68 -19.922 -3.037 1 94.06 341 ASP B O 1
ATOM 5804 N N . ILE B 1 342 ? -5.309 -19.359 -5.117 1 93.06 342 ILE B N 1
ATOM 5805 C CA . ILE B 1 342 ? -6.516 -20.016 -5.605 1 93.06 342 ILE B CA 1
ATOM 5806 C C . ILE B 1 342 ? -6.352 -21.531 -5.508 1 93.06 342 ILE B C 1
ATOM 5808 O O . ILE B 1 342 ? -7.34 -22.266 -5.434 1 93.06 342 ILE B O 1
ATOM 5812 N N . LEU B 1 343 ? -5.09 -21.938 -5.441 1 91.75 343 LEU B N 1
ATOM 5813 C CA . LEU B 1 343 ? -4.73 -23.344 -5.305 1 91.75 343 LEU B CA 1
ATOM 5814 C C . LEU B 1 343 ? -5.191 -23.891 -3.959 1 91.75 343 LEU B C 1
ATOM 5816 O O . LEU B 1 343 ? -5.43 -25.094 -3.824 1 91.75 343 LEU B O 1
ATOM 5820 N N . LYS B 1 344 ? -5.273 -23 -3.021 1 90.62 344 LYS B N 1
ATOM 5821 C CA . LYS B 1 344 ? -5.527 -23.422 -1.646 1 90.62 344 LYS B CA 1
ATOM 5822 C C . LYS B 1 344 ? -7.023 -23.516 -1.368 1 90.62 344 LYS B C 1
ATOM 5824 O O . LYS B 1 344 ? -7.801 -22.672 -1.823 1 90.62 344 LYS B O 1
ATOM 5829 N N . PRO B 1 345 ? -7.336 -24.547 -0.66 1 90.38 345 PRO B N 1
ATOM 5830 C CA . PRO B 1 345 ? -8.742 -24.625 -0.253 1 90.38 345 PRO B CA 1
ATOM 5831 C C . PRO B 1 345 ? -9.102 -23.578 0.795 1 90.38 345 PRO B C 1
ATOM 5833 O O . PRO B 1 345 ? -8.242 -23.156 1.577 1 90.38 345 PRO B O 1
ATOM 5836 N N . ASN B 1 346 ? -10.273 -22.938 0.632 1 77 346 ASN B N 1
ATOM 5837 C CA . ASN B 1 346 ? -10.734 -21.953 1.612 1 77 346 ASN B CA 1
ATOM 5838 C C . ASN B 1 346 ? -10.93 -22.594 2.986 1 77 346 ASN B C 1
ATOM 5840 O O . ASN B 1 346 ? -11.805 -23.453 3.16 1 77 346 ASN B O 1
ATOM 5844 N N . ILE B 1 347 ? -10.086 -22.406 3.795 1 63.78 347 ILE B N 1
ATOM 5845 C CA . ILE B 1 347 ? -10.164 -23.016 5.121 1 63.78 347 ILE B CA 1
ATOM 5846 C C . ILE B 1 347 ? -11.219 -22.281 5.953 1 63.78 347 ILE B C 1
ATOM 5848 O O . ILE B 1 347 ? -11.883 -22.891 6.797 1 63.78 347 ILE B O 1
ATOM 5852 N N . ARG B 1 348 ? -11.406 -20.938 5.781 1 52.62 348 ARG B N 1
ATOM 5853 C CA . ARG B 1 348 ? -12.336 -20.188 6.621 1 52.62 348 ARG B CA 1
ATOM 5854 C C . ARG B 1 348 ? -13.781 -20.531 6.285 1 52.62 348 ARG B C 1
ATOM 5856 O O . ARG B 1 348 ? -14.648 -20.531 7.16 1 52.62 348 ARG B O 1
ATOM 5863 N N . ASN B 1 349 ? -14.102 -20.469 5 1 45.72 349 ASN B N 1
ATOM 5864 C CA . ASN B 1 349 ? -15.492 -20.469 4.551 1 45.72 349 ASN B CA 1
ATOM 5865 C C . ASN B 1 349 ? -16.219 -21.75 4.957 1 45.72 349 ASN B C 1
ATOM 5867 O O . ASN B 1 349 ? -17.438 -21.844 4.84 1 45.72 349 ASN B O 1
ATOM 5871 N N . HIS B 1 350 ? -15.531 -22.781 5.082 1 41.88 350 HIS B N 1
ATOM 5872 C CA . HIS B 1 350 ? -16.406 -23.922 5.27 1 41.88 350 HIS B CA 1
ATOM 5873 C C . HIS B 1 350 ? -17.281 -23.766 6.512 1 41.88 350 HIS B C 1
ATOM 5875 O O . HIS B 1 350 ? -18.281 -24.469 6.68 1 41.88 350 HIS B O 1
ATOM 5881 N N . VAL B 1 351 ? -16.875 -22.844 7.336 1 37.34 351 VAL B N 1
ATOM 5882 C CA . VAL B 1 351 ? -17.812 -22.734 8.438 1 37.34 351 VAL B CA 1
ATOM 5883 C C . VAL B 1 351 ? -18.984 -21.844 8.023 1 37.34 351 VAL B C 1
ATOM 5885 O O . VAL B 1 351 ? -20.141 -22.141 8.352 1 37.34 351 VAL B O 1
ATOM 5888 N N . SER B 1 352 ? -18.672 -20.734 7.273 1 37.56 352 SER B N 1
ATOM 5889 C CA . SER B 1 352 ? -19.688 -19.719 7.043 1 37.56 352 SER B CA 1
ATOM 5890 C C . SER B 1 352 ? -20.625 -20.125 5.906 1 37.56 352 SER B C 1
ATOM 5892 O O . SER B 1 352 ? -21.766 -19.656 5.832 1 37.56 352 SER B O 1
ATOM 5894 N N . SER B 1 353 ? -20.172 -20.719 4.863 1 37.62 353 SER B N 1
ATOM 5895 C CA . SER B 1 353 ? -21.094 -21.062 3.783 1 37.62 353 SER B CA 1
ATOM 5896 C C . SER B 1 353 ? -22.172 -22.016 4.266 1 37.62 353 SER B C 1
ATOM 5898 O O . SER B 1 353 ? -23.328 -21.953 3.814 1 37.62 353 SER B O 1
ATOM 5900 N N . LYS B 1 354 ? -21.828 -22.938 5.074 1 36.47 354 LYS B N 1
ATOM 5901 C CA . LYS B 1 354 ? -22.906 -23.719 5.695 1 36.47 354 LYS B CA 1
ATOM 5902 C C . LYS B 1 354 ? -23.812 -22.828 6.535 1 36.47 354 LYS B C 1
ATOM 5904 O O . LYS B 1 354 ? -25.016 -23.062 6.621 1 36.47 354 LYS B O 1
ATOM 5909 N N . GLN B 1 355 ? -23.297 -21.766 6.992 1 34.16 355 GLN B N 1
ATOM 5910 C CA . GLN B 1 355 ? -24.141 -20.906 7.824 1 34.16 355 GLN B CA 1
ATOM 5911 C C . GLN B 1 355 ? -24.953 -19.938 6.969 1 34.16 355 GLN B C 1
ATOM 5913 O O . GLN B 1 355 ? -26.109 -19.641 7.273 1 34.16 355 GLN B O 1
ATOM 5918 N N . VAL B 1 356 ? -24.312 -19.406 5.895 1 38.22 356 VAL B N 1
ATOM 5919 C CA . VAL B 1 356 ? -25.062 -18.5 5.035 1 38.22 356 VAL B CA 1
ATOM 5920 C C . VAL B 1 356 ? -26.094 -19.281 4.215 1 38.22 356 VAL B C 1
ATOM 5922 O O . VAL B 1 356 ? -27.219 -18.844 4.023 1 38.22 356 VAL B O 1
ATOM 5925 N N . ASP B 1 357 ? -25.672 -20.422 3.617 1 35.31 357 ASP B N 1
ATOM 5926 C CA . ASP B 1 357 ? -26.656 -21.25 2.961 1 35.31 357 ASP B CA 1
ATOM 5927 C C . ASP B 1 357 ? -27.781 -21.641 3.928 1 35.31 357 ASP B C 1
ATOM 5929 O O . ASP B 1 357 ? -28.953 -21.719 3.537 1 35.31 357 ASP B O 1
ATOM 5933 N N . GLN B 1 358 ? -27.406 -21.828 5.066 1 34.03 358 GLN B N 1
ATOM 5934 C CA . GLN B 1 358 ? -28.438 -22.094 6.07 1 34.03 358 GLN B CA 1
ATOM 5935 C C . GLN B 1 358 ? -29.203 -20.812 6.41 1 34.03 358 GLN B C 1
ATOM 5937 O O . GLN B 1 358 ? -30.422 -20.859 6.637 1 34.03 358 GLN B O 1
ATOM 5942 N N . ALA B 1 359 ? -28.438 -19.719 6.379 1 38.53 359 ALA B N 1
ATOM 5943 C CA . ALA B 1 359 ? -29.141 -18.469 6.648 1 38.53 359 ALA B CA 1
ATOM 5944 C C . ALA B 1 359 ? -29.969 -18.031 5.438 1 38.53 359 ALA B C 1
ATOM 5946 O O . ALA B 1 359 ? -31.078 -17.516 5.59 1 38.53 359 ALA B O 1
ATOM 5947 N N . THR B 1 360 ? -29.359 -18.094 4.254 1 36.53 360 THR B N 1
ATOM 5948 C CA . THR B 1 360 ? -30.109 -17.828 3.041 1 36.53 360 THR B CA 1
ATOM 5949 C C . THR B 1 360 ? -31.219 -18.859 2.852 1 36.53 360 THR B C 1
ATOM 5951 O O . THR B 1 360 ? -32.312 -18.547 2.373 1 36.53 360 THR B O 1
ATOM 5954 N N . SER B 1 361 ? -30.812 -20.031 3.193 1 34.78 361 SER B N 1
ATOM 5955 C CA . SER B 1 361 ? -31.906 -21 3.223 1 34.78 361 SER B CA 1
ATOM 5956 C C . SER B 1 361 ? -32.938 -20.641 4.285 1 34.78 361 SER B C 1
ATOM 5958 O O . SER B 1 361 ? -34.156 -20.828 4.078 1 34.78 361 SER B O 1
ATOM 5960 N N . HIS B 1 362 ? -32.375 -20.094 5.379 1 35.62 362 HIS B N 1
ATOM 5961 C CA . HIS B 1 362 ? -33.344 -19.641 6.375 1 35.62 362 HIS B CA 1
ATOM 5962 C C . HIS B 1 362 ? -34.062 -18.375 5.918 1 35.62 362 HIS B C 1
ATOM 5964 O O . HIS B 1 362 ? -35.25 -18.172 6.199 1 35.62 362 HIS B O 1
ATOM 5970 N N . ASN B 1 363 ? -33.219 -17.438 5.348 1 34.38 363 ASN B N 1
ATOM 5971 C CA . ASN B 1 363 ? -33.875 -16.234 4.895 1 34.38 363 ASN B CA 1
ATOM 5972 C C . ASN B 1 363 ? -34.656 -16.469 3.594 1 34.38 363 ASN B C 1
ATOM 5974 O O . ASN B 1 363 ? -35.406 -15.602 3.146 1 34.38 363 ASN B O 1
ATOM 5978 N N . ALA B 1 364 ? -34.188 -17.359 2.736 1 34.94 364 ALA B N 1
ATOM 5979 C CA . ALA B 1 364 ? -35.062 -17.75 1.634 1 34.94 364 ALA B CA 1
ATOM 5980 C C . ALA B 1 364 ? -36.406 -18.25 2.152 1 34.94 364 ALA B C 1
ATOM 5982 O O . ALA B 1 364 ? -37.406 -18.234 1.431 1 34.94 364 ALA B O 1
ATOM 5983 N N . ALA B 1 365 ? -36.219 -18.938 3.262 1 34.78 365 ALA B N 1
ATOM 5984 C CA . ALA B 1 365 ? -37.531 -19.359 3.77 1 34.78 365 ALA B CA 1
ATOM 5985 C C . ALA B 1 365 ? -38.312 -18.188 4.348 1 34.78 365 ALA B C 1
ATOM 5987 O O . ALA B 1 365 ? -39.375 -18.375 4.949 1 34.78 365 ALA B O 1
ATOM 5988 N N . ASN B 1 366 ? -37.594 -17.109 4.465 1 31.67 366 ASN B N 1
ATOM 5989 C CA . ASN B 1 366 ? -38.5 -16.031 4.859 1 31.67 366 ASN B CA 1
ATOM 5990 C C . ASN B 1 366 ? -39.469 -15.695 3.746 1 31.67 366 ASN B C 1
ATOM 5992 O O . ASN B 1 366 ? -39.125 -15.031 2.771 1 31.67 366 ASN B O 1
ATOM 5996 N N . VAL B 1 367 ? -40.188 -16.625 3.338 1 34.16 367 VAL B N 1
ATOM 5997 C CA . VAL B 1 367 ? -41.469 -16.406 2.646 1 34.16 367 VAL B CA 1
ATOM 5998 C C . VAL B 1 367 ? -42.125 -15.133 3.178 1 34.16 367 VAL B C 1
ATOM 6000 O O . VAL B 1 367 ? -42.438 -15.031 4.367 1 34.16 367 VAL B O 1
ATOM 6003 N N . THR B 1 368 ? -41.688 -14.023 2.766 1 34.5 368 THR B N 1
ATOM 6004 C CA . THR B 1 368 ? -42.531 -12.859 3.025 1 34.5 368 THR B CA 1
ATOM 6005 C C . THR B 1 368 ? -44 -13.234 2.951 1 34.5 368 THR B C 1
ATOM 6007 O O . THR B 1 368 ? -44.469 -13.711 1.919 1 34.5 368 THR B O 1
ATOM 6010 N N . ARG B 1 369 ? -44.531 -13.695 4.012 1 38.38 369 ARG B N 1
ATOM 6011 C CA . ARG B 1 369 ? -45.969 -13.945 4.062 1 38.38 369 ARG B CA 1
ATOM 6012 C C . ARG B 1 369 ? -46.75 -12.766 3.5 1 38.38 369 ARG B C 1
ATOM 6014 O O . ARG B 1 369 ? -46.625 -11.641 3.984 1 38.38 369 ARG B O 1
ATOM 6021 N N . GLU B 1 370 ? -46.656 -12.703 2.17 1 38.19 370 GLU B N 1
ATOM 6022 C CA . GLU B 1 370 ? -47.562 -11.703 1.579 1 38.19 370 GLU B CA 1
ATOM 6023 C C . GLU B 1 370 ? -49 -11.938 1.984 1 38.19 370 GLU B C 1
ATOM 6025 O O . GLU B 1 370 ? -49.5 -13.062 1.876 1 38.19 370 GLU B O 1
ATOM 6030 N N . PHE B 1 371 ? -49.375 -11.211 2.984 1 42.59 371 PHE B N 1
ATOM 6031 C CA . PHE B 1 371 ? -50.781 -11.258 3.369 1 42.59 371 PHE B CA 1
ATOM 6032 C C . PHE B 1 371 ? -51.656 -10.57 2.328 1 42.59 371 PHE B C 1
ATOM 6034 O O . PHE B 1 371 ? -51.281 -9.555 1.753 1 42.59 371 PHE B O 1
ATOM 6041 N N . HIS B 1 372 ? -52.25 -11.281 1.518 1 43.62 372 HIS B N 1
ATOM 6042 C CA . HIS B 1 372 ? -53.25 -10.695 0.615 1 43.62 372 HIS B CA 1
ATOM 6043 C C . HIS B 1 372 ? -54.375 -10.031 1.392 1 43.62 372 HIS B C 1
ATOM 6045 O O . HIS B 1 372 ? -54.656 -10.422 2.523 1 43.62 372 HIS B O 1
ATOM 6051 N N . ILE B 1 373 ? -54.844 -9.008 0.909 1 54.38 373 ILE B N 1
ATOM 6052 C CA . ILE B 1 373 ? -56.062 -8.359 1.4 1 54.38 373 ILE B CA 1
ATOM 6053 C C . ILE B 1 373 ? -57.188 -9.383 1.518 1 54.38 373 ILE B C 1
ATOM 6055 O O . ILE B 1 373 ? -57.406 -10.188 0.605 1 54.38 373 ILE B O 1
ATOM 6059 N N . ASP B 1 374 ? -57.812 -9.656 2.596 1 54.09 374 ASP B N 1
ATOM 6060 C CA . ASP B 1 374 ? -58.906 -10.508 3.033 1 54.09 374 ASP B CA 1
ATOM 6061 C C . ASP B 1 374 ? -58.406 -11.805 3.648 1 54.09 374 ASP B C 1
ATOM 6063 O O . ASP B 1 374 ? -59.156 -12.734 3.898 1 54.09 374 ASP B O 1
ATOM 6067 N N . GLN B 1 375 ? -57.031 -11.883 3.746 1 47.88 375 GLN B N 1
ATOM 6068 C CA . GLN B 1 375 ? -56.5 -13.117 4.316 1 47.88 375 GLN B CA 1
ATOM 6069 C C . GLN B 1 375 ? -56.469 -13.047 5.844 1 47.88 375 GLN B C 1
ATOM 6071 O O . GLN B 1 375 ? -56.125 -12.008 6.414 1 47.88 375 GLN B O 1
ATOM 6076 N N . THR B 1 376 ? -57.062 -13.914 6.555 1 51.28 376 THR B N 1
ATOM 6077 C CA . THR B 1 376 ? -57.25 -13.992 8 1 51.28 376 THR B CA 1
ATOM 6078 C C . THR B 1 376 ? -55.906 -14.258 8.688 1 51.28 376 THR B C 1
ATOM 6080 O O . THR B 1 376 ? -55.219 -15.219 8.352 1 51.28 376 THR B O 1
ATOM 6083 N N . VAL B 1 377 ? -55.125 -13.328 9.141 1 49.09 377 VAL B N 1
ATOM 6084 C CA . VAL B 1 377 ? -53.844 -13.492 9.812 1 49.09 377 VAL B CA 1
ATOM 6085 C C . VAL B 1 377 ? -54.031 -13.492 11.328 1 49.09 377 VAL B C 1
ATOM 6087 O O . VAL B 1 377 ? -54.969 -12.852 11.836 1 49.09 377 VAL B O 1
ATOM 6090 N N . SER B 1 378 ? -53.719 -14.484 12.125 1 51.75 378 SER B N 1
ATOM 6091 C CA . SER B 1 378 ? -53.812 -14.578 13.578 1 51.75 378 SER B CA 1
ATOM 6092 C C . SER B 1 378 ? -52.75 -13.75 14.266 1 51.75 378 SER B C 1
ATOM 6094 O O . SER B 1 378 ? -51.562 -13.875 13.953 1 51.75 378 SER B O 1
ATOM 6096 N N . VAL B 1 379 ? -53.031 -12.57 14.594 1 42.66 379 VAL B N 1
ATOM 6097 C CA . VAL B 1 379 ? -52.125 -11.648 15.273 1 42.66 379 VAL B CA 1
ATOM 6098 C C . VAL B 1 379 ? -52.219 -11.867 16.781 1 42.66 379 VAL B C 1
ATOM 6100 O O . VAL B 1 379 ? -53.281 -12.07 17.328 1 42.66 379 VAL B O 1
ATOM 6103 N N . ARG B 1 380 ? -51.188 -12.43 17.438 1 42.56 380 ARG B N 1
ATOM 6104 C CA . ARG B 1 380 ? -51.156 -12.617 18.875 1 42.56 380 ARG B CA 1
ATOM 6105 C C . ARG B 1 380 ? -51.062 -11.273 19.609 1 42.56 380 ARG B C 1
ATOM 6107 O O . ARG B 1 380 ? -50.25 -10.422 19.266 1 42.56 380 ARG B O 1
ATOM 6114 N N . ASP B 1 381 ? -52.188 -10.812 20.156 1 38.75 381 ASP B N 1
ATOM 6115 C CA . ASP B 1 381 ? -52.438 -9.617 20.953 1 38.75 381 ASP B CA 1
ATOM 6116 C C . ASP B 1 381 ? -51.75 -9.703 22.297 1 38.75 381 ASP B C 1
ATOM 6118 O O . ASP B 1 381 ? -52.031 -10.609 23.094 1 38.75 381 ASP B O 1
ATOM 6122 N N . TYR B 1 382 ? -50.5 -9.328 22.312 1 36.56 382 TYR B N 1
ATOM 6123 C CA . TYR B 1 382 ? -49.75 -9.281 23.562 1 36.56 382 TYR B CA 1
ATOM 6124 C C . TYR B 1 382 ? -50.344 -8.234 24.5 1 36.56 382 TYR B C 1
ATOM 6126 O O . TYR B 1 382 ? -49.781 -7.914 25.547 1 36.56 382 TYR B O 1
ATOM 6134 N N . ARG B 1 383 ? -51.562 -7.949 24.406 1 30.73 383 ARG B N 1
ATOM 6135 C CA . ARG B 1 383 ? -52.125 -7.168 25.516 1 30.73 383 ARG B CA 1
ATOM 6136 C C . ARG B 1 383 ? -52.406 -8.047 26.719 1 30.73 383 ARG B C 1
ATOM 6138 O O . ARG B 1 383 ? -52.875 -9.188 26.578 1 30.73 383 ARG B O 1
#

Radius of gyration: 32.15 Å; Cα contacts (8 Å, |Δi|>4): 1022; chains: 2; bounding box: 116×101×85 Å

InterPro domains:
  IPR001584 Integrase, catalytic core [PF00665] (204-277)
  IPR001584 Integrase, catalytic core [PS50994] (183-335)
  IPR012337 Ribonuclease H-like superfamily [SSF53098] (187-338)
  IPR036397 Ribonuclease H superfamily [G3DSA:3.30.420.10] (176-372)
  IPR041588 Integrase zinc-binding domain [PF17921] (117-171)

Solvent-accessible surface area (backbone atoms only — not comparable to full-atom values): 43681 Å² total; per-residue (Å²): 111,66,69,58,49,59,56,54,64,70,53,88,74,80,84,78,83,80,82,72,78,74,82,73,78,78,90,75,78,78,85,66,81,79,76,84,75,77,73,76,76,68,59,66,71,64,51,62,59,67,46,68,63,82,49,64,52,60,34,25,66,55,43,20,55,43,23,67,69,28,74,67,49,35,50,50,50,48,26,66,74,74,52,71,70,95,74,75,64,76,86,46,44,74,51,59,77,42,48,90,51,44,45,75,48,87,68,30,44,22,52,72,79,13,32,50,58,32,76,91,49,46,66,61,51,52,51,62,57,47,63,25,44,71,48,56,68,42,35,48,46,34,38,65,63,44,39,45,48,96,61,49,65,61,52,46,46,52,52,47,62,64,35,66,41,48,53,72,48,72,71,83,79,74,83,65,69,73,58,84,65,77,77,49,90,44,66,44,36,37,31,26,38,44,76,45,61,85,50,96,89,27,33,28,45,38,37,28,21,65,47,30,59,38,74,46,79,44,79,34,91,60,73,46,36,69,55,46,48,51,52,47,42,47,50,28,34,74,66,20,48,36,49,28,41,32,28,59,79,50,63,42,65,64,32,67,69,36,48,49,54,32,49,41,50,63,28,46,76,43,60,38,52,96,86,42,74,43,66,43,49,70,30,52,54,48,46,52,56,50,51,44,27,53,55,32,44,65,83,45,88,65,53,72,67,52,52,48,20,40,26,44,34,44,53,32,53,15,40,32,87,90,75,70,42,19,12,25,38,60,52,41,70,39,74,50,44,48,50,69,55,42,42,45,59,71,75,71,48,66,62,48,52,61,46,44,52,46,40,46,51,48,52,61,58,49,61,72,77,72,73,53,93,91,59,88,71,87,73,85,72,86,117,111,66,67,56,47,58,56,53,62,70,53,88,72,81,84,78,82,78,79,71,75,75,79,72,78,77,91,76,78,75,91,74,78,82,74,84,74,76,73,78,77,66,59,66,72,64,48,60,61,65,44,67,62,84,48,63,53,61,34,25,66,53,44,19,56,42,22,67,70,28,73,68,49,36,50,51,52,49,27,66,74,74,52,71,68,95,75,76,64,76,87,46,46,74,54,60,77,41,48,88,50,45,46,77,47,87,68,29,45,22,53,72,80,13,31,51,58,30,77,90,49,47,66,63,52,51,52,60,56,47,63,24,44,70,48,58,70,41,35,47,45,33,37,64,65,43,40,45,49,93,59,48,66,61,52,46,46,52,51,47,65,64,34,66,42,50,54,72,47,75,69,81,79,75,82,67,70,72,59,84,64,76,77,48,89,43,65,45,37,35,31,24,37,45,76,45,63,84,50,96,89,27,33,28,46,37,38,29,21,66,46,32,60,39,74,46,78,44,80,34,91,59,72,45,36,70,54,47,48,51,52,49,43,47,49,27,34,73,67,19,48,36,49,30,41,32,27,58,78,49,63,41,65,63,32,68,70,38,47,47,54,32,50,42,49,63,29,46,78,42,59,36,51,96,86,40,73,43,65,43,46,70,30,54,53,48,47,51,54,50,51,43,28,54,56,32,45,66,84,48,85,64,52,72,65,52,52,49,20,40,26,44,34,44,53,32,52,16,39,32,88,90,77,69,42,19,12,25,39,61,53,40,72,39,74,52,45,48,51,68,55,42,41,46,61,71,76,71,48,66,60,47,52,60,46,44,53,46,40,46,51,49,52,60,58,51,60,72,76,73,75,52,91,90,58,88,72,88,74,85,73,86,118

Secondary structure (DSSP, 8-state):
-HHHHHHHTTS---------TT---S--SS-------------HHHHHHH----PPPPPHHHHHHHHHH-HHHHHHHHHHHH---SS--GGGHHHHTTGGGEEEETTEEEETTEEEPPGGGHHHHHHHHHTT---HHHHHHHHHTTEE-TTHHHHHHHHHHH-HHHHTT-----------PPPPSSTTSEEEEEEEEEETTEEEEEEEETTT--EEEEEES--SHHHHHHHHHHHHHHH---SEEEE-S-HHHHSHHHHHHHHHTTPEEEE--TT-GGGGHHHHHHHHHHHHHHHHTTTSSS-HHHHHHHHHHHHHHSPPTTTSS-HHHHHHSSPPP-GGGGGS--SSHHHHHHHHHHHHHHHHS-------TT---------/-HHHHHHHTTS--------GGG---S--SS-------------HHHHHHH----PPPPPHHHHHHHHHH-HHHHHHHHHHHH---SS--GGGHHHHTTGGGEEEETTEEEETTEEEPPGGGHHHHHHHHHTT---HHHHHHHHHTTEE-TTHHHHHHHHHHH-HHHHTT-----------PPPPSSTTSEEEEEEEEEETTEEEEEEEETTT--EEEEEES--SHHHHHHHHHHHHHHH---SEEEE-S-HHHHSHHHHHHHHHTTPEEEE--TT-GGGGHHHHHHHHHHHHHHHHTTTS-S-HHHHHHHHHHHHHHSPPTTTSS-HHHHHHSSPPP-GGGGGS--SSHHHHHHHHHHHHHHHHS-------TT---------

Foldseek 3Di:
DVVVCVVCVVPPDDPDDDDPPPPPDDDPDDDPDDDPCPPPPPPPVVVVQVCCPPDAFAFQVNQLVLLCVAPQSVVLLVCLVPNPDPDDDPQCVVVVVQSVQWDDDPNFIDRPQATEGGPVCLVVVLVLLCLLVQDLVLSVQLNVNYHDDPCSSVVNVVVQCPQPLNVVQDDDDDDQDADPPDADDAWQQEKEWDWADPDPQWIWIWIATRHLRQIDIDTDRDLAQVVVLVVVVVVCVVQNDYQEYEYEPDCSCPPPVNVVSCVVRNHHYHYQDPVGPNRRVSRVVVSSSQRSSLRSCVSHPDDSVVSSVSNNLSQQQGQDPVPRGGSCCRRVVDRDDDSSCSNGDDPPCVVVVVVVCVVCVVVVVPPVPPDDPPRDDDDPDPD/DVVVCVVCVVPPDPPPDDDPVPPPDDDPDDDDDPPPCPPPPPPVVCVVQVCCPPDAFAFQVNQLVLLCVAPQSVVLVVCLVPNPDPDDDPQCVVVVVQSVQWDDDPNFIDRPQATEGGPVCLVVVLVLLCLLVQDLVLSVQLNVNYHDDPCSSVVNVVVQCPQPLNVVQPDDDDDQDADPPDADDAWQQEKEWDWADPDPQWIWIWIATRHLRQIDIDTDRDLAQVVVLVVVVVVCVVQNDYQEYEYEPDCSCPPPVNVVSCVVRNHHYHYQDPVGPNRRVSRVVVSSSQRSSLSSCVSHPDDSVVSSVSNNLSQQQGQDPVPRGGSCCRRVVDRDDDSSCSNGDDPPCVVCVVVVCVVCVVVVVPPVPPDPPPRDDDDPDPD

Nearest PDB structures (foldseek):
  3jca-assembly1_F  TM=7.645E-01  e=3.028E-11  Mouse mammary tumor virus
  1c0m-assembly1_A  TM=8.583E-01  e=1.008E-09  Rous sarcoma virus
  4fw1-assembly1_A  TM=8.123E-01  e=2.744E-09  Rous sarcoma virus - Prague C
  4fw2-assembly1_B  TM=7.692E-01  e=6.321E-09  Rous sarcoma virus - Prague C
  5ejk-assembly1_G  TM=7.473E-01  e=2.901E-09  Rous sarcoma virus - Prague C

Organism: Acanthaster planci (NCBI:txid133434)

Sequence (766 aa):
MVRYAVFLASYDYDIEYKNTTKHCIADRLSRMPLPEVRGEHTDPDDLLHLSQFDTLPVTSDQTRKETARDVTLAKVYEYTMKGWPHSHDSELNPFHARRHALSVHNGCIMWGLRVVVPAKLHDKVLHELHEGHLGVVKMKTLAHGYTWWPGIDSNIERLANGYSGCQLVQHNPKSAPLHTWEWPMSPWHRIHTDYAGPFLGQMFLIVVDAHSKWPEVVGTKSSDSSHTIDILRAIFARNGVPEQLVSDNAPQFTSDEFQMFLKRNGVKHITSASYHPATNGLAERFVQTFKQAMKSMTGEKESTSAKLANFLLAYRNAPHSTTGQSPATLFMGRNLRSRLDILKPNIRNHVSSKQVDQATSHNAANVTREFHIDQTVSVRDYRMVRYAVFLASYDYDIEYKNTTKHCIADRLSRMPLPEVRGEHTDPDDLLHLSQFDTLPVTSDQTRKETARDVTLAKVYEYTMKGWPHSHDSELNPFHARRHALSVHNGCIMWGLRVVVPAKLHDKVLHELHEGHLGVVKMKTLAHGYTWWPGIDSNIERLANGYSGCQLVQHNPKSAPLHTWEWPMSPWHRIHTDYAGPFLGQMFLIVVDAHSKWPEVVGTKSSDSSHTIDILRAIFARNGVPEQLVSDNAPQFTSDEFQMFLKRNGVKHITSASYHPATNGLAERFVQTFKQAMKSMTGEKESTSAKLANFLLAYRNAPHSTTGQSPATLFMGRNLRSRLDILKPNIRNHVSSKQVDQATSHNAANVTREFHIDQTVSVRDYR